Protein AF-A0A7J7PKN8-F1 (afdb_monomer_lite)

Secondary structure (DSSP, 8-state):
--GGGG--SS---PPPHHHHHTTPPPGGGTTHHHHS--SGGGS-HHHHHHTTTTSS--S-HHHHTTBPPHHHHHHHHHHHHHHS-GGGTT--HHHHHHHHTTSEEEEEESHHHHHHHHHHHHHTGGGB-S-EEES-S-HHHHHHHHTSTT----EEEEBSTT-EEEEEE--STHHHHS-EEETTEEE--HHHHHHHHT--TT-EEEEE--TT--TT----S-SS-TTS-S-EEEEP-PPP--SSSSSS--S-STT---S-----PPTTEEE-TTS-EEEPTT-HHHHHHHTTHHHHHHIIIIIITTT-PPEE--HHHHTT-GGGEEEETTEEEEEEE-BSSHHHHHHHHHHHHHHHSPPPPPS-S-TTS------TTTPPEEPPTTGGGT-PPPPHHHHHHTS-HHHHHHHHHHHHHHHHHTT--SS-SS------------PPPHHHHHHHHHHHHHHHHHHHHHHHHHHHHHHHHHHHHHHHHTTSS---

pLDDT: mean 84.02, std 14.97, range [34.78, 98.56]

Structure (mmCIF, N/CA/C/O backbone):
data_AF-A0A7J7PKN8-F1
#
_entry.id   AF-A0A7J7PKN8-F1
#
loop_
_atom_site.group_PDB
_atom_site.id
_atom_site.type_symbol
_atom_site.label_atom_id
_atom_site.label_alt_id
_atom_site.label_comp_id
_atom_site.label_asym_id
_atom_site.label_entity_id
_atom_site.label_seq_id
_atom_site.pdbx_PDB_ins_code
_atom_site.Cartn_x
_atom_site.Cartn_y
_atom_site.Cartn_z
_atom_site.occupancy
_atom_site.B_iso_or_equiv
_atom_site.auth_seq_id
_atom_site.auth_comp_id
_atom_site.auth_asym_id
_atom_site.auth_atom_id
_atom_site.pdbx_PDB_model_num
ATOM 1 N N . THR A 1 1 ? -34.625 -7.878 12.041 1.00 43.50 1 THR A N 1
ATOM 2 C CA . THR A 1 1 ? -33.956 -6.681 12.612 1.00 43.50 1 THR A CA 1
ATOM 3 C C . THR A 1 1 ? -32.451 -6.597 12.298 1.00 43.50 1 THR A C 1
ATOM 5 O O . THR A 1 1 ? -31.706 -5.995 13.055 1.00 43.50 1 THR A O 1
ATOM 8 N N . THR A 1 2 ? -31.960 -7.102 11.155 1.00 40.69 2 THR A N 1
ATOM 9 C CA . THR A 1 2 ? -30.505 -7.237 10.868 1.00 40.69 2 THR A CA 1
ATOM 10 C C . THR A 1 2 ? -29.960 -6.367 9.718 1.00 40.69 2 THR A C 1
ATOM 12 O O . THR A 1 2 ? -28.799 -6.521 9.345 1.00 40.69 2 THR A O 1
ATOM 15 N N . SER A 1 3 ? -30.737 -5.422 9.172 1.00 47.81 3 SER A N 1
ATOM 16 C CA . SER A 1 3 ? -30.340 -4.628 7.987 1.00 47.81 3 SER A CA 1
ATOM 17 C C . SER A 1 3 ? -29.384 -3.451 8.283 1.00 47.81 3 SER A C 1
ATOM 19 O O . SER A 1 3 ? -28.533 -3.108 7.465 1.00 47.81 3 SER A O 1
ATOM 21 N N . THR A 1 4 ? -29.406 -2.875 9.489 1.00 49.28 4 THR A N 1
ATOM 22 C CA . THR A 1 4 ? -28.633 -1.653 9.813 1.00 49.28 4 THR A CA 1
ATOM 23 C C . THR A 1 4 ? -27.130 -1.879 10.045 1.00 49.28 4 THR A C 1
ATOM 25 O O . THR A 1 4 ? -26.362 -0.925 10.164 1.00 49.28 4 THR A O 1
ATOM 28 N N . LEU A 1 5 ? -26.657 -3.133 10.066 1.00 51.56 5 LEU A N 1
ATOM 29 C CA . LEU A 1 5 ? -25.261 -3.488 10.368 1.00 51.56 5 LEU A CA 1
ATOM 30 C C . LEU A 1 5 ? -24.301 -3.441 9.163 1.00 51.56 5 LEU A C 1
ATOM 32 O O . LEU A 1 5 ? -23.111 -3.716 9.331 1.00 51.56 5 LEU A O 1
ATOM 36 N N . ARG A 1 6 ? -24.758 -3.059 7.964 1.00 62.72 6 ARG A N 1
ATOM 37 C CA . ARG A 1 6 ? -23.890 -2.934 6.771 1.00 62.72 6 ARG A CA 1
ATOM 38 C C . ARG A 1 6 ? -23.412 -1.511 6.475 1.00 62.72 6 ARG A C 1
ATOM 40 O O . ARG A 1 6 ? -22.606 -1.328 5.567 1.00 62.72 6 ARG A O 1
ATOM 47 N N . SER A 1 7 ? -23.862 -0.508 7.227 1.00 80.50 7 SER A N 1
ATOM 48 C CA . SER A 1 7 ? -23.522 0.881 6.922 1.00 80.50 7 SER A CA 1
ATOM 49 C C . SER A 1 7 ? -22.066 1.220 7.266 1.00 80.50 7 SER A C 1
ATOM 51 O O . SER A 1 7 ? -21.497 0.816 8.287 1.00 80.50 7 SER A O 1
ATOM 53 N N . CYS A 1 8 ? -21.442 1.971 6.364 1.00 89.69 8 CYS A N 1
ATOM 54 C CA . CYS A 1 8 ? -20.136 2.572 6.566 1.00 89.69 8 CYS A CA 1
ATOM 55 C C . CYS A 1 8 ? -20.229 3.674 7.642 1.00 89.69 8 CYS A C 1
ATOM 57 O O . CYS A 1 8 ? -21.130 4.508 7.560 1.00 89.69 8 CYS A O 1
ATOM 59 N N . PRO A 1 9 ? -19.316 3.736 8.632 1.00 88.75 9 PRO A N 1
ATOM 60 C CA . PRO A 1 9 ? -19.382 4.714 9.723 1.00 88.75 9 PRO A CA 1
ATOM 61 C C . PRO A 1 9 ? -19.068 6.151 9.291 1.00 88.75 9 PRO A C 1
ATOM 63 O O . PRO A 1 9 ? -19.195 7.081 10.083 1.00 88.75 9 PRO A O 1
ATOM 66 N N . VAL A 1 10 ? -18.612 6.338 8.054 1.00 89.06 10 VAL A N 1
ATOM 67 C CA . VAL A 1 10 ? -18.309 7.639 7.469 1.00 89.06 10 VAL A CA 1
ATOM 68 C C . VAL A 1 10 ? -19.039 7.709 6.140 1.00 89.06 10 VAL A C 1
ATOM 70 O O . VAL A 1 10 ? -18.865 6.841 5.302 1.00 89.06 10 VAL A O 1
ATOM 73 N N . TYR A 1 11 ? -19.843 8.738 5.902 1.00 87.06 11 TYR A N 1
ATOM 74 C CA . TYR A 1 11 ? -20.444 8.934 4.582 1.00 87.06 11 TYR A CA 1
ATOM 75 C C . TYR A 1 11 ? -19.401 9.416 3.579 1.00 87.06 11 TYR A C 1
ATOM 77 O O . TYR A 1 11 ? -18.703 10.384 3.865 1.00 87.06 11 TYR A O 1
ATOM 85 N N . TYR A 1 12 ? -19.362 8.827 2.387 1.00 89.75 12 TYR A N 1
ATOM 86 C CA . TYR A 1 12 ? -18.655 9.371 1.229 1.00 89.75 12 TYR A CA 1
ATOM 87 C C . TYR A 1 12 ? -19.667 9.578 0.109 1.00 89.75 12 TYR A C 1
ATOM 89 O O . TYR A 1 12 ? -20.372 8.646 -0.268 1.00 89.75 12 TYR A O 1
ATOM 97 N N . LYS A 1 13 ? -19.738 10.797 -0.440 1.00 90.31 13 LYS A N 1
ATOM 98 C CA . LYS A 1 13 ? -20.494 11.019 -1.675 1.00 90.31 13 LYS A CA 1
ATOM 99 C C . LYS A 1 13 ? -19.677 10.401 -2.803 1.00 90.31 13 LYS A C 1
ATOM 101 O O . LYS A 1 13 ? -18.585 10.895 -3.066 1.00 90.31 13 LYS A O 1
ATOM 106 N N . ARG A 1 14 ? -20.181 9.351 -3.459 1.00 92.81 14 ARG A N 1
ATOM 107 C CA . ARG A 1 14 ? -19.513 8.813 -4.650 1.00 92.81 14 ARG A CA 1
ATOM 108 C C . ARG A 1 14 ? -19.339 9.944 -5.668 1.00 92.81 14 ARG A C 1
ATOM 110 O O . ARG A 1 14 ? -20.235 10.764 -5.861 1.00 92.81 14 ARG A O 1
ATOM 117 N N . GLN A 1 15 ? -18.139 10.051 -6.221 1.00 93.31 15 GLN A N 1
ATOM 118 C CA . GLN A 1 15 ? -17.827 11.068 -7.212 1.00 93.31 15 GLN A CA 1
ATOM 119 C C . GLN A 1 15 ? -18.275 10.569 -8.583 1.00 93.31 15 GLN A C 1
ATOM 121 O O . GLN A 1 15 ? -17.912 9.464 -8.983 1.00 93.31 15 GLN A O 1
ATOM 126 N N . GLU A 1 16 ? -19.035 11.390 -9.300 1.00 93.06 16 GLU A N 1
ATOM 127 C CA . GLU A 1 16 ? -19.350 11.113 -10.703 1.00 93.06 16 GLU A CA 1
ATOM 128 C C . GLU A 1 16 ? -18.082 11.177 -11.557 1.00 93.06 16 GLU A C 1
ATOM 130 O O . GLU A 1 16 ? -17.162 11.958 -11.270 1.00 93.06 16 GLU A O 1
ATOM 135 N N . LEU A 1 17 ? -18.027 10.339 -12.592 1.00 91.31 17 LEU A N 1
ATOM 136 C CA . LEU A 1 17 ? -16.847 10.203 -13.439 1.00 91.31 17 LEU A CA 1
ATOM 137 C C . LEU A 1 17 ? -16.541 11.508 -14.183 1.00 91.31 17 LEU A C 1
ATOM 139 O O . LEU A 1 17 ? -15.374 11.869 -14.315 1.00 91.31 17 LEU A O 1
ATOM 143 N N . GLU A 1 18 ? -17.576 12.232 -14.597 1.00 92.19 18 GLU A N 1
ATOM 144 C CA . GLU A 1 18 ? -17.510 13.511 -15.303 1.00 92.19 18 GLU A CA 1
ATOM 145 C C . GLU A 1 18 ? -16.752 14.540 -14.462 1.00 92.19 18 GLU A C 1
ATOM 147 O O . GLU A 1 18 ? -15.772 15.121 -14.917 1.00 92.19 18 GLU A O 1
ATOM 152 N N . HIS A 1 19 ? -17.087 14.667 -13.173 1.00 92.75 19 HIS A N 1
ATOM 153 C CA . HIS A 1 19 ? -16.368 15.581 -12.285 1.00 92.75 19 HIS A CA 1
ATOM 154 C C . HIS A 1 19 ? -14.884 15.212 -12.163 1.00 92.75 19 HIS A C 1
ATOM 156 O O . HIS A 1 19 ? -14.024 16.091 -12.108 1.00 92.75 19 HIS A O 1
ATOM 162 N N . ILE A 1 20 ? -14.568 13.912 -12.103 1.00 91.12 20 ILE A N 1
ATOM 163 C CA . ILE A 1 20 ? -13.177 13.443 -12.070 1.00 91.12 20 ILE A CA 1
ATOM 164 C C . ILE A 1 20 ? -12.477 13.786 -13.384 1.00 91.12 20 ILE A C 1
ATOM 166 O O . ILE A 1 20 ? -11.319 14.208 -13.366 1.00 91.12 20 ILE A O 1
ATOM 170 N N . GLN A 1 21 ? -13.157 13.622 -14.521 1.00 87.75 21 GLN A N 1
ATOM 171 C CA . GLN A 1 21 ? -12.647 13.988 -15.841 1.00 87.75 21 GLN A CA 1
ATOM 172 C C . GLN A 1 21 ? -12.339 15.488 -15.927 1.00 87.75 21 GLN A C 1
ATOM 174 O O . GLN A 1 21 ? -11.244 15.822 -16.391 1.00 87.75 21 GLN A O 1
ATOM 179 N N . ASP A 1 22 ? -13.193 16.328 -15.334 1.00 91.25 22 ASP A N 1
ATOM 180 C CA . ASP A 1 22 ? -13.063 17.791 -15.216 1.00 91.25 22 ASP A CA 1
ATOM 181 C C . ASP A 1 22 ? -11.962 18.255 -14.243 1.00 91.25 22 ASP A C 1
ATOM 183 O O . ASP A 1 22 ? -11.757 19.450 -14.030 1.00 91.25 22 ASP A O 1
ATOM 187 N N . GLY A 1 23 ? -11.208 17.321 -13.657 1.00 89.56 23 GLY A N 1
ATOM 188 C CA . GLY A 1 23 ? -10.030 17.619 -12.840 1.00 89.56 23 GLY A CA 1
ATOM 189 C C . GLY A 1 23 ? -10.246 17.481 -11.337 1.00 89.56 23 GLY A C 1
ATOM 190 O O . GLY A 1 23 ? -9.338 17.795 -10.564 1.00 89.56 23 GLY A O 1
ATOM 191 N N . ARG A 1 24 ? -11.406 16.974 -10.903 1.00 91.50 24 ARG A N 1
ATOM 192 C CA . ARG A 1 24 ? -11.613 16.564 -9.513 1.00 91.50 24 ARG A CA 1
ATOM 193 C C . ARG A 1 24 ? -10.730 15.363 -9.179 1.00 91.50 24 ARG A C 1
ATOM 195 O O . ARG A 1 24 ? -10.584 14.431 -9.970 1.00 91.50 24 ARG A O 1
ATOM 202 N N . ASP A 1 25 ? -10.149 15.374 -7.986 1.00 92.50 25 ASP A N 1
ATOM 203 C CA . ASP A 1 25 ? -9.270 14.294 -7.557 1.00 92.50 25 ASP A CA 1
ATOM 204 C C . ASP A 1 25 ? -10.080 13.123 -6.991 1.00 92.50 25 ASP A C 1
ATOM 206 O O . ASP A 1 25 ? -10.884 13.331 -6.081 1.00 92.50 25 ASP A O 1
ATOM 210 N N . PRO A 1 26 ? -9.836 11.882 -7.451 1.00 94.50 26 PRO A N 1
ATOM 211 C CA . PRO A 1 26 ? -10.411 10.701 -6.822 1.00 94.50 26 PRO A CA 1
ATOM 212 C C . PRO A 1 26 ? -10.066 10.625 -5.333 1.00 94.50 26 PRO A C 1
ATOM 214 O O . PRO A 1 26 ? -8.946 10.976 -4.942 1.00 94.50 26 PRO A O 1
ATOM 217 N N . TYR A 1 27 ? -10.950 10.068 -4.500 1.00 95.56 27 TYR A N 1
ATOM 218 C CA . TYR A 1 27 ? -10.623 9.815 -3.086 1.00 95.56 27 TYR A CA 1
ATOM 219 C C . TYR A 1 27 ? -9.366 8.966 -2.920 1.00 95.56 27 TYR A C 1
ATOM 221 O O . TYR A 1 27 ? -8.528 9.263 -2.069 1.00 95.56 27 TYR A O 1
ATOM 229 N N . LEU A 1 28 ? -9.197 7.978 -3.799 1.00 95.00 28 LEU A N 1
ATOM 230 C CA . LEU A 1 28 ? -8.018 7.126 -3.854 1.00 95.00 28 LEU A CA 1
ATOM 231 C C . LEU A 1 28 ? -6.705 7.917 -4.032 1.00 95.00 28 LEU A C 1
ATOM 233 O O . LEU A 1 28 ? -5.664 7.501 -3.538 1.00 95.00 28 LEU A O 1
ATOM 237 N N . PHE A 1 29 ? -6.767 9.094 -4.661 1.00 94.31 29 PHE A N 1
ATOM 238 C CA . PHE A 1 29 ? -5.637 9.992 -4.926 1.00 94.31 29 PHE A CA 1
ATOM 239 C C . PHE A 1 29 ? -5.684 11.272 -4.075 1.00 94.31 29 PHE A C 1
ATOM 241 O O . PHE A 1 29 ? -5.118 12.294 -4.457 1.00 94.31 29 PHE A O 1
ATOM 248 N N . GLY A 1 30 ? -6.350 11.230 -2.915 1.00 92.88 30 GLY A N 1
ATOM 249 C CA . GLY A 1 30 ? -6.351 12.329 -1.945 1.00 92.88 30 GLY A CA 1
ATOM 250 C C . GLY A 1 30 ? -7.467 13.355 -2.128 1.00 92.88 30 GLY A C 1
ATOM 251 O O . GLY A 1 30 ? -7.460 14.373 -1.437 1.00 92.88 30 GLY A O 1
ATOM 252 N N . GLY A 1 31 ? -8.470 13.089 -2.974 1.00 93.19 31 GLY A N 1
ATOM 253 C CA . GLY A 1 31 ? -9.641 13.963 -3.151 1.00 93.19 31 GLY A CA 1
ATOM 254 C C . GLY A 1 31 ? -10.346 14.344 -1.845 1.00 93.19 31 GLY A C 1
ATOM 255 O O . GLY A 1 31 ? -10.924 15.425 -1.726 1.00 93.19 31 GLY A O 1
ATOM 256 N N . ILE A 1 32 ? -10.208 13.511 -0.808 1.00 91.75 32 ILE A N 1
ATOM 257 C CA . ILE A 1 32 ? -10.790 13.756 0.513 1.00 91.75 32 ILE A CA 1
ATOM 258 C C . ILE A 1 32 ? -10.264 15.033 1.183 1.00 91.75 32 ILE A C 1
ATOM 260 O O . ILE A 1 32 ? -10.997 15.684 1.925 1.00 91.75 32 ILE A O 1
ATOM 264 N N . TYR A 1 33 ? -9.023 15.423 0.877 1.00 89.19 33 TYR A N 1
ATOM 265 C CA . TYR A 1 33 ? -8.392 16.637 1.395 1.00 89.19 33 TYR A CA 1
ATOM 266 C C . TYR A 1 33 ? -8.919 17.912 0.735 1.00 89.19 33 TYR A C 1
ATOM 268 O O . TYR A 1 33 ? -8.842 18.983 1.334 1.00 89.19 33 TYR A O 1
ATOM 276 N N . LYS A 1 34 ? -9.444 17.807 -0.491 1.00 86.00 34 LYS A N 1
ATOM 277 C CA . LYS A 1 34 ? -9.856 18.960 -1.302 1.00 86.00 34 LYS A CA 1
ATOM 278 C C . LYS A 1 34 ? -11.344 19.271 -1.186 1.00 86.00 34 LYS A C 1
ATOM 280 O O . LYS A 1 34 ? -11.742 20.421 -1.306 1.00 86.00 34 LYS A O 1
ATOM 285 N N . GLU A 1 35 ? -12.173 18.258 -0.959 1.00 78.88 35 GLU A N 1
ATOM 286 C CA . GLU A 1 35 ? -13.610 18.375 -1.243 1.00 78.88 35 GLU A CA 1
ATOM 287 C C . GLU A 1 35 ? -14.504 18.541 -0.032 1.00 78.88 35 GLU A C 1
ATOM 289 O O . GLU A 1 35 ? -15.661 18.938 -0.172 1.00 78.88 35 GLU A O 1
ATOM 294 N N 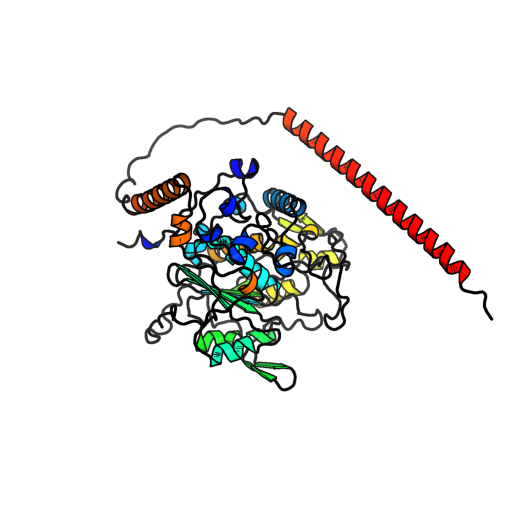. ARG A 1 36 ? -14.017 18.183 1.156 1.00 77.62 36 ARG A N 1
ATOM 295 C CA . ARG A 1 36 ? -14.842 18.233 2.357 1.00 77.62 36 ARG A CA 1
ATOM 296 C C . ARG A 1 36 ? -14.034 18.521 3.611 1.00 77.62 36 ARG A C 1
ATOM 298 O O . ARG A 1 36 ? -12.816 18.329 3.630 1.00 77.62 36 ARG A O 1
ATOM 305 N N . PRO A 1 37 ? -14.713 18.919 4.699 1.00 76.56 37 PRO A N 1
ATOM 306 C CA . PRO A 1 37 ? -14.108 18.963 6.017 1.00 76.56 37 PRO A CA 1
ATOM 307 C C . PRO A 1 37 ? -13.794 17.535 6.491 1.00 76.56 37 PRO A C 1
ATOM 309 O O . PRO A 1 37 ? -14.586 16.884 7.163 1.00 76.56 37 PRO A O 1
ATOM 312 N N . CYS A 1 38 ? -12.626 17.024 6.115 1.00 83.69 38 CYS A N 1
ATOM 313 C CA . CYS A 1 38 ? -12.089 15.794 6.673 1.00 83.69 38 CYS A CA 1
ATOM 314 C C . CYS A 1 38 ? -11.477 16.105 8.045 1.00 83.69 38 CYS A C 1
ATOM 316 O O . CYS A 1 38 ? -10.463 16.803 8.136 1.00 83.69 38 CYS A O 1
ATOM 318 N N . LEU A 1 39 ? -12.096 15.597 9.119 1.00 86.19 39 LEU A N 1
ATOM 319 C CA . LEU A 1 39 ? -11.650 15.864 10.492 1.00 86.19 39 LEU A CA 1
ATOM 320 C C . LEU A 1 39 ? -10.203 15.418 10.696 1.00 86.19 39 LEU A C 1
ATOM 322 O O . LEU A 1 39 ? -9.357 16.207 11.101 1.00 86.19 39 LEU A O 1
ATOM 326 N N . ASN A 1 40 ? -9.896 14.168 10.352 1.00 89.25 40 ASN A N 1
ATOM 327 C CA . ASN A 1 40 ? -8.555 13.625 10.539 1.00 89.25 40 ASN A CA 1
ATOM 328 C C . ASN A 1 40 ? -7.501 14.298 9.644 1.00 89.25 40 ASN A C 1
ATOM 330 O O . ASN A 1 40 ? -6.362 14.447 10.068 1.00 89.25 40 ASN A O 1
ATOM 334 N N . CYS A 1 41 ? -7.886 14.811 8.477 1.00 87.25 41 CYS A N 1
ATOM 335 C CA . CYS A 1 41 ? -7.000 15.544 7.571 1.00 87.25 41 CYS A CA 1
ATOM 336 C C . CYS A 1 41 ? -6.564 16.920 8.104 1.00 87.25 41 CYS A C 1
ATOM 338 O O . CYS A 1 41 ? -5.701 17.564 7.511 1.00 87.25 41 CYS A O 1
ATOM 340 N N . ARG A 1 42 ? -7.185 17.398 9.191 1.00 84.44 42 ARG A N 1
ATOM 341 C CA . ARG A 1 42 ? -6.892 18.691 9.832 1.00 84.44 42 ARG A CA 1
ATOM 342 C C . ARG A 1 42 ? -6.296 18.546 11.230 1.00 84.44 42 ARG A C 1
ATOM 344 O O . ARG A 1 42 ? -5.980 19.545 11.869 1.00 84.44 42 ARG A O 1
ATOM 351 N N . ARG A 1 43 ? -6.121 17.313 11.715 1.00 86.25 43 ARG A N 1
ATOM 352 C CA . ARG A 1 43 ? -5.555 17.045 13.047 1.00 86.25 43 ARG A CA 1
ATOM 353 C C . ARG A 1 43 ? -4.050 17.302 13.111 1.00 86.25 43 ARG A C 1
ATOM 355 O O . ARG A 1 43 ? -3.509 17.349 14.209 1.00 86.25 43 ARG A O 1
ATOM 362 N N . GLY A 1 44 ? -3.381 17.499 11.975 1.00 88.31 44 GLY A N 1
ATOM 363 C CA . GLY A 1 44 ? -1.927 17.624 11.933 1.00 88.31 44 GLY A CA 1
ATOM 364 C C . GLY A 1 44 ? -1.239 16.285 12.204 1.00 88.31 44 GLY A C 1
ATOM 365 O O . GLY A 1 44 ? -1.835 15.221 12.029 1.00 88.31 44 GLY A O 1
ATOM 366 N N . GLY A 1 45 ? 0.029 16.331 12.604 1.00 90.56 45 GLY A N 1
ATOM 367 C CA . GLY A 1 45 ? 0.865 15.137 12.715 1.00 90.56 45 GLY A CA 1
ATOM 368 C C . GLY A 1 45 ? 1.321 14.591 11.359 1.00 90.56 45 GLY A C 1
ATOM 369 O O . GLY A 1 45 ? 1.033 15.156 10.298 1.00 90.56 45 GLY A O 1
ATOM 370 N N . LEU A 1 46 ? 2.069 13.489 11.405 1.00 93.56 46 LEU A N 1
ATOM 371 C CA . LEU A 1 46 ? 2.734 12.910 10.238 1.00 93.56 46 LEU A CA 1
ATOM 372 C C . LEU A 1 46 ? 1.736 12.456 9.165 1.00 93.56 46 LEU A C 1
ATOM 374 O O . LEU A 1 46 ? 1.791 12.931 8.032 1.00 93.56 46 LEU A O 1
ATOM 378 N N . TRP A 1 47 ? 0.785 11.590 9.526 1.00 94.62 47 TRP A N 1
ATOM 379 C CA . TRP A 1 47 ? -0.146 10.981 8.569 1.00 94.62 47 TRP A CA 1
ATOM 380 C C . TRP A 1 47 ? -1.085 11.988 7.911 1.00 94.62 47 TRP A C 1
ATOM 382 O O . TRP A 1 47 ? -1.300 11.922 6.705 1.00 94.62 47 TRP A O 1
ATOM 392 N N . SER A 1 48 ? -1.592 12.965 8.669 1.00 93.31 48 SER A N 1
ATOM 393 C CA . SER A 1 48 ? -2.434 14.029 8.113 1.00 93.31 48 SER A CA 1
ATOM 394 C C . SER A 1 48 ? -1.705 14.797 7.009 1.00 93.31 48 SER A C 1
ATOM 396 O O . SER A 1 48 ? -2.310 15.078 5.977 1.00 93.31 48 SER A O 1
ATOM 398 N N . LYS A 1 49 ? -0.418 15.112 7.211 1.00 93.75 49 LYS A N 1
ATOM 399 C CA . LYS A 1 49 ? 0.407 15.849 6.245 1.00 93.75 49 LYS A CA 1
ATOM 400 C C . LYS A 1 49 ? 0.845 14.963 5.080 1.00 93.75 49 LYS A C 1
ATOM 402 O O . LYS A 1 49 ? 0.644 15.343 3.931 1.00 93.75 49 LYS A O 1
ATOM 407 N N . PHE A 1 50 ? 1.351 13.761 5.355 1.00 95.62 50 PHE A N 1
ATOM 408 C CA . PHE A 1 50 ? 1.810 12.824 4.325 1.00 95.62 50 PHE A CA 1
ATOM 409 C C . PHE A 1 50 ? 0.690 12.464 3.339 1.00 95.62 50 PHE A C 1
ATOM 411 O O . PHE A 1 50 ? 0.859 12.564 2.125 1.00 95.62 50 PHE A O 1
ATOM 418 N N . CYS A 1 51 ? -0.498 12.148 3.857 1.00 96.06 51 CYS A N 1
ATOM 419 C CA . CYS A 1 51 ? -1.646 11.771 3.038 1.00 96.06 51 CYS A CA 1
ATOM 420 C C . CYS A 1 51 ? -2.308 12.958 2.311 1.00 96.06 51 CYS A C 1
ATOM 422 O O . CYS A 1 51 ? -3.177 12.742 1.471 1.00 96.06 51 CYS A O 1
ATOM 424 N N . SER A 1 52 ? -1.863 14.198 2.570 1.00 94.12 52 SER A N 1
ATOM 425 C CA . SER A 1 52 ? -2.234 15.381 1.775 1.00 94.12 52 SER A CA 1
ATOM 426 C C . SER A 1 52 ? -1.485 15.472 0.437 1.00 94.12 52 SER A C 1
ATOM 428 O O . SER A 1 52 ? -1.751 16.380 -0.357 1.00 94.12 52 SER A O 1
ATOM 430 N N . PHE A 1 53 ? -0.536 14.555 0.204 1.00 93.88 53 PHE A N 1
ATOM 431 C CA . PHE A 1 53 ? 0.179 14.378 -1.058 1.00 93.88 53 PHE A CA 1
ATOM 432 C C . PHE A 1 53 ? 0.849 15.653 -1.581 1.00 93.88 53 PHE A C 1
ATOM 434 O O . PHE A 1 53 ? 0.690 16.043 -2.735 1.00 93.88 53 PHE A O 1
ATOM 441 N N . GLY A 1 54 ? 1.601 16.319 -0.703 1.00 86.88 54 GLY A N 1
ATOM 442 C CA . GLY A 1 54 ? 2.380 17.510 -1.050 1.00 86.88 54 GLY A CA 1
ATOM 443 C C . GLY A 1 54 ? 1.608 18.822 -0.945 1.00 86.88 54 GLY A C 1
ATOM 444 O O . GLY A 1 54 ? 2.208 19.881 -1.099 1.00 86.88 54 GLY A O 1
ATOM 445 N N . THR A 1 55 ? 0.314 18.783 -0.607 1.00 88.00 55 THR A N 1
ATOM 446 C CA . THR A 1 55 ? -0.426 20.004 -0.240 1.00 88.00 55 THR A CA 1
ATOM 447 C C . THR A 1 55 ? 0.162 20.634 1.026 1.00 88.00 55 THR A C 1
ATOM 449 O O . THR A 1 55 ? 0.182 21.854 1.170 1.00 88.00 55 THR A O 1
ATOM 452 N N . GLN A 1 56 ? 0.653 19.803 1.948 1.00 88.00 56 GLN A N 1
ATOM 453 C CA . GLN A 1 56 ? 1.369 20.227 3.145 1.00 88.00 56 GLN A CA 1
ATOM 454 C C . GLN A 1 56 ? 2.633 19.374 3.298 1.00 88.00 56 GLN A C 1
ATOM 456 O O . GLN A 1 56 ? 2.518 18.145 3.326 1.00 88.00 56 GLN A O 1
ATOM 461 N N . PRO A 1 57 ? 3.829 19.977 3.425 1.00 90.94 57 PRO A N 1
ATOM 462 C CA . PRO A 1 57 ? 5.030 19.210 3.716 1.00 90.94 57 PRO A CA 1
ATOM 463 C C . PRO A 1 57 ? 4.915 18.597 5.111 1.00 90.94 57 PRO A C 1
ATOM 465 O O . PRO A 1 57 ? 4.434 19.235 6.055 1.00 90.94 57 PRO A O 1
ATOM 468 N N . THR A 1 58 ? 5.391 17.365 5.264 1.00 92.50 58 THR A N 1
ATOM 469 C CA . THR A 1 58 ? 5.519 16.735 6.584 1.00 92.50 58 THR A CA 1
ATOM 470 C C . THR A 1 58 ? 6.543 17.477 7.440 1.00 92.50 58 THR A C 1
ATOM 472 O O . THR A 1 58 ? 6.392 17.520 8.661 1.00 92.50 58 THR A O 1
ATOM 475 N N . GLY A 1 59 ? 7.532 18.117 6.799 1.00 91.31 59 GLY A N 1
ATOM 476 C CA . GLY A 1 59 ? 8.702 18.696 7.459 1.00 91.31 59 GLY A CA 1
ATOM 477 C C . GLY A 1 59 ? 9.790 17.651 7.720 1.00 91.31 59 GLY A C 1
ATOM 478 O O . GLY A 1 59 ? 10.766 17.934 8.410 1.00 91.31 59 GLY A O 1
ATOM 479 N N . GLN A 1 60 ? 9.620 16.441 7.182 1.00 91.31 60 GLN A N 1
ATOM 480 C CA . GLN A 1 60 ? 10.573 15.346 7.268 1.00 91.31 60 GLN A CA 1
ATOM 481 C C . GLN A 1 60 ? 11.017 14.964 5.854 1.00 91.31 60 GLN A C 1
ATOM 483 O O . GLN A 1 60 ? 10.237 14.361 5.109 1.00 91.31 60 GLN A O 1
ATOM 488 N N . PRO A 1 61 ? 12.280 15.242 5.479 1.00 92.75 61 PRO A N 1
ATOM 489 C CA . PRO A 1 61 ? 12.770 14.989 4.127 1.00 92.75 61 PRO A CA 1
ATOM 490 C C . PRO A 1 61 ? 12.532 13.554 3.647 1.00 92.75 61 PRO A C 1
ATOM 492 O O . PRO A 1 61 ? 12.163 13.354 2.495 1.00 92.75 61 PRO A O 1
ATOM 495 N N . HIS A 1 62 ? 12.674 12.558 4.530 1.00 92.25 62 HIS A N 1
ATOM 496 C CA . HIS A 1 62 ? 12.453 11.156 4.173 1.00 92.25 62 HIS A CA 1
ATOM 497 C C . HIS A 1 62 ? 11.022 10.867 3.700 1.00 92.25 62 HIS A C 1
ATOM 499 O O . HIS A 1 62 ? 10.845 10.021 2.828 1.00 92.25 62 HIS A O 1
ATOM 505 N N . TRP A 1 63 ? 10.007 11.525 4.262 1.00 94.12 63 TRP A N 1
ATOM 506 C CA . TRP A 1 63 ? 8.609 11.338 3.860 1.00 94.12 63 TRP A CA 1
ATOM 507 C C . TRP A 1 63 ? 8.243 12.219 2.675 1.00 94.12 63 TRP A C 1
ATOM 509 O O . TRP A 1 63 ? 7.595 11.747 1.742 1.00 94.12 63 TRP A O 1
ATOM 519 N N . ASP A 1 64 ? 8.718 13.463 2.673 1.00 95.06 64 ASP A N 1
ATOM 520 C CA . ASP A 1 64 ? 8.441 14.418 1.600 1.00 95.06 64 ASP A CA 1
ATOM 521 C C . ASP A 1 64 ? 9.037 13.952 0.258 1.00 95.06 64 ASP A C 1
ATOM 523 O O . ASP A 1 64 ? 8.418 14.128 -0.789 1.00 95.06 64 ASP A O 1
ATOM 527 N N . GLN A 1 65 ? 10.182 13.256 0.273 1.00 95.12 65 GLN A N 1
ATOM 528 C CA . GLN A 1 65 ? 10.793 12.649 -0.921 1.00 95.12 65 GLN A CA 1
ATOM 529 C C . GLN A 1 65 ? 9.971 11.505 -1.538 1.00 95.12 65 GLN A C 1
ATOM 531 O O . GLN A 1 65 ? 10.163 11.170 -2.710 1.00 95.12 65 GLN A O 1
ATOM 536 N N . GLN A 1 66 ? 9.053 10.911 -0.771 1.00 96.06 66 GLN A N 1
ATOM 537 C CA . GLN A 1 66 ? 8.184 9.839 -1.256 1.00 96.06 66 GLN A CA 1
ATOM 538 C C . GLN A 1 66 ? 6.960 10.383 -1.990 1.00 96.06 66 GLN A C 1
ATOM 540 O O . GLN A 1 66 ? 6.261 9.607 -2.630 1.00 96.06 66 GLN A O 1
ATOM 545 N N . ILE A 1 67 ? 6.673 11.683 -1.910 1.00 96.81 67 ILE A N 1
ATOM 546 C CA . ILE A 1 67 ? 5.519 12.282 -2.579 1.00 96.81 67 ILE A CA 1
ATOM 547 C C . ILE A 1 67 ? 5.804 12.445 -4.074 1.00 96.81 67 ILE A C 1
ATOM 549 O O . ILE A 1 67 ? 6.891 12.855 -4.481 1.00 96.81 67 ILE A O 1
ATOM 553 N N . CYS A 1 68 ? 4.823 12.105 -4.909 1.00 96.44 68 CYS A N 1
ATOM 554 C CA . CYS A 1 68 ? 4.921 12.300 -6.349 1.00 96.44 68 CYS A CA 1
ATOM 555 C C . CYS A 1 68 ? 4.979 13.787 -6.697 1.00 96.44 68 CYS A C 1
ATOM 557 O O . CYS A 1 68 ? 4.253 14.603 -6.130 1.00 96.44 68 CYS A O 1
ATOM 559 N N . SER A 1 69 ? 5.758 14.137 -7.720 1.00 94.56 69 SER A N 1
ATOM 560 C CA . SER A 1 69 ? 5.645 15.461 -8.326 1.00 94.56 69 SER A CA 1
ATOM 561 C C . SER A 1 69 ? 4.265 15.653 -8.975 1.00 94.56 69 SER A C 1
ATOM 563 O O . SER A 1 69 ? 3.553 14.691 -9.293 1.00 94.56 69 SER A O 1
ATOM 565 N N . ALA A 1 70 ? 3.886 16.907 -9.231 1.00 90.88 70 ALA A N 1
ATOM 566 C CA . ALA A 1 70 ? 2.646 17.218 -9.944 1.00 90.88 70 ALA A CA 1
ATOM 567 C C . ALA A 1 70 ? 2.600 16.558 -11.338 1.00 90.88 70 ALA A C 1
ATOM 569 O O . ALA A 1 70 ? 1.563 16.029 -11.738 1.00 90.88 70 ALA A O 1
ATOM 570 N N . GLN A 1 71 ? 3.739 16.516 -12.041 1.00 91.06 71 GLN A N 1
ATOM 571 C CA . GLN A 1 71 ? 3.870 15.848 -13.338 1.00 91.06 71 GLN A CA 1
ATOM 572 C C . GLN A 1 71 ? 3.623 14.338 -13.225 1.00 91.06 71 GLN A C 1
ATOM 574 O O . GLN A 1 71 ? 2.838 13.789 -13.998 1.00 91.06 71 GLN A O 1
ATOM 579 N N . GLN A 1 72 ? 4.243 13.678 -12.239 1.00 92.50 72 GLN A N 1
ATOM 580 C CA . GLN A 1 72 ? 4.041 12.247 -11.995 1.00 92.50 72 GLN A CA 1
ATOM 581 C C . GLN A 1 72 ? 2.572 11.952 -11.681 1.00 92.50 72 GLN A C 1
ATOM 583 O O . GLN A 1 72 ? 1.979 11.061 -12.281 1.00 92.50 72 GLN A O 1
ATOM 588 N N . THR A 1 73 ? 1.956 12.756 -10.811 1.00 87.94 73 THR A N 1
ATOM 589 C CA . THR A 1 73 ? 0.540 12.610 -10.443 1.00 87.94 73 THR A CA 1
ATOM 590 C C . THR A 1 73 ? -0.386 12.776 -11.653 1.00 87.94 73 THR A C 1
ATOM 592 O O . THR A 1 73 ? -1.341 12.015 -11.811 1.00 87.94 73 THR A O 1
ATOM 595 N N . GLY A 1 74 ? -0.110 13.749 -12.529 1.00 85.50 74 GLY A N 1
ATOM 596 C CA . GLY A 1 74 ? -0.878 13.964 -13.757 1.00 85.50 74 GLY A CA 1
ATOM 597 C C . GLY A 1 74 ? -0.799 12.775 -14.716 1.00 85.50 74 GLY A C 1
ATOM 598 O O . GLY A 1 74 ? -1.829 12.312 -15.208 1.00 85.50 74 GLY A O 1
ATOM 599 N N . PHE A 1 75 ? 0.404 12.236 -14.926 1.00 83.81 75 PHE A N 1
ATOM 600 C CA . PHE A 1 75 ? 0.605 11.075 -15.792 1.00 83.81 75 PHE A CA 1
ATOM 601 C C . PHE A 1 75 ? -0.014 9.797 -15.210 1.00 83.81 75 PHE A C 1
ATOM 603 O O . PHE A 1 75 ? -0.603 9.004 -15.944 1.00 83.81 75 PHE A O 1
ATOM 610 N N . VA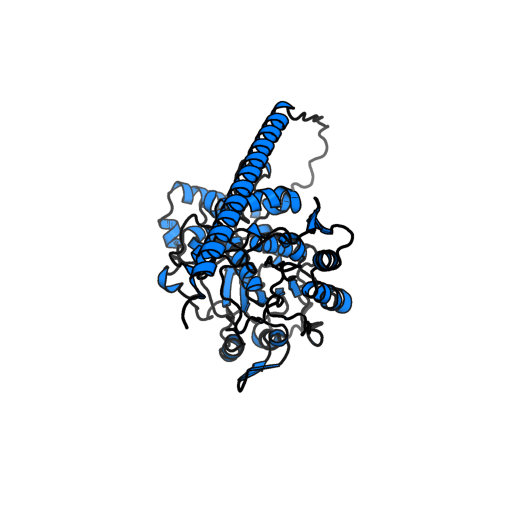L A 1 76 ? 0.080 9.594 -13.893 1.00 84.31 76 VAL A N 1
ATOM 611 C CA . VAL A 1 76 ? -0.605 8.495 -13.202 1.00 84.31 76 VAL A CA 1
ATOM 612 C C . VAL A 1 76 ? -2.104 8.585 -13.487 1.00 84.31 76 VAL A C 1
ATOM 614 O O . VAL A 1 76 ? -2.681 7.654 -14.038 1.00 84.31 76 VAL A O 1
ATOM 617 N N . LYS A 1 77 ? -2.741 9.729 -13.216 1.00 81.56 77 LYS A N 1
ATOM 618 C CA . LYS A 1 77 ? -4.189 9.896 -13.425 1.00 81.56 77 LYS A CA 1
ATOM 619 C C . LYS A 1 77 ? -4.616 9.644 -14.872 1.00 81.56 77 LYS A C 1
ATOM 621 O O . LYS A 1 77 ? -5.621 8.968 -15.087 1.00 81.56 77 LYS A O 1
ATOM 626 N N . SER A 1 78 ? -3.868 10.140 -15.860 1.00 78.44 78 SER A N 1
ATOM 627 C CA . SER A 1 78 ? -4.193 9.904 -17.274 1.00 78.44 78 SER A CA 1
ATOM 628 C C . SER A 1 78 ? -4.037 8.434 -17.663 1.00 78.44 78 SER A C 1
ATOM 630 O O . SER A 1 78 ? -4.908 7.871 -18.322 1.00 78.44 78 S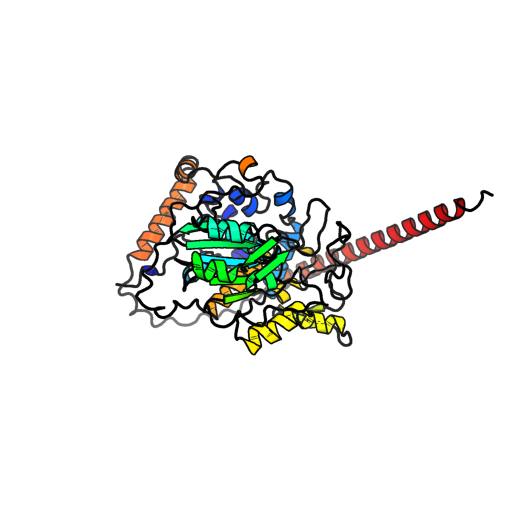ER A O 1
ATOM 632 N N . THR A 1 79 ? -2.973 7.788 -17.191 1.00 77.19 79 THR A N 1
ATOM 633 C CA . THR A 1 79 ? -2.694 6.373 -17.450 1.00 77.19 79 THR A CA 1
ATOM 634 C C . THR A 1 79 ? -3.780 5.477 -16.861 1.00 77.19 79 THR A C 1
ATOM 636 O O . THR A 1 79 ? -4.211 4.513 -17.487 1.00 77.19 79 THR A O 1
ATOM 639 N N . LEU A 1 80 ? -4.275 5.821 -15.677 1.00 73.56 80 LEU A N 1
ATOM 640 C CA . LEU A 1 80 ? -5.292 5.051 -14.973 1.00 73.56 80 LEU A CA 1
ATOM 641 C C . LEU A 1 80 ? -6.674 5.132 -15.587 1.00 73.56 80 LEU A C 1
ATOM 643 O O . LEU A 1 80 ? -7.335 4.099 -15.696 1.00 73.56 80 LEU A O 1
ATOM 647 N N . ARG A 1 81 ? -7.068 6.329 -16.038 1.00 74.19 81 ARG A N 1
ATOM 648 C CA . ARG A 1 81 ? -8.312 6.532 -16.793 1.00 74.19 81 ARG A CA 1
ATOM 649 C C . ARG A 1 81 ? -8.406 5.578 -17.983 1.00 74.19 81 ARG A C 1
ATOM 651 O O . ARG A 1 81 ? -9.488 5.099 -18.286 1.00 74.19 81 ARG A O 1
ATOM 658 N N . LEU A 1 82 ? -7.276 5.287 -18.625 1.00 70.00 82 LEU A N 1
ATOM 659 C CA . LEU A 1 82 ? -7.231 4.437 -19.810 1.00 70.00 82 LEU A CA 1
ATOM 660 C C . LEU A 1 82 ? -7.228 2.932 -19.506 1.00 70.00 82 LEU A C 1
ATOM 662 O O . LEU A 1 82 ? -7.544 2.162 -20.402 1.00 70.00 82 LEU A O 1
ATOM 666 N N . LYS A 1 83 ? -6.834 2.497 -18.299 1.00 71.88 83 LYS A N 1
ATOM 667 C CA . LYS A 1 83 ? -6.355 1.113 -18.090 1.00 71.88 83 LYS A CA 1
ATOM 668 C C . LYS A 1 83 ? -7.135 0.269 -17.087 1.00 71.88 83 LYS A C 1
ATOM 670 O O . LYS A 1 83 ? -7.181 -0.942 -17.249 1.00 71.88 83 LYS A O 1
ATOM 675 N N . GLN A 1 84 ? -7.674 0.864 -16.022 1.00 71.50 84 GLN A N 1
ATOM 676 C CA . GLN A 1 84 ? -8.255 0.111 -14.890 1.00 71.50 84 GLN A CA 1
ATOM 677 C C . GLN A 1 84 ? -9.781 0.234 -14.782 1.00 71.50 84 GLN A C 1
ATOM 679 O O . GLN A 1 84 ? -10.378 -0.289 -13.839 1.00 71.50 84 GLN A O 1
ATOM 684 N N . GLY A 1 85 ? -10.396 0.900 -15.761 1.00 81.12 85 GLY A N 1
ATOM 685 C CA . GLY A 1 85 ? -11.819 1.210 -15.778 1.00 81.12 85 GLY A CA 1
ATOM 686 C C . GLY A 1 85 ? -12.180 2.425 -14.914 1.00 81.12 85 GLY A C 1
ATOM 687 O O . GLY A 1 85 ? -11.401 2.858 -14.055 1.00 81.12 85 GLY A O 1
ATOM 688 N N . PRO A 1 86 ? -13.369 3.005 -15.139 1.00 86.94 86 PRO A N 1
ATOM 689 C CA . PRO A 1 86 ? -13.839 4.164 -14.387 1.00 86.94 86 PRO A CA 1
ATOM 690 C C . PRO A 1 86 ? -14.139 3.843 -12.916 1.00 86.94 86 PRO A C 1
ATOM 692 O O . PRO A 1 86 ? -14.002 4.729 -12.071 1.00 86.94 86 PRO A O 1
ATOM 695 N N . GLU A 1 87 ? -14.479 2.592 -12.576 1.00 91.44 87 GLU A N 1
ATOM 696 C CA . GLU A 1 87 ? -14.897 2.233 -11.211 1.00 91.44 87 GLU A CA 1
ATOM 697 C C . GLU A 1 87 ? -13.801 2.485 -10.169 1.00 91.44 87 GLU A C 1
ATOM 699 O O . GLU A 1 87 ? -14.091 2.883 -9.041 1.00 91.44 87 GLU A O 1
ATOM 704 N N . MET A 1 88 ? -12.530 2.304 -10.546 1.00 92.50 88 MET A N 1
ATOM 705 C CA . MET A 1 88 ? -11.403 2.581 -9.657 1.00 92.50 88 MET A CA 1
ATOM 706 C C . MET A 1 88 ? -11.370 4.051 -9.223 1.00 92.50 88 MET A C 1
ATOM 708 O O . MET A 1 88 ? -11.050 4.364 -8.077 1.00 92.50 88 MET A O 1
ATOM 712 N N . LEU A 1 89 ? -11.688 4.965 -10.141 1.00 92.69 89 LEU A N 1
ATOM 713 C CA . LEU A 1 89 ? -11.681 6.401 -9.867 1.00 92.69 89 LEU A CA 1
ATOM 714 C C . LEU A 1 89 ? -12.832 6.795 -8.937 1.00 92.69 89 LEU A C 1
ATOM 716 O O . LEU A 1 89 ? -12.717 7.758 -8.187 1.00 92.69 89 LEU A O 1
ATOM 720 N N . GLN A 1 90 ? -13.911 6.017 -8.940 1.00 94.12 90 GLN A N 1
ATOM 721 C CA . GLN A 1 90 ? -15.065 6.224 -8.073 1.00 94.12 90 GLN A CA 1
ATOM 722 C C . GLN A 1 90 ? -14.950 5.485 -6.735 1.00 94.12 90 GLN A C 1
ATOM 724 O O . GLN A 1 90 ? -15.884 5.557 -5.931 1.00 94.12 90 GLN A O 1
ATOM 729 N N . LEU A 1 91 ? -13.844 4.773 -6.487 1.00 95.81 91 LEU A N 1
ATOM 730 C CA . LEU A 1 91 ? -13.634 4.003 -5.268 1.00 95.81 91 LEU A CA 1
ATOM 731 C C . LEU A 1 91 ? -13.640 4.920 -4.038 1.00 95.81 91 LEU A C 1
ATOM 733 O O . LEU A 1 91 ? -12.875 5.883 -3.935 1.00 95.81 91 LEU A O 1
ATOM 737 N N . THR A 1 92 ? -14.478 4.570 -3.068 1.00 96.31 92 THR A N 1
ATOM 738 C CA . THR A 1 92 ? -14.572 5.229 -1.766 1.00 96.31 92 THR A CA 1
ATOM 739 C C . THR A 1 92 ? -14.071 4.297 -0.659 1.00 96.31 92 THR A C 1
ATOM 741 O O . THR A 1 92 ? -14.146 3.074 -0.794 1.00 96.31 92 THR A O 1
ATOM 744 N N . PRO A 1 93 ? -13.602 4.828 0.480 1.00 96.56 93 PRO A N 1
ATOM 745 C CA . PRO A 1 93 ? -13.250 4.008 1.642 1.00 96.56 93 PRO A CA 1
ATOM 746 C C . PRO A 1 93 ? -14.378 3.079 2.118 1.00 96.56 93 PRO A C 1
ATOM 748 O O . PRO A 1 93 ? -14.117 1.990 2.629 1.00 96.56 93 PRO A O 1
ATOM 751 N N . CYS A 1 94 ? -15.635 3.470 1.895 1.00 95.94 94 CYS A N 1
ATOM 752 C CA . CYS A 1 94 ? -16.801 2.651 2.212 1.00 95.94 94 CYS A CA 1
ATOM 753 C C . CYS A 1 94 ? -16.987 1.430 1.322 1.00 95.94 94 CYS A C 1
ATOM 755 O O . CYS A 1 94 ? -17.698 0.523 1.730 1.00 95.94 94 CYS A O 1
ATOM 757 N N . ASP A 1 95 ? -16.358 1.381 0.150 1.00 96.38 95 ASP A N 1
ATOM 758 C CA . ASP A 1 95 ? -16.395 0.189 -0.699 1.00 96.38 95 ASP A CA 1
ATOM 759 C C . ASP A 1 95 ? -15.499 -0.921 -0.127 1.00 96.38 95 ASP A C 1
ATOM 761 O O . ASP A 1 95 ? -15.773 -2.102 -0.303 1.00 96.38 95 ASP A O 1
ATOM 765 N N . LEU A 1 96 ? -14.443 -0.545 0.604 1.00 96.81 96 LEU A N 1
ATOM 766 C CA . LEU A 1 96 ? -13.532 -1.485 1.258 1.00 96.81 96 LEU A CA 1
ATOM 767 C C . LEU A 1 96 ? -13.997 -1.850 2.678 1.00 96.81 96 LEU A C 1
ATOM 769 O O . LEU A 1 96 ? -13.758 -2.958 3.154 1.00 96.81 96 LEU A O 1
ATOM 773 N N . TRP A 1 97 ? -14.674 -0.926 3.367 1.00 95.88 97 TRP A N 1
ATOM 774 C CA . TRP A 1 97 ? -15.046 -1.075 4.776 1.00 95.88 97 TRP A CA 1
ATOM 775 C C . TRP A 1 97 ? -15.848 -2.345 5.132 1.00 95.88 97 TRP A C 1
ATOM 777 O O . TRP A 1 97 ? -15.530 -2.941 6.164 1.00 95.88 97 TRP A O 1
ATOM 787 N N . PRO A 1 98 ? -16.838 -2.806 4.336 1.00 94.38 98 PRO A N 1
ATOM 788 C CA . PRO A 1 98 ? -17.598 -4.021 4.636 1.00 94.38 98 PRO A CA 1
ATOM 789 C C . PRO A 1 98 ? -16.721 -5.261 4.811 1.00 94.38 98 PRO A C 1
ATOM 791 O O . PRO A 1 98 ? -17.030 -6.112 5.644 1.00 94.38 98 PRO A O 1
ATOM 794 N N . HIS A 1 99 ? -15.605 -5.328 4.083 1.00 95.56 99 HIS A N 1
ATOM 795 C CA . HIS A 1 99 ? -14.640 -6.421 4.185 1.00 95.56 99 HIS A CA 1
ATOM 796 C C . HIS A 1 99 ? -13.778 -6.322 5.441 1.00 95.56 99 HIS A C 1
ATOM 798 O O . HIS A 1 99 ? -13.401 -7.341 6.008 1.00 95.56 99 HIS A O 1
ATOM 804 N N . LEU A 1 100 ? -13.462 -5.103 5.887 1.00 95.88 100 LEU A N 1
ATOM 805 C CA . LEU A 1 100 ? -12.509 -4.870 6.975 1.00 95.88 100 LEU A CA 1
ATOM 806 C C . LEU A 1 100 ? -13.162 -4.792 8.353 1.00 95.88 100 LEU A C 1
ATOM 808 O O . LEU A 1 100 ? -12.517 -5.123 9.344 1.00 95.88 100 LEU A O 1
ATOM 812 N N . ARG A 1 101 ? -14.410 -4.324 8.441 1.00 93.19 101 ARG A N 1
ATOM 813 C CA . ARG A 1 101 ? -15.073 -3.998 9.711 1.00 93.19 101 ARG A CA 1
ATOM 814 C C . ARG A 1 101 ? -14.937 -5.132 10.733 1.00 93.19 101 ARG A C 1
ATOM 816 O O . ARG A 1 101 ? -15.365 -6.258 10.497 1.00 93.19 101 ARG A O 1
ATOM 823 N N . GLY A 1 102 ? -14.401 -4.812 11.910 1.00 91.44 102 GLY A N 1
ATOM 824 C CA . GLY A 1 102 ? -14.248 -5.773 13.003 1.00 91.44 102 GLY A CA 1
ATOM 825 C C . GLY A 1 102 ? -13.128 -6.794 12.792 1.00 91.44 102 GLY A C 1
ATOM 826 O O . GLY A 1 102 ? -12.980 -7.701 13.614 1.00 91.44 102 GLY A O 1
ATOM 827 N N . ARG A 1 103 ? -12.282 -6.631 11.769 1.00 94.12 103 ARG A N 1
ATOM 828 C CA . ARG A 1 103 ? -11.123 -7.484 11.452 1.00 94.12 103 ARG A CA 1
ATOM 829 C C . ARG A 1 103 ? -9.802 -6.724 11.610 1.00 94.12 103 ARG A C 1
ATOM 831 O O . ARG A 1 103 ? -9.778 -5.495 11.705 1.00 94.12 103 ARG A O 1
ATOM 838 N N . THR A 1 104 ? -8.699 -7.458 11.672 1.00 96.31 104 THR A N 1
ATOM 839 C CA . THR A 1 104 ? -7.368 -6.901 11.414 1.00 96.31 104 THR A CA 1
ATOM 840 C C . THR A 1 104 ? -7.010 -7.183 9.964 1.00 96.31 104 THR A C 1
ATOM 842 O O . THR A 1 104 ? -7.091 -8.331 9.536 1.00 96.31 104 THR A O 1
ATOM 845 N N . LEU A 1 105 ? -6.606 -6.156 9.221 1.00 98.06 105 LEU A N 1
ATOM 846 C CA . LEU A 1 105 ? -5.907 -6.326 7.952 1.00 98.06 105 LEU A CA 1
ATOM 847 C C . LEU A 1 105 ? -4.403 -6.290 8.227 1.00 98.06 105 LEU A C 1
ATOM 849 O O . LEU A 1 105 ? -3.870 -5.237 8.577 1.00 98.06 105 LEU A O 1
ATOM 853 N N . TRP A 1 106 ? -3.743 -7.435 8.099 1.00 98.06 106 TRP A N 1
ATOM 854 C CA . TRP A 1 106 ? -2.298 -7.588 8.224 1.00 98.06 106 TRP A CA 1
ATOM 855 C C . TRP A 1 106 ? -1.636 -7.410 6.862 1.00 98.06 106 TRP A C 1
ATOM 857 O O . TRP A 1 106 ? -1.922 -8.162 5.938 1.00 98.06 106 TRP A O 1
ATOM 867 N N . VAL A 1 107 ? -0.730 -6.444 6.747 1.00 98.50 107 VAL A N 1
ATOM 868 C CA . VAL A 1 107 ? 0.132 -6.250 5.577 1.00 98.50 107 VAL A CA 1
ATOM 869 C C . VAL A 1 107 ? 1.548 -6.669 5.961 1.00 98.50 107 VAL A C 1
ATOM 871 O O . VAL A 1 107 ? 2.257 -5.943 6.657 1.00 98.50 107 VAL A O 1
ATOM 874 N N . ILE A 1 108 ? 1.944 -7.875 5.571 1.00 97.88 108 ILE A N 1
ATOM 875 C CA . ILE A 1 108 ? 3.193 -8.499 6.014 1.00 97.88 108 ILE A CA 1
ATOM 876 C C . ILE A 1 108 ? 4.148 -8.565 4.834 1.00 97.88 108 ILE A C 1
ATOM 878 O O . ILE A 1 108 ? 3.797 -9.108 3.788 1.00 97.88 108 ILE A O 1
ATOM 882 N N . GLY A 1 109 ? 5.364 -8.051 4.988 1.00 96.56 109 GLY A N 1
ATOM 883 C CA . GLY A 1 109 ? 6.318 -8.150 3.900 1.00 96.56 109 GLY A CA 1
ATOM 884 C C . GLY A 1 109 ? 7.468 -7.167 3.898 1.00 96.56 109 GLY A C 1
ATOM 885 O O . GLY A 1 109 ? 7.778 -6.514 4.892 1.00 96.56 109 GLY A O 1
ATOM 886 N N . ASP A 1 110 ? 8.110 -7.053 2.745 1.00 96.19 110 ASP A N 1
ATOM 887 C CA . ASP A 1 110 ? 9.189 -6.099 2.530 1.00 96.19 110 ASP A CA 1
ATOM 888 C C . ASP A 1 110 ? 8.688 -4.638 2.415 1.00 96.19 110 ASP A C 1
ATOM 890 O O . ASP A 1 110 ? 7.564 -4.271 2.770 1.00 96.19 110 ASP A O 1
ATOM 894 N N . SER A 1 111 ? 9.561 -3.754 1.941 1.00 96.31 111 SER A N 1
ATOM 895 C CA . SER A 1 111 ? 9.293 -2.325 1.807 1.00 96.31 111 SER A CA 1
ATOM 896 C C . SER A 1 111 ? 8.224 -1.971 0.760 1.00 96.31 111 SER A C 1
ATOM 898 O O . SER A 1 111 ? 7.656 -0.883 0.846 1.00 96.31 111 SER A O 1
ATOM 900 N N . MET A 1 112 ? 7.879 -2.872 -0.166 1.00 97.25 112 MET A N 1
ATOM 901 C CA . MET A 1 112 ? 6.754 -2.688 -1.095 1.00 97.25 112 MET A CA 1
ATOM 902 C C . MET A 1 112 ? 5.416 -3.012 -0.420 1.00 97.25 112 MET A C 1
ATOM 904 O O . MET A 1 112 ? 4.429 -2.307 -0.629 1.00 97.25 112 MET A O 1
ATOM 908 N N . ALA A 1 113 ? 5.384 -4.002 0.480 1.00 98.00 113 ALA A N 1
ATOM 909 C CA . ALA A 1 113 ? 4.223 -4.231 1.348 1.00 98.00 113 ALA A CA 1
ATOM 910 C C . ALA A 1 113 ? 3.975 -3.012 2.256 1.00 98.00 113 ALA A C 1
ATOM 912 O O . ALA A 1 113 ? 2.840 -2.561 2.422 1.00 98.00 113 ALA A O 1
ATOM 913 N N . LYS A 1 114 ? 5.049 -2.404 2.779 1.00 97.50 114 LYS A N 1
ATOM 914 C CA . LYS A 1 114 ? 4.968 -1.145 3.538 1.00 97.50 114 LYS A CA 1
ATOM 915 C C . LYS A 1 114 ? 4.364 -0.001 2.716 1.00 97.50 114 LYS A C 1
ATOM 917 O O . LYS A 1 114 ? 3.627 0.824 3.260 1.00 97.50 114 LYS A O 1
ATOM 922 N N . ASP A 1 115 ? 4.625 0.043 1.412 1.00 97.94 115 ASP A N 1
ATOM 923 C CA . ASP A 1 115 ? 4.010 1.030 0.528 1.00 97.94 115 ASP A CA 1
ATOM 924 C C . ASP A 1 115 ? 2.493 0.793 0.351 1.00 97.94 115 ASP A C 1
ATOM 926 O O . ASP A 1 115 ? 1.728 1.760 0.413 1.00 97.94 115 ASP A O 1
ATOM 930 N N . LEU A 1 116 ? 2.028 -0.465 0.262 1.00 98.44 116 LEU A N 1
ATOM 931 C CA . LEU A 1 116 ? 0.591 -0.790 0.328 1.00 98.44 116 LEU A CA 1
ATOM 932 C C . LEU A 1 116 ? -0.025 -0.349 1.666 1.00 98.44 116 LEU A C 1
ATOM 934 O O . LEU A 1 116 ? -1.072 0.300 1.681 1.00 98.44 116 LEU A O 1
ATOM 938 N N . TYR A 1 117 ? 0.627 -0.655 2.792 1.00 98.56 117 TYR A N 1
ATOM 939 C CA . TYR A 1 117 ? 0.164 -0.243 4.123 1.00 98.56 117 TYR A CA 1
ATOM 940 C C . TYR A 1 117 ? -0.003 1.281 4.225 1.00 98.56 117 TYR A C 1
ATOM 942 O O . TYR A 1 117 ? -1.035 1.768 4.692 1.00 98.56 117 TYR A O 1
ATOM 950 N N . ARG A 1 118 ? 0.972 2.052 3.727 1.00 98.06 118 ARG A N 1
ATOM 951 C CA . ARG A 1 118 ? 0.903 3.523 3.664 1.00 98.06 118 ARG A CA 1
ATOM 952 C C . ARG A 1 118 ? -0.252 4.009 2.791 1.00 98.06 118 ARG A C 1
ATOM 954 O O . ARG A 1 118 ? -0.982 4.910 3.204 1.00 98.06 118 ARG A O 1
ATOM 961 N N . ALA A 1 119 ? -0.452 3.402 1.619 1.00 98.25 119 ALA A N 1
ATOM 962 C CA . ALA A 1 119 ? -1.566 3.741 0.737 1.00 98.25 119 ALA A CA 1
ATOM 963 C C . ALA A 1 119 ? -2.924 3.471 1.403 1.00 98.25 119 ALA A C 1
ATOM 965 O O . ALA A 1 119 ? -3.799 4.338 1.372 1.00 98.25 119 ALA A O 1
ATOM 966 N N . LEU A 1 120 ? -3.072 2.326 2.078 1.00 98.56 120 LEU A N 1
ATOM 967 C CA . LEU A 1 120 ? -4.264 1.985 2.858 1.00 98.56 120 LEU A CA 1
ATOM 968 C C . LEU A 1 120 ? -4.489 2.958 4.017 1.00 98.56 120 LEU A C 1
ATOM 970 O O . LEU A 1 120 ? -5.623 3.388 4.228 1.00 98.56 120 LEU A O 1
ATOM 974 N N . ARG A 1 121 ? -3.429 3.364 4.733 1.00 97.50 121 ARG A N 1
ATOM 975 C CA . ARG A 1 121 ? -3.547 4.373 5.796 1.00 97.50 121 ARG A CA 1
ATOM 976 C C . ARG A 1 121 ? -4.051 5.706 5.261 1.00 97.50 121 ARG A C 1
ATOM 978 O O . ARG A 1 121 ? -4.930 6.301 5.878 1.00 97.50 121 ARG A O 1
ATOM 985 N N . CYS A 1 122 ? -3.547 6.155 4.117 1.00 97.69 122 CYS A N 1
ATOM 986 C CA . CYS A 1 122 ? -4.030 7.390 3.507 1.00 97.69 122 CYS A CA 1
ATOM 987 C C . CYS A 1 122 ? -5.458 7.273 2.976 1.00 97.69 122 CYS A C 1
ATOM 989 O O . CYS A 1 122 ? -6.247 8.201 3.140 1.00 97.69 122 CYS A O 1
ATOM 991 N N . PHE A 1 123 ? -5.820 6.132 2.393 1.00 97.81 123 PHE A N 1
ATOM 992 C CA . PHE A 1 123 ? -7.167 5.920 1.877 1.00 97.81 123 PHE A CA 1
ATOM 993 C C . PHE A 1 123 ? -8.214 5.833 3.000 1.00 97.81 123 PHE A C 1
ATOM 995 O O . PHE A 1 123 ? -9.281 6.429 2.908 1.00 97.81 123 PHE A O 1
ATOM 1002 N N . LEU A 1 124 ? -7.884 5.161 4.107 1.00 97.31 124 LEU A N 1
ATOM 1003 C CA . LEU A 1 124 ? -8.756 4.972 5.273 1.00 97.31 124 LEU A CA 1
ATOM 1004 C C . LEU A 1 124 ? -8.547 6.044 6.359 1.00 97.31 124 LEU A C 1
ATOM 1006 O O . LEU A 1 124 ? -8.841 5.801 7.532 1.00 97.31 124 LEU A O 1
ATOM 1010 N N . ILE A 1 125 ? -8.015 7.220 6.009 1.00 96.38 125 ILE A N 1
ATOM 1011 C CA . ILE A 1 125 ? -7.542 8.215 6.986 1.00 96.38 125 ILE A CA 1
ATOM 1012 C C . ILE A 1 125 ? -8.630 8.664 7.974 1.00 96.38 125 ILE A C 1
ATOM 1014 O O . ILE A 1 125 ? -8.343 8.885 9.148 1.00 96.38 125 ILE A O 1
ATOM 1018 N N . GLU A 1 126 ? -9.897 8.750 7.557 1.00 94.38 126 GLU A N 1
ATOM 1019 C CA . GLU A 1 126 ? -11.013 9.177 8.424 1.00 94.38 126 GLU A CA 1
ATOM 1020 C C . GLU A 1 126 ? -11.500 8.101 9.401 1.00 94.38 126 GLU A C 1
ATOM 1022 O O . GLU A 1 126 ? -12.171 8.417 10.385 1.00 94.38 126 GLU A O 1
ATOM 1027 N N . PHE A 1 127 ? -11.124 6.844 9.175 1.00 94.94 127 PHE A N 1
ATOM 1028 C CA . PHE A 1 127 ? -11.492 5.723 10.038 1.00 94.94 127 PHE A CA 1
ATOM 1029 C C . PHE A 1 127 ? -10.537 5.583 11.222 1.00 94.94 127 PHE A C 1
ATOM 1031 O O . PHE A 1 127 ? -10.877 4.915 12.196 1.00 94.94 127 PHE A O 1
ATOM 1038 N N . GLN A 1 128 ? -9.362 6.212 11.142 1.00 94.06 128 GLN A N 1
ATOM 1039 C CA . GLN A 1 128 ? -8.257 6.054 12.084 1.00 94.06 128 GLN A CA 1
ATOM 1040 C C . GLN A 1 128 ? -8.312 7.051 13.248 1.00 94.06 128 GLN A C 1
ATOM 1042 O O . GLN A 1 128 ? -8.990 8.082 13.200 1.00 94.06 128 GLN A O 1
ATOM 1047 N N . ASP A 1 129 ? -7.545 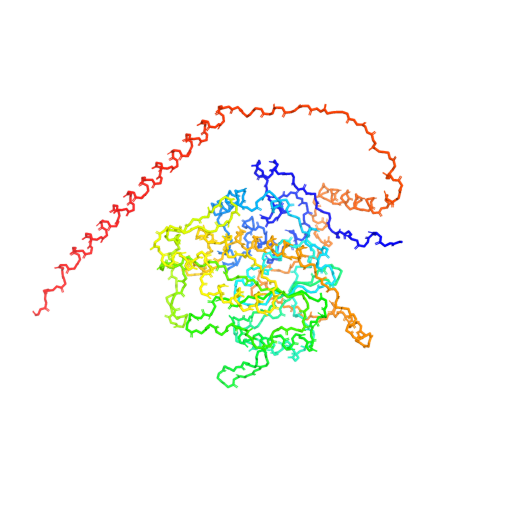6.782 14.299 1.00 90.94 129 ASP A N 1
ATOM 1048 C CA . ASP A 1 129 ? -7.230 7.767 15.341 1.00 90.94 129 ASP A CA 1
ATOM 1049 C C . ASP A 1 129 ? -5.930 8.552 15.077 1.00 90.94 129 ASP A C 1
ATOM 1051 O O . ASP A 1 129 ? -5.650 9.501 15.814 1.00 90.94 129 ASP A O 1
ATOM 1055 N N . LEU A 1 130 ? -5.230 8.227 13.981 1.00 92.25 130 LEU A N 1
ATOM 1056 C CA . LEU A 1 130 ? -3.957 8.792 13.508 1.00 92.25 130 LEU A CA 1
ATOM 1057 C C . LEU A 1 130 ? -2.732 8.470 14.363 1.00 92.25 130 LEU A C 1
ATOM 1059 O O . LEU A 1 130 ? -1.659 8.995 14.085 1.00 92.25 130 LEU A O 1
ATOM 1063 N N . HIS A 1 131 ? -2.868 7.604 15.361 1.00 92.00 131 HIS A N 1
ATOM 1064 C CA . HIS A 1 131 ? -1.731 7.105 16.118 1.00 92.00 131 HIS A CA 1
ATOM 1065 C C . HIS A 1 131 ? -1.201 5.802 15.514 1.00 92.00 131 HIS A C 1
ATOM 1067 O O . HIS A 1 131 ? -1.844 5.160 14.677 1.00 92.00 131 HIS A O 1
ATOM 1073 N N . THR A 1 132 ? -0.001 5.427 15.943 1.00 93.44 132 THR A N 1
ATOM 1074 C CA . THR A 1 132 ? 0.597 4.126 15.660 1.00 93.44 132 THR A CA 1
ATOM 1075 C C . THR A 1 132 ? 0.781 3.384 16.983 1.00 93.44 132 THR A C 1
ATOM 1077 O O . THR A 1 132 ? 1.144 3.974 18.002 1.00 93.44 132 THR A O 1
ATOM 1080 N N . TYR A 1 133 ? 0.476 2.094 16.984 1.00 94.19 133 TYR A N 1
ATOM 1081 C CA . TYR A 1 133 ? 0.483 1.229 18.163 1.00 94.19 133 TYR A CA 1
ATOM 1082 C C . TYR A 1 133 ? 1.291 -0.028 17.875 1.00 94.19 133 TYR A C 1
ATOM 1084 O O . TYR A 1 133 ? 1.341 -0.457 16.725 1.00 94.19 133 TYR A O 1
ATOM 1092 N N . TYR A 1 134 ? 1.856 -0.666 18.896 1.00 95.44 134 TYR A N 1
ATOM 1093 C CA . TYR A 1 134 ? 2.240 -2.073 18.767 1.00 95.44 134 TYR A CA 1
ATOM 1094 C C . TYR A 1 134 ? 1.011 -2.942 18.481 1.00 95.44 134 TYR A C 1
ATOM 1096 O O . TYR A 1 134 ? -0.111 -2.607 18.866 1.00 95.44 134 TYR A O 1
ATOM 1104 N N . ALA A 1 135 ? 1.212 -4.070 17.804 1.00 94.88 135 ALA A N 1
ATOM 1105 C CA . ALA A 1 135 ? 0.109 -4.927 17.389 1.00 94.88 135 ALA A CA 1
ATOM 1106 C C . ALA A 1 135 ? -0.557 -5.716 18.532 1.00 94.88 135 ALA A C 1
ATOM 1108 O O . ALA A 1 135 ? -1.684 -6.201 18.371 1.00 94.88 135 ALA A O 1
ATOM 1109 N N . SER A 1 136 ? 0.129 -5.855 19.671 1.00 93.75 136 SER A N 1
ATOM 1110 C CA . SER A 1 136 ? -0.367 -6.522 20.877 1.00 93.75 136 SER A CA 1
ATOM 1111 C C . SER A 1 136 ? 0.328 -6.005 22.141 1.00 93.75 136 SER A C 1
ATOM 1113 O O . SER A 1 136 ? 1.426 -5.459 22.072 1.00 93.75 136 SER A O 1
ATOM 1115 N N . ASN A 1 137 ? -0.285 -6.256 23.300 1.00 91.06 137 ASN A N 1
ATOM 1116 C CA . ASN A 1 137 ? 0.326 -6.098 24.629 1.00 91.06 137 ASN A CA 1
ATOM 1117 C C . ASN A 1 137 ? 1.156 -7.302 25.068 1.00 91.06 137 ASN A C 1
ATOM 1119 O O . ASN A 1 137 ? 1.777 -7.277 26.128 1.00 91.06 137 ASN A O 1
ATOM 1123 N N . ASN A 1 138 ? 1.148 -8.382 24.288 1.00 92.88 138 ASN A N 1
ATOM 1124 C CA . ASN A 1 138 ? 2.004 -9.524 24.554 1.00 92.88 138 ASN A CA 1
ATOM 1125 C C . ASN A 1 138 ? 3.463 -9.135 24.261 1.00 92.88 138 ASN A C 1
ATOM 1127 O O . ASN A 1 138 ? 3.920 -9.233 23.122 1.00 92.88 138 ASN A O 1
ATOM 1131 N N . TYR A 1 139 ? 4.175 -8.678 25.296 1.00 93.75 139 TYR A N 1
ATOM 1132 C CA . TYR A 1 139 ? 5.565 -8.226 25.206 1.00 93.75 139 TYR A CA 1
ATOM 1133 C C . TYR A 1 139 ? 6.501 -9.294 24.640 1.00 93.75 139 TYR A C 1
ATOM 1135 O O . TYR A 1 139 ? 7.406 -8.958 23.882 1.00 93.75 139 TYR A O 1
ATOM 1143 N N . THR A 1 140 ? 6.267 -10.573 24.947 1.00 95.44 140 THR A N 1
ATOM 1144 C CA . THR A 1 140 ? 7.047 -11.677 24.378 1.00 95.44 140 THR A CA 1
ATOM 1145 C C . THR A 1 140 ? 6.847 -11.748 22.869 1.00 95.44 140 THR A C 1
ATOM 1147 O O . THR A 1 140 ? 7.821 -11.736 22.124 1.00 95.44 140 THR A O 1
ATOM 1150 N N . ALA A 1 141 ? 5.598 -11.744 22.397 1.00 95.44 141 ALA A N 1
ATOM 1151 C CA . ALA A 1 141 ? 5.305 -11.792 20.967 1.00 95.44 141 ALA A CA 1
ATOM 1152 C C . ALA A 1 141 ? 5.805 -10.538 20.223 1.00 95.44 141 ALA A C 1
ATOM 1154 O O . ALA A 1 141 ? 6.358 -10.660 19.133 1.00 95.44 141 ALA A O 1
ATOM 1155 N N . MET A 1 142 ? 5.672 -9.344 20.815 1.00 96.00 142 MET A N 1
ATOM 1156 C CA . MET A 1 142 ? 6.230 -8.108 20.243 1.00 96.00 142 MET A CA 1
ATOM 1157 C C . MET A 1 142 ? 7.755 -8.156 20.188 1.00 96.00 142 MET A C 1
ATOM 1159 O O . MET A 1 142 ? 8.317 -7.869 19.139 1.00 96.00 142 MET A O 1
ATOM 1163 N N . GLY A 1 143 ? 8.417 -8.622 21.250 1.00 95.56 143 GLY A N 1
ATOM 1164 C CA . GLY A 1 143 ? 9.866 -8.812 21.264 1.00 95.56 143 GLY A CA 1
ATOM 1165 C C . GLY A 1 143 ? 10.342 -9.801 20.197 1.00 95.56 143 GLY A C 1
ATOM 1166 O O . GLY A 1 143 ? 11.353 -9.550 19.546 1.00 95.56 143 GLY A O 1
ATOM 1167 N N . LEU A 1 144 ? 9.615 -10.897 19.965 1.00 95.56 144 LEU A N 1
ATOM 1168 C CA . LEU A 1 144 ? 9.937 -11.844 18.892 1.00 95.56 144 LEU A CA 1
ATOM 1169 C C . LEU A 1 144 ? 9.790 -11.204 17.507 1.00 95.56 144 LEU A C 1
ATOM 1171 O O . LEU A 1 144 ? 10.687 -11.345 16.679 1.00 95.56 144 LEU A O 1
ATOM 1175 N N . LEU A 1 145 ? 8.694 -10.477 17.271 1.00 96.06 145 LEU A N 1
ATOM 1176 C CA . LEU A 1 145 ? 8.440 -9.819 15.989 1.00 96.06 145 LEU A CA 1
ATOM 1177 C C . LEU A 1 145 ? 9.415 -8.664 15.729 1.00 96.06 145 LEU A C 1
ATOM 1179 O O . LEU A 1 145 ? 9.973 -8.589 14.642 1.00 96.06 145 LEU A O 1
ATOM 1183 N N . ASP A 1 146 ? 9.684 -7.796 16.705 1.00 94.75 146 ASP A N 1
ATOM 1184 C CA . ASP A 1 146 ? 10.617 -6.669 16.556 1.00 94.75 146 ASP A CA 1
ATOM 1185 C C . ASP A 1 146 ? 12.041 -7.120 16.218 1.00 94.75 146 ASP A C 1
ATOM 1187 O O . ASP A 1 146 ? 12.739 -6.453 15.449 1.00 94.75 146 ASP A O 1
ATOM 1191 N N . ASN A 1 147 ? 12.457 -8.271 16.754 1.00 94.31 147 ASN A N 1
ATOM 1192 C CA . ASN A 1 147 ? 13.792 -8.826 16.549 1.00 94.31 147 ASN A CA 1
ATOM 1193 C C . ASN A 1 147 ? 13.980 -9.547 15.207 1.00 94.31 147 ASN A C 1
ATOM 1195 O O . ASN A 1 147 ? 15.089 -10.013 14.932 1.00 94.31 147 ASN A O 1
ATOM 1199 N N . ILE A 1 148 ? 12.947 -9.623 14.362 1.00 93.56 148 ILE A N 1
ATOM 1200 C CA . ILE A 1 148 ? 13.076 -10.167 13.008 1.00 93.56 148 ILE A CA 1
ATOM 1201 C C . ILE A 1 148 ? 14.100 -9.336 12.208 1.00 93.56 148 ILE A C 1
ATOM 1203 O O . ILE A 1 148 ? 14.101 -8.099 12.293 1.00 93.56 148 ILE A O 1
ATOM 1207 N N . PRO A 1 149 ? 14.977 -9.985 11.414 1.00 91.94 149 PRO A N 1
ATOM 1208 C CA . PRO A 1 149 ? 15.920 -9.305 10.534 1.00 91.94 149 PRO A CA 1
ATOM 1209 C C . PRO A 1 149 ? 15.258 -8.207 9.693 1.00 91.94 149 PRO A C 1
ATOM 1211 O O . PRO A 1 149 ? 14.311 -8.458 8.951 1.00 91.94 149 PRO A O 1
ATOM 1214 N N . GLY A 1 150 ? 15.782 -6.983 9.800 1.00 85.69 150 GLY A N 1
ATOM 1215 C CA . GLY A 1 150 ? 15.227 -5.802 9.128 1.00 85.69 150 GLY A CA 1
ATOM 1216 C C . GLY A 1 150 ? 14.347 -4.900 10.000 1.00 85.69 150 GLY A C 1
ATOM 1217 O O . GLY A 1 150 ? 13.912 -3.872 9.497 1.00 85.69 150 GLY A O 1
ATOM 1218 N N . GLN A 1 151 ? 14.176 -5.208 11.296 1.00 90.88 151 GLN A N 1
ATOM 1219 C CA . GLN A 1 151 ? 13.239 -4.558 12.232 1.00 90.88 151 GLN A CA 1
ATOM 1220 C C . GLN A 1 151 ? 11.796 -4.911 11.876 1.00 90.88 151 GLN A C 1
ATOM 1222 O O . GLN A 1 151 ? 11.229 -4.326 10.958 1.00 90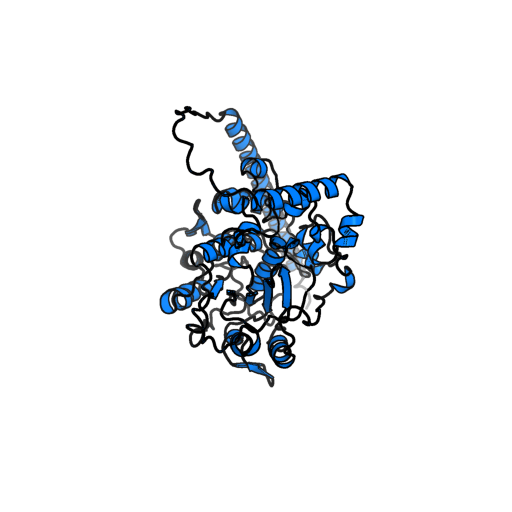.88 151 GLN A O 1
ATOM 1227 N N . GLY A 1 152 ? 11.187 -5.840 12.615 1.00 92.88 152 GLY A N 1
ATOM 1228 C CA . GLY A 1 152 ? 9.866 -6.363 12.261 1.00 92.88 152 GLY A CA 1
ATOM 1229 C C . GLY A 1 152 ? 8.730 -5.344 12.269 1.00 92.88 152 GLY A C 1
ATOM 1230 O O . GLY A 1 152 ? 7.718 -5.580 11.623 1.00 92.88 152 GLY A O 1
ATOM 1231 N N . GLN A 1 153 ? 8.872 -4.206 12.957 1.00 95.31 153 GLN A N 1
ATOM 1232 C CA . GLN A 1 153 ? 7.899 -3.102 12.955 1.00 95.31 153 GLN A CA 1
ATOM 1233 C C . GLN A 1 153 ? 6.425 -3.572 13.069 1.00 95.31 153 GLN A C 1
ATOM 1235 O O . GLN A 1 153 ? 5.625 -3.218 12.194 1.00 95.31 153 GLN A O 1
ATOM 1240 N N . PRO A 1 154 ? 6.049 -4.375 14.094 1.00 96.62 154 PRO A N 1
ATOM 1241 C CA . PRO A 1 154 ? 4.717 -4.950 14.251 1.00 96.62 154 PRO A CA 1
ATOM 1242 C C . PRO A 1 154 ? 3.726 -3.884 14.723 1.00 96.62 154 PRO A C 1
ATOM 1244 O O . PRO A 1 154 ? 3.306 -3.842 15.881 1.00 96.62 154 PRO A O 1
ATOM 1247 N N . TRP A 1 155 ? 3.396 -2.972 13.817 1.00 95.81 155 TRP A N 1
ATOM 1248 C CA . TRP A 1 155 ? 2.700 -1.728 14.108 1.00 95.81 155 TRP A CA 1
ATOM 1249 C C . TRP A 1 155 ? 1.290 -1.726 13.536 1.00 95.81 155 TRP A C 1
ATOM 1251 O O . TRP A 1 155 ? 1.049 -2.226 12.440 1.00 95.81 155 TRP A O 1
ATOM 1261 N N . CYS A 1 156 ? 0.359 -1.082 14.230 1.00 96.88 156 CYS A N 1
ATOM 1262 C CA . CYS A 1 156 ? -1.036 -0.969 13.838 1.00 96.88 156 CYS A CA 1
ATOM 1263 C C . CYS A 1 156 ? -1.539 0.472 13.895 1.00 96.88 156 CYS A C 1
ATOM 1265 O O . CYS A 1 156 ? -1.170 1.252 14.772 1.00 96.88 156 CYS A O 1
ATOM 1267 N N . ALA A 1 157 ? -2.451 0.794 12.982 1.00 95.62 157 ALA A N 1
ATOM 1268 C CA . ALA A 1 157 ? -3.381 1.905 13.108 1.00 95.62 157 ALA A CA 1
ATOM 1269 C C . ALA A 1 157 ? -4.720 1.359 13.620 1.00 95.62 157 ALA A C 1
ATOM 1271 O O . ALA A 1 157 ? -5.276 0.411 13.049 1.00 95.62 157 ALA A O 1
ATOM 1272 N N . HIS A 1 158 ? -5.239 1.945 14.698 1.00 94.56 158 HIS A N 1
ATOM 1273 C CA . HIS A 1 158 ? -6.552 1.593 15.231 1.00 94.56 158 HIS A CA 1
ATOM 1274 C C . HIS A 1 158 ? -7.646 2.358 14.487 1.00 94.56 158 HIS A C 1
ATOM 1276 O O . HIS A 1 158 ? -7.498 3.540 14.166 1.00 94.56 158 HIS A O 1
ATOM 1282 N N . MET A 1 159 ? -8.748 1.667 14.204 1.00 94.31 159 MET A N 1
ATOM 1283 C CA . MET A 1 159 ? -9.898 2.201 13.485 1.00 94.31 159 MET A CA 1
ATOM 1284 C C . MET A 1 159 ? -11.208 1.897 14.218 1.00 94.31 159 MET A C 1
ATOM 1286 O O . MET A 1 159 ? -11.251 1.170 15.211 1.00 94.31 159 MET A O 1
ATOM 1290 N N . MET A 1 160 ? -12.303 2.470 13.723 1.00 91.38 160 MET A N 1
ATOM 1291 C CA . MET A 1 160 ? -13.648 2.259 14.268 1.00 91.38 160 MET A CA 1
ATOM 1292 C C . MET A 1 160 ? -14.052 0.772 14.294 1.00 91.38 160 MET A C 1
ATOM 1294 O O . MET A 1 160 ? -13.562 -0.041 13.509 1.00 91.38 160 MET A O 1
ATOM 1298 N N . HIS A 1 161 ? -15.002 0.419 15.166 1.00 90.69 161 HIS A N 1
ATOM 1299 C CA . HIS A 1 161 ? -15.548 -0.942 15.289 1.00 90.69 161 HIS A CA 1
ATOM 1300 C C . HIS A 1 161 ? -14.486 -2.027 15.545 1.00 90.69 161 HIS A C 1
ATOM 1302 O O . HIS A 1 161 ? -14.531 -3.085 14.922 1.00 90.69 161 HIS A O 1
ATOM 1308 N N . ASP A 1 162 ? -13.513 -1.745 16.417 1.00 89.69 162 ASP A N 1
ATOM 1309 C CA . ASP A 1 162 ? -12.386 -2.636 16.739 1.00 89.69 162 ASP A CA 1
ATOM 1310 C C . ASP A 1 162 ? -11.578 -3.094 15.511 1.00 89.69 162 ASP A C 1
ATOM 1312 O O . ASP A 1 162 ? -10.915 -4.133 15.541 1.00 89.69 162 ASP A O 1
ATOM 1316 N N . THR A 1 163 ? -11.632 -2.338 14.415 1.00 94.12 163 THR A N 1
ATOM 1317 C CA . THR A 1 163 ? -10.905 -2.649 13.182 1.00 94.12 163 THR A CA 1
ATOM 1318 C C . THR A 1 163 ? -9.458 -2.189 13.314 1.00 94.12 163 THR A C 1
ATOM 1320 O O . THR A 1 163 ? -9.184 -1.139 13.899 1.00 94.12 163 THR A O 1
ATOM 1323 N N . ARG A 1 164 ? -8.513 -2.950 12.759 1.00 96.00 164 ARG A N 1
ATOM 1324 C CA . ARG A 1 164 ? -7.089 -2.590 12.768 1.00 96.00 164 ARG A CA 1
ATOM 1325 C C . ARG A 1 164 ? -6.486 -2.741 11.378 1.00 96.00 164 ARG A C 1
ATOM 1327 O O . ARG A 1 164 ? -6.830 -3.669 10.651 1.00 96.00 164 ARG A O 1
ATOM 1334 N N . LEU A 1 165 ? -5.569 -1.847 11.033 1.00 98.00 165 LEU A N 1
ATOM 1335 C CA . LEU A 1 165 ? -4.683 -1.987 9.879 1.00 98.00 165 LEU A CA 1
ATOM 1336 C C . LEU A 1 165 ? -3.268 -2.124 10.425 1.00 98.00 165 LEU A C 1
ATOM 1338 O O . LEU A 1 165 ? -2.742 -1.172 11.000 1.00 98.00 165 LEU A O 1
ATOM 1342 N N . CYS A 1 166 ? -2.682 -3.302 10.281 1.00 98.06 166 CYS A N 1
ATOM 1343 C CA . CYS A 1 166 ? -1.394 -3.644 10.860 1.00 98.06 166 CYS A CA 1
ATOM 1344 C C . CYS A 1 166 ? -0.374 -3.944 9.769 1.00 98.06 166 CYS A C 1
ATOM 1346 O O . CYS A 1 166 ? -0.733 -4.425 8.697 1.00 98.06 166 CYS A O 1
ATOM 1348 N N . GLN A 1 167 ? 0.894 -3.681 10.057 1.00 97.88 167 GLN A N 1
ATOM 1349 C CA . GLN A 1 167 ? 2.015 -4.109 9.237 1.00 97.88 167 GLN A CA 1
ATOM 1350 C C . GLN A 1 167 ? 3.010 -4.919 10.060 1.00 97.88 167 GLN A C 1
ATOM 1352 O O . GLN A 1 167 ? 3.128 -4.715 11.268 1.00 97.88 167 GLN A O 1
ATOM 1357 N N . ILE A 1 168 ? 3.735 -5.805 9.384 1.00 97.81 168 ILE A N 1
ATOM 1358 C CA . ILE A 1 168 ? 4.961 -6.422 9.894 1.00 97.81 168 ILE A CA 1
ATOM 1359 C C . ILE A 1 168 ? 5.967 -6.435 8.751 1.00 97.81 168 ILE A C 1
ATOM 1361 O O . ILE A 1 168 ? 5.688 -6.956 7.671 1.00 97.81 168 ILE A O 1
ATOM 1365 N N . HIS A 1 169 ? 7.134 -5.856 8.984 1.00 97.19 169 HIS A N 1
ATOM 1366 C CA . HIS A 1 169 ? 8.226 -5.856 8.038 1.00 97.19 169 HIS A CA 1
ATOM 1367 C C . HIS A 1 169 ? 9.003 -7.177 8.105 1.00 97.19 169 HIS A C 1
ATOM 1369 O O . HIS A 1 169 ? 9.714 -7.461 9.062 1.00 97.19 169 HIS A O 1
ATOM 1375 N N . ALA A 1 170 ? 8.866 -7.992 7.069 1.00 95.50 170 ALA A N 1
ATOM 1376 C CA . ALA A 1 170 ? 9.583 -9.246 6.909 1.00 95.50 170 ALA A CA 1
ATOM 1377 C C . ALA A 1 170 ? 10.075 -9.319 5.470 1.00 95.50 170 ALA A C 1
ATOM 1379 O O . ALA A 1 170 ? 9.297 -9.524 4.546 1.00 95.50 170 ALA A O 1
ATOM 1380 N N . VAL A 1 171 ? 11.370 -9.088 5.274 1.00 92.00 171 VAL A N 1
ATOM 1381 C CA . VAL A 1 171 ? 11.932 -8.858 3.937 1.00 92.00 171 VAL A CA 1
ATOM 1382 C C . VAL A 1 171 ? 11.983 -10.106 3.057 1.00 92.00 171 VAL A C 1
ATOM 1384 O O . VAL A 1 171 ? 12.054 -9.982 1.840 1.00 92.00 171 VAL A O 1
ATOM 1387 N N . GLN A 1 172 ? 11.961 -11.303 3.642 1.00 90.12 172 GLN A N 1
ATOM 1388 C CA . GLN A 1 172 ? 12.196 -12.564 2.936 1.00 90.12 172 GLN A CA 1
ATOM 1389 C C . GLN A 1 172 ? 11.206 -13.642 3.372 1.00 90.12 172 GLN A C 1
ATOM 1391 O O . GLN A 1 172 ? 10.779 -13.684 4.524 1.00 90.12 172 GLN A O 1
ATOM 1396 N N . GLY A 1 173 ? 10.893 -14.560 2.459 1.00 88.38 173 GLY A N 1
ATOM 1397 C CA . GLY A 1 173 ? 9.895 -15.605 2.669 1.00 88.38 173 GLY A CA 1
ATOM 1398 C C . GLY A 1 173 ? 10.188 -16.563 3.824 1.00 88.38 173 GLY A C 1
ATOM 1399 O O . GLY A 1 173 ? 9.263 -16.972 4.527 1.00 88.38 173 GLY A O 1
ATOM 1400 N N . HIS A 1 174 ? 11.461 -16.871 4.092 1.00 87.06 174 HIS A N 1
ATOM 1401 C CA . HIS A 1 174 ? 11.829 -17.736 5.219 1.00 87.06 174 HIS A CA 1
ATOM 1402 C C . HIS A 1 174 ? 11.528 -17.095 6.584 1.00 87.06 174 HIS A C 1
ATOM 1404 O O . HIS A 1 174 ? 11.254 -17.817 7.537 1.00 87.06 174 HIS A O 1
ATOM 1410 N N . LEU A 1 175 ? 11.497 -15.756 6.670 1.00 91.56 175 LEU A N 1
ATOM 1411 C CA . LEU A 1 175 ? 11.125 -15.028 7.890 1.00 91.56 175 LEU A CA 1
ATOM 1412 C C . LEU A 1 175 ? 9.629 -15.151 8.210 1.00 91.56 175 LEU A C 1
ATOM 1414 O O . LEU A 1 175 ? 9.211 -14.819 9.317 1.00 91.56 175 LEU A O 1
ATOM 1418 N N . LEU A 1 176 ? 8.805 -15.590 7.253 1.00 90.62 176 LEU A N 1
ATOM 1419 C CA . LEU A 1 176 ? 7.360 -15.663 7.433 1.00 90.62 176 LEU A CA 1
ATOM 1420 C C . LEU A 1 176 ? 6.925 -16.933 8.169 1.00 90.62 176 LEU A C 1
ATOM 1422 O O . LEU A 1 176 ? 6.216 -16.818 9.161 1.00 90.62 176 LEU A O 1
ATOM 1426 N N . ALA A 1 177 ? 7.319 -18.125 7.710 1.00 84.88 177 ALA A N 1
ATOM 1427 C CA . ALA A 1 177 ? 6.808 -19.389 8.268 1.00 84.88 177 ALA A CA 1
ATOM 1428 C C . ALA A 1 177 ? 7.832 -20.236 9.023 1.00 84.88 177 ALA A C 1
ATOM 1430 O O . ALA A 1 177 ? 7.431 -21.077 9.823 1.00 84.88 177 ALA A O 1
ATOM 1431 N N . GLY A 1 178 ? 9.126 -20.073 8.749 1.00 81.69 178 GLY A N 1
ATOM 1432 C CA . GLY A 1 178 ? 10.165 -20.917 9.331 1.00 81.69 178 GLY A CA 1
ATOM 1433 C C . GLY A 1 178 ? 10.836 -20.270 10.538 1.00 81.69 178 GLY A C 1
ATOM 1434 O O . GLY A 1 178 ? 10.745 -19.052 10.710 1.00 81.69 178 GLY A O 1
ATOM 1435 N N . PRO A 1 179 ? 11.549 -21.056 11.364 1.00 87.19 179 PRO A N 1
ATOM 1436 C CA . PRO A 1 179 ? 12.562 -20.475 12.224 1.00 87.19 179 PRO A CA 1
ATOM 1437 C C . PRO A 1 179 ? 13.596 -19.758 11.348 1.00 87.19 179 PRO A C 1
ATOM 1439 O O . PRO A 1 179 ? 14.003 -20.264 10.300 1.00 87.19 179 PRO A O 1
ATOM 1442 N N . TRP A 1 180 ? 14.018 -18.574 11.767 1.00 88.44 180 TRP A N 1
ATOM 1443 C CA . TRP A 1 180 ? 15.072 -17.826 11.097 1.00 88.44 180 TRP A CA 1
ATOM 1444 C C . TRP A 1 180 ? 16.346 -17.853 11.934 1.00 88.44 180 TRP A C 1
ATOM 1446 O O . TRP A 1 180 ? 16.295 -17.958 13.160 1.00 88.44 180 TRP A O 1
ATOM 1456 N N . GLN A 1 181 ? 17.494 -17.739 11.268 1.00 88.38 181 GLN A N 1
ATOM 1457 C CA . GLN A 1 181 ? 18.800 -17.651 11.911 1.00 88.38 181 GLN A CA 1
ATOM 1458 C C . GLN A 1 181 ? 19.648 -16.584 11.213 1.00 88.38 181 GLN A C 1
ATOM 1460 O O . GLN A 1 181 ? 19.829 -16.617 9.997 1.00 88.38 181 GLN A O 1
ATOM 1465 N N . GLN A 1 182 ? 20.186 -15.638 11.983 1.00 83.94 182 GLN A N 1
ATOM 1466 C CA . GLN A 1 182 ? 21.128 -14.629 11.501 1.00 83.94 182 GLN A CA 1
ATOM 1467 C C . GLN A 1 182 ? 22.275 -14.477 12.507 1.00 83.94 182 GLN A C 1
ATOM 1469 O O . GLN A 1 182 ? 22.138 -13.839 13.554 1.00 83.94 182 GLN A O 1
ATOM 1474 N N . GLY A 1 183 ? 23.422 -15.083 12.189 1.00 88.19 183 GLY A N 1
ATOM 1475 C CA . GLY A 1 183 ? 24.540 -15.198 13.127 1.00 88.19 183 GLY A CA 1
ATOM 1476 C C . GLY A 1 183 ? 24.130 -15.997 14.367 1.00 88.19 183 GLY A C 1
ATOM 1477 O O . GLY A 1 183 ? 23.607 -17.102 14.245 1.00 88.19 183 GLY A O 1
ATOM 1478 N N . ASN A 1 184 ? 24.319 -15.408 15.550 1.00 88.94 184 ASN A N 1
ATOM 1479 C CA . ASN A 1 184 ? 23.965 -16.021 16.839 1.00 88.94 184 ASN A CA 1
ATOM 1480 C C . ASN A 1 184 ? 22.509 -15.763 17.266 1.00 88.94 184 ASN A C 1
ATOM 1482 O O . ASN A 1 184 ? 22.125 -16.115 18.378 1.00 88.94 184 ASN A O 1
ATOM 1486 N N . ARG A 1 185 ? 21.702 -15.102 16.426 1.00 88.56 185 ARG A N 1
ATOM 1487 C CA . ARG A 1 185 ? 20.284 -14.848 16.703 1.00 88.56 185 ARG A CA 1
ATOM 1488 C C . ARG A 1 185 ? 19.434 -15.848 15.938 1.00 88.56 185 ARG A C 1
ATOM 1490 O O . ARG A 1 185 ? 19.688 -16.092 14.760 1.00 88.56 185 ARG A O 1
ATOM 1497 N N . SER A 1 186 ? 18.421 -16.385 16.600 1.00 93.25 186 SER A N 1
ATOM 1498 C CA . SER A 1 186 ? 17.372 -17.172 15.965 1.00 93.25 186 SER A CA 1
ATOM 1499 C C . SER A 1 186 ? 16.023 -16.850 16.590 1.00 93.25 186 SER A C 1
ATOM 1501 O O . SER A 1 186 ? 15.954 -16.312 17.698 1.00 93.25 186 SER A O 1
ATOM 1503 N N . GLY A 1 187 ? 14.953 -17.149 15.866 1.00 93.44 187 GLY A N 1
ATOM 1504 C CA . GLY A 1 187 ? 13.599 -16.948 16.353 1.00 93.44 187 GLY A CA 1
ATOM 1505 C C . GLY A 1 187 ? 12.562 -17.626 15.465 1.00 93.44 187 GLY A C 1
ATOM 1506 O O . GLY A 1 187 ? 12.896 -18.086 14.372 1.00 93.44 187 GLY A O 1
ATOM 1507 N N . PRO A 1 188 ? 11.305 -17.703 15.923 1.00 94.50 188 PRO A N 1
ATOM 1508 C CA . PRO A 1 188 ? 10.196 -18.154 15.095 1.00 94.50 188 PRO A CA 1
ATOM 1509 C C . PRO A 1 188 ? 9.912 -17.151 13.968 1.00 94.50 188 PRO A C 1
ATOM 1511 O O . PRO A 1 188 ? 10.232 -15.963 14.071 1.00 94.50 188 PRO A O 1
ATOM 1514 N N . GLY A 1 189 ? 9.283 -17.631 12.896 1.00 92.62 189 GLY A N 1
ATOM 1515 C CA . GLY A 1 189 ? 8.784 -16.779 11.818 1.00 92.62 189 GLY A CA 1
ATOM 1516 C C . GLY A 1 189 ? 7.597 -15.915 12.254 1.00 92.62 189 GLY A C 1
ATOM 1517 O O . GLY A 1 189 ? 6.956 -16.178 13.275 1.00 92.62 189 GLY A O 1
ATOM 1518 N N . VAL A 1 190 ? 7.273 -14.897 11.451 1.00 94.50 190 VAL A N 1
ATOM 1519 C CA . VAL A 1 190 ? 6.157 -13.965 11.704 1.00 94.50 190 VAL A CA 1
ATOM 1520 C C . VAL A 1 190 ? 4.842 -14.696 11.948 1.00 94.50 190 VAL A C 1
ATOM 1522 O O . VAL A 1 190 ? 4.112 -14.377 12.886 1.00 94.50 190 VAL A O 1
ATOM 1525 N N . LEU A 1 191 ? 4.514 -15.639 11.066 1.00 91.88 191 LEU A N 1
ATOM 1526 C CA . LEU A 1 191 ? 3.207 -16.269 11.030 1.00 91.88 191 LEU A CA 1
ATOM 1527 C C . LEU A 1 191 ? 2.982 -17.100 12.287 1.00 91.88 191 LEU A C 1
ATOM 1529 O O . LEU A 1 191 ? 2.036 -16.745 12.980 1.00 91.88 191 LEU A O 1
ATOM 1533 N N . PRO A 1 192 ? 3.834 -18.077 12.671 1.00 91.88 192 PRO A N 1
ATOM 1534 C CA . PRO A 1 192 ? 3.676 -18.798 13.937 1.00 91.88 192 PRO A CA 1
ATOM 1535 C C . PRO A 1 192 ? 3.382 -17.884 15.135 1.00 91.88 192 PRO A C 1
ATOM 1537 O O . PRO A 1 192 ? 2.393 -18.087 15.836 1.00 91.88 192 PRO A O 1
ATOM 1540 N N . VAL A 1 193 ? 4.149 -16.797 15.298 1.00 94.19 193 VAL A N 1
ATOM 1541 C CA . VAL A 1 193 ? 3.933 -15.832 16.391 1.00 94.19 193 VAL A CA 1
ATOM 1542 C C . VAL A 1 193 ? 2.556 -15.168 16.302 1.00 94.19 193 VAL A C 1
ATOM 1544 O O . VAL A 1 193 ? 1.859 -15.037 17.313 1.00 94.19 193 VAL A O 1
ATOM 1547 N N . LEU A 1 194 ? 2.135 -14.756 15.103 1.00 93.75 194 LEU A N 1
ATOM 1548 C CA . LEU A 1 194 ? 0.801 -14.204 14.893 1.00 93.75 194 LEU A CA 1
ATOM 1549 C C . LEU A 1 194 ? -0.296 -15.225 15.201 1.00 93.75 194 LEU A C 1
ATOM 1551 O O . LEU A 1 194 ? -1.220 -14.879 15.936 1.00 93.75 194 LEU A O 1
ATOM 1555 N N . LEU A 1 195 ? -0.201 -16.446 14.670 1.00 88.75 195 LEU A N 1
ATOM 1556 C CA . LEU A 1 195 ? -1.254 -17.460 14.783 1.00 88.75 195 LEU A CA 1
ATOM 1557 C C . LEU A 1 195 ? -1.463 -17.895 16.234 1.00 88.75 195 LEU A C 1
ATOM 1559 O O . LEU A 1 195 ? -2.597 -18.086 16.667 1.00 88.75 195 LEU A O 1
ATOM 1563 N N . GLU A 1 196 ? -0.374 -18.025 16.988 1.00 90.12 196 GLU A N 1
ATOM 1564 C CA . GLU A 1 196 ? -0.416 -18.514 18.364 1.00 90.12 196 GLU A CA 1
ATOM 1565 C C . GLU A 1 196 ? -0.845 -17.430 19.358 1.00 90.12 196 GLU A C 1
ATOM 1567 O O . GLU A 1 196 ? -1.500 -17.727 20.360 1.00 90.12 196 GLU A O 1
ATOM 1572 N N . SER A 1 197 ? -0.480 -16.166 19.105 1.00 91.19 197 SER A N 1
ATOM 1573 C CA . SER A 1 197 ? -0.515 -15.138 20.154 1.00 91.19 197 SER A CA 1
ATOM 1574 C C . SER A 1 197 ? -1.347 -13.891 19.855 1.00 91.19 197 SER A C 1
ATOM 1576 O O . SER A 1 197 ? -1.712 -13.196 20.807 1.00 91.19 197 SER A O 1
ATOM 1578 N N . ILE A 1 198 ? -1.609 -13.541 18.589 1.00 92.88 198 ILE A N 1
ATOM 1579 C CA . ILE A 1 198 ? -2.081 -12.182 18.248 1.00 92.88 198 ILE A CA 1
ATOM 15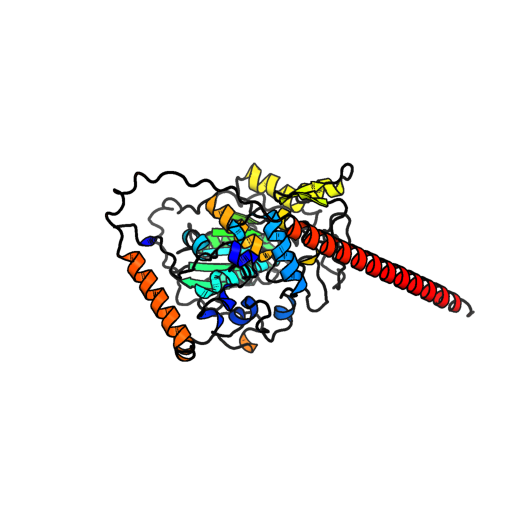80 C C . ILE A 1 198 ? -3.254 -12.164 17.266 1.00 92.88 198 ILE A C 1
ATOM 1582 O O . ILE A 1 198 ? -4.233 -11.445 17.489 1.00 92.88 198 ILE A O 1
ATOM 1586 N N . ALA A 1 199 ? -3.134 -12.873 16.148 1.00 92.25 199 ALA A N 1
ATOM 1587 C CA . ALA A 1 199 ? -4.096 -12.814 15.064 1.00 92.25 199 ALA A CA 1
ATOM 1588 C C . ALA A 1 199 ? -5.376 -13.573 15.409 1.00 92.25 199 ALA A C 1
ATOM 1590 O O . ALA A 1 199 ? -5.381 -14.543 16.168 1.00 92.25 199 ALA A O 1
ATOM 1591 N N . ARG A 1 200 ? -6.488 -13.114 14.836 1.00 89.94 200 ARG A N 1
ATOM 1592 C CA . ARG A 1 200 ? -7.775 -13.794 14.952 1.00 89.94 200 ARG A CA 1
ATOM 1593 C C . ARG A 1 200 ? -8.081 -14.653 13.728 1.00 89.94 200 ARG A C 1
ATOM 1595 O O . ARG A 1 200 ? -7.686 -14.286 12.625 1.00 89.94 200 ARG A O 1
ATOM 1602 N N . PRO A 1 201 ? -8.890 -15.712 13.906 1.00 88.31 201 PRO A N 1
ATOM 1603 C CA . PRO A 1 201 ? -9.405 -16.553 12.828 1.00 88.31 201 PRO A CA 1
ATOM 1604 C C . PRO A 1 201 ? -9.999 -15.795 11.624 1.00 88.31 201 PRO A C 1
ATOM 1606 O O . PRO A 1 201 ? -9.907 -16.233 10.482 1.00 88.31 201 PRO A O 1
ATOM 1609 N N . ASP A 1 202 ? -10.630 -14.650 11.876 1.00 91.12 202 ASP A N 1
ATOM 1610 C CA . ASP A 1 202 ? -11.297 -13.829 10.868 1.00 91.12 202 ASP A CA 1
ATOM 1611 C C . ASP A 1 202 ? -10.451 -12.649 10.367 1.00 91.12 202 ASP A C 1
ATOM 1613 O O . ASP A 1 202 ? -10.947 -11.845 9.579 1.00 91.12 202 ASP A O 1
ATOM 1617 N N . ASP A 1 203 ? -9.199 -12.513 10.804 1.00 94.31 203 ASP A N 1
ATOM 1618 C CA . ASP A 1 203 ? -8.296 -11.496 10.265 1.00 94.31 203 ASP A CA 1
ATOM 1619 C C . ASP A 1 203 ? -7.948 -11.792 8.792 1.00 94.31 203 ASP A C 1
ATOM 1621 O O . ASP A 1 203 ? -8.067 -12.925 8.324 1.00 94.31 203 ASP A O 1
ATOM 1625 N N . ILE A 1 204 ? -7.551 -10.752 8.058 1.00 96.50 204 ILE A N 1
ATOM 1626 C CA . ILE A 1 204 ? -7.177 -10.796 6.639 1.00 96.50 204 ILE A CA 1
ATOM 1627 C C . ILE A 1 204 ? -5.670 -10.584 6.543 1.00 96.50 204 ILE A C 1
ATOM 1629 O O . ILE A 1 204 ? -5.141 -9.681 7.192 1.00 96.50 204 ILE A O 1
ATOM 1633 N N . PHE A 1 205 ? -4.989 -11.371 5.717 1.00 96.81 205 PHE A N 1
ATOM 1634 C CA . PHE A 1 205 ? -3.540 -11.317 5.557 1.00 96.81 205 PHE A CA 1
ATOM 1635 C C . PHE A 1 205 ? -3.188 -11.033 4.102 1.00 96.81 205 PHE A C 1
ATOM 1637 O O . PHE A 1 205 ? -3.577 -11.778 3.210 1.00 96.81 205 PHE A O 1
ATOM 1644 N N . VAL A 1 206 ? -2.436 -9.961 3.874 1.00 97.75 206 VAL A N 1
ATOM 1645 C CA . VAL A 1 206 ? -1.836 -9.612 2.587 1.00 97.75 206 VAL A CA 1
ATOM 1646 C C . VAL A 1 206 ? -0.326 -9.724 2.742 1.00 97.75 206 VAL A C 1
ATOM 1648 O O . VAL A 1 206 ? 0.280 -8.960 3.496 1.00 97.75 206 VAL A O 1
ATOM 1651 N N . VAL A 1 207 ? 0.273 -10.696 2.061 1.00 96.00 207 VAL A N 1
ATOM 1652 C CA . VAL A 1 207 ? 1.684 -11.069 2.215 1.00 96.00 207 VAL A CA 1
ATOM 1653 C C . VAL A 1 207 ? 2.478 -10.698 0.962 1.00 96.00 207 VAL A C 1
ATOM 1655 O O . VAL A 1 207 ? 2.006 -10.926 -0.148 1.00 96.00 207 VAL A O 1
ATOM 1658 N N . HIS A 1 208 ? 3.684 -10.146 1.123 1.00 95.81 208 HIS A N 1
ATOM 1659 C CA . HIS A 1 208 ? 4.580 -9.801 0.013 1.00 95.81 208 HIS A CA 1
ATOM 1660 C C . HIS A 1 208 ? 6.064 -9.901 0.386 1.00 95.81 208 HIS A C 1
ATOM 1662 O O . HIS A 1 208 ? 6.543 -9.172 1.249 1.00 95.81 208 HIS A O 1
ATOM 1668 N N . VAL A 1 209 ? 6.841 -10.720 -0.320 1.00 92.38 209 VAL A N 1
ATOM 1669 C CA . VAL A 1 209 ? 8.286 -10.894 -0.053 1.00 92.38 209 VAL A CA 1
ATOM 1670 C C . VAL A 1 209 ? 9.108 -10.972 -1.338 1.00 92.38 209 VAL A C 1
ATOM 1672 O O . VAL A 1 209 ? 10.005 -11.790 -1.467 1.00 92.38 209 VAL A O 1
ATOM 1675 N N . GLY A 1 210 ? 8.797 -10.154 -2.338 1.00 90.69 210 GLY A N 1
ATOM 1676 C CA . GLY A 1 210 ? 9.438 -10.254 -3.651 1.00 90.69 210 GLY A CA 1
ATOM 1677 C C . GLY A 1 210 ? 10.813 -9.597 -3.766 1.00 90.69 210 GLY A C 1
ATOM 1678 O O . GLY A 1 210 ? 11.733 -10.143 -4.384 1.00 90.69 210 GLY A O 1
ATOM 1679 N N . LEU A 1 211 ? 10.965 -8.403 -3.190 1.00 92.00 211 LEU A N 1
ATOM 1680 C CA . LEU A 1 211 ? 12.027 -7.464 -3.560 1.00 92.00 211 LEU A CA 1
ATOM 1681 C C . LEU A 1 211 ? 13.425 -7.953 -3.158 1.00 92.00 211 LEU A C 1
ATOM 1683 O O . LEU A 1 211 ? 14.403 -7.709 -3.865 1.00 92.00 211 LEU A O 1
ATOM 1687 N N . TRP A 1 212 ? 13.520 -8.658 -2.029 1.00 89.25 212 TRP A N 1
ATOM 1688 C CA . TRP A 1 212 ? 14.789 -9.110 -1.445 1.00 89.25 212 TRP A CA 1
ATOM 1689 C C . TRP A 1 212 ? 15.189 -10.531 -1.846 1.00 89.25 212 TRP A C 1
ATOM 1691 O O . TRP A 1 212 ? 16.236 -11.024 -1.409 1.00 89.25 212 TRP A O 1
ATOM 1701 N N . HIS A 1 213 ? 14.384 -11.203 -2.670 1.00 86.38 213 HIS A N 1
ATOM 1702 C CA . HIS A 1 213 ? 14.761 -12.495 -3.222 1.00 86.38 213 HIS A CA 1
ATOM 1703 C C . HIS A 1 213 ? 15.663 -12.318 -4.446 1.00 86.38 213 HIS A C 1
ATOM 1705 O O . HIS A 1 213 ? 15.465 -11.433 -5.286 1.00 86.38 213 HIS A O 1
ATOM 1711 N N . ARG A 1 214 ? 16.656 -13.206 -4.543 1.00 81.44 214 ARG A N 1
ATOM 1712 C CA . ARG A 1 214 ? 17.550 -13.327 -5.699 1.00 81.44 214 ARG A CA 1
ATOM 1713 C C . ARG A 1 214 ? 17.062 -14.446 -6.604 1.00 81.44 214 ARG A C 1
ATOM 1715 O O . ARG A 1 214 ? 16.563 -15.455 -6.110 1.00 81.44 214 ARG A O 1
ATOM 1722 N N . ARG A 1 215 ? 17.337 -14.322 -7.902 1.00 74.56 215 ARG A N 1
ATOM 1723 C CA . ARG A 1 215 ? 17.013 -15.348 -8.905 1.00 74.56 215 ARG A CA 1
ATOM 1724 C C . ARG A 1 215 ? 17.579 -16.730 -8.555 1.00 74.56 215 ARG A C 1
ATOM 1726 O O . ARG A 1 215 ? 16.952 -17.738 -8.843 1.00 74.56 215 ARG A O 1
ATOM 1733 N N . SER A 1 216 ? 18.736 -16.776 -7.892 1.00 61.69 216 SER A N 1
ATOM 1734 C CA . SER A 1 216 ? 19.394 -18.017 -7.460 1.00 61.69 216 SER A CA 1
ATOM 1735 C C . SER A 1 216 ? 18.784 -18.677 -6.219 1.00 61.69 216 SER A C 1
ATOM 1737 O O . SER A 1 216 ? 19.224 -19.759 -5.842 1.00 61.69 216 SER A O 1
ATOM 1739 N N . ARG A 1 217 ? 17.804 -18.046 -5.560 1.00 64.31 217 ARG A N 1
ATOM 1740 C CA . ARG A 1 217 ? 17.115 -18.594 -4.382 1.00 64.31 217 ARG A CA 1
ATOM 1741 C C . ARG A 1 217 ? 15.602 -18.429 -4.530 1.00 64.31 217 ARG A C 1
ATOM 1743 O O . ARG A 1 217 ? 15.002 -17.610 -3.824 1.00 64.31 217 ARG A O 1
ATOM 1750 N N . PRO A 1 218 ? 14.971 -19.204 -5.428 1.00 60.41 218 PRO A N 1
ATOM 1751 C CA . PRO A 1 218 ? 13.531 -19.183 -5.638 1.00 60.41 218 PRO A CA 1
ATOM 1752 C C . PRO A 1 218 ? 12.797 -19.962 -4.541 1.00 60.41 218 PRO A C 1
ATOM 1754 O O . PRO A 1 218 ? 11.750 -20.531 -4.820 1.00 60.41 218 PRO A O 1
ATOM 1757 N N . GLU A 1 219 ? 13.334 -20.022 -3.315 1.00 63.50 219 GLU A N 1
ATOM 1758 C CA . GLU A 1 219 ? 12.653 -20.572 -2.140 1.00 63.50 219 GLU A CA 1
ATOM 1759 C C . GLU A 1 219 ? 11.460 -19.666 -1.804 1.00 63.50 219 GLU A C 1
ATOM 1761 O O . GLU A 1 219 ? 11.450 -18.887 -0.850 1.00 63.50 219 GLU A O 1
ATOM 1766 N N . VAL A 1 220 ? 10.456 -19.720 -2.671 1.00 59.66 220 VAL A N 1
ATOM 1767 C CA . VAL A 1 220 ? 9.105 -19.299 -2.390 1.00 59.66 220 VAL A CA 1
ATOM 1768 C C . VAL A 1 220 ? 8.646 -20.250 -1.305 1.00 59.66 220 VAL A C 1
ATOM 1770 O O . VAL A 1 220 ? 8.752 -21.461 -1.463 1.00 59.66 220 VAL A O 1
ATOM 1773 N N . CYS A 1 221 ? 8.247 -19.660 -0.187 1.00 59.53 221 CYS A N 1
ATOM 1774 C CA . CYS A 1 221 ? 7.373 -20.132 0.880 1.00 59.53 221 CYS A CA 1
ATOM 1775 C C . CYS A 1 221 ? 6.555 -21.416 0.596 1.00 59.53 221 CYS A C 1
ATOM 1777 O O . CYS A 1 221 ? 5.331 -21.371 0.587 1.00 59.53 221 CYS A O 1
ATOM 1779 N N . THR A 1 222 ? 7.196 -22.559 0.353 1.00 56.06 222 THR A N 1
ATOM 1780 C CA . THR A 1 222 ? 6.537 -23.721 -0.269 1.00 56.06 222 THR A CA 1
ATOM 1781 C C . THR A 1 222 ? 5.919 -24.643 0.768 1.00 56.06 222 THR A C 1
ATOM 1783 O O . THR A 1 222 ? 4.818 -25.115 0.554 1.00 56.06 222 THR A O 1
ATOM 1786 N N . ASN A 1 223 ? 6.531 -24.862 1.934 1.00 55.56 223 ASN A N 1
ATOM 1787 C CA . ASN A 1 223 ? 6.182 -26.092 2.656 1.00 55.56 223 ASN A CA 1
ATOM 1788 C C . ASN A 1 223 ? 5.150 -25.980 3.796 1.00 55.56 223 ASN A C 1
ATOM 1790 O O . ASN A 1 223 ? 4.587 -27.009 4.137 1.00 55.56 223 ASN A O 1
ATOM 1794 N N . ASN A 1 224 ? 4.825 -24.798 4.348 1.00 61.19 224 ASN A N 1
ATOM 1795 C CA . ASN A 1 224 ? 4.015 -24.714 5.590 1.00 61.19 224 ASN A CA 1
ATOM 1796 C C . ASN A 1 224 ? 2.904 -23.638 5.622 1.00 61.19 224 ASN A C 1
ATOM 1798 O O . ASN A 1 224 ? 2.391 -23.323 6.692 1.00 61.19 224 ASN A O 1
ATOM 1802 N N . PHE A 1 225 ? 2.536 -23.029 4.491 1.00 63.81 225 PHE A N 1
ATOM 1803 C CA . PHE A 1 225 ? 1.606 -21.883 4.490 1.00 63.81 225 PHE A CA 1
ATOM 1804 C C . PHE A 1 225 ? 0.141 -22.267 4.246 1.00 63.81 225 PHE A C 1
ATOM 1806 O O . PHE A 1 225 ? -0.769 -21.550 4.662 1.00 63.81 225 PHE A O 1
ATOM 1813 N N . ALA A 1 226 ? -0.101 -23.382 3.561 1.00 58.34 226 ALA A N 1
ATOM 1814 C CA . ALA A 1 226 ? -1.433 -23.757 3.119 1.00 58.34 226 ALA A CA 1
ATOM 1815 C C . ALA A 1 226 ? -2.173 -24.544 4.203 1.00 58.34 226 ALA A C 1
ATOM 1817 O O . ALA A 1 226 ? -1.825 -25.681 4.507 1.00 58.34 226 ALA A O 1
ATOM 1818 N N . GLY A 1 227 ? -3.203 -23.928 4.784 1.00 62.81 227 GLY A N 1
ATOM 1819 C CA . GLY A 1 227 ? -4.179 -24.621 5.630 1.00 62.81 227 GLY A CA 1
ATOM 1820 C C . GLY A 1 227 ? -4.570 -23.898 6.915 1.00 62.81 227 GLY A C 1
ATOM 1821 O O . GLY A 1 227 ? -5.602 -24.226 7.490 1.00 62.81 227 GLY A O 1
ATOM 1822 N N . SER A 1 228 ? -3.805 -22.903 7.375 1.00 67.81 228 SER A N 1
ATOM 1823 C CA . SER A 1 228 ? -4.058 -22.327 8.706 1.00 67.81 228 SER A CA 1
ATOM 1824 C C . SER A 1 228 ? -5.094 -21.198 8.731 1.00 67.81 228 SER A C 1
ATOM 1826 O O . SER A 1 228 ? -5.668 -20.946 9.787 1.00 67.81 228 SER A O 1
ATOM 1828 N N . PHE A 1 229 ? -5.367 -20.516 7.612 1.00 69.94 229 PHE A N 1
ATOM 1829 C CA . PHE A 1 229 ? -6.297 -19.380 7.575 1.00 69.94 229 PHE A CA 1
ATOM 1830 C C . PHE A 1 229 ? -6.930 -19.187 6.187 1.00 69.94 229 PHE A C 1
ATOM 1832 O O . PHE A 1 229 ? -6.216 -19.207 5.186 1.00 69.94 229 PHE A O 1
ATOM 1839 N N . PRO A 1 230 ? -8.242 -18.904 6.113 1.00 82.00 230 PRO A N 1
ATOM 1840 C CA . PRO A 1 230 ? -8.961 -18.801 4.842 1.00 82.00 230 PRO A CA 1
ATOM 1841 C C . PRO A 1 230 ? -8.816 -17.440 4.141 1.00 82.00 230 PRO A C 1
ATOM 1843 O O . PRO A 1 230 ? -9.162 -17.315 2.974 1.00 82.00 230 PRO A O 1
ATOM 1846 N N . ASN A 1 231 ? -8.329 -16.403 4.833 1.00 93.19 231 ASN A N 1
ATOM 1847 C CA . ASN A 1 231 ? -8.369 -15.011 4.352 1.00 93.19 231 ASN A CA 1
ATOM 1848 C C . ASN A 1 231 ? -6.983 -14.498 3.941 1.00 93.19 231 ASN A C 1
ATOM 1850 O O . ASN A 1 231 ? -6.536 -13.448 4.416 1.00 93.19 231 ASN A O 1
ATOM 1854 N N . TRP A 1 232 ? -6.267 -15.294 3.152 1.00 92.62 232 TRP A N 1
ATOM 1855 C CA . TRP A 1 232 ? -4.878 -15.034 2.784 1.00 92.62 232 TRP A CA 1
ATOM 1856 C C . TRP A 1 232 ? -4.775 -14.624 1.337 1.00 92.62 232 TRP A C 1
ATOM 1858 O O . TRP A 1 232 ? -5.371 -15.241 0.463 1.00 92.62 232 TRP A O 1
ATOM 1868 N N . PHE A 1 233 ? -3.985 -13.590 1.104 1.00 95.94 233 PHE A N 1
ATOM 1869 C CA . PHE A 1 233 ? -3.729 -13.072 -0.215 1.00 95.94 233 PHE A CA 1
ATOM 1870 C C . PHE A 1 233 ? -2.232 -12.830 -0.374 1.00 95.94 233 PHE A C 1
ATOM 1872 O O . PHE A 1 233 ? -1.601 -12.210 0.488 1.00 95.94 233 PHE A O 1
ATOM 1879 N N . PHE A 1 234 ? -1.656 -13.288 -1.481 1.00 96.12 234 PHE A N 1
ATOM 1880 C CA . PHE A 1 234 ? -0.272 -12.981 -1.819 1.00 96.12 234 PHE A CA 1
ATOM 1881 C C . PHE A 1 234 ? -0.229 -11.830 -2.819 1.00 96.12 234 PHE A C 1
ATOM 1883 O O . PHE A 1 234 ? -0.765 -11.936 -3.918 1.00 96.12 234 PHE A O 1
ATOM 1890 N N . MET A 1 235 ? 0.390 -10.711 -2.457 1.00 97.69 235 MET A N 1
ATOM 1891 C CA . MET A 1 235 ? 0.572 -9.605 -3.391 1.00 97.69 235 MET A CA 1
ATOM 1892 C C . MET A 1 235 ? 1.708 -9.950 -4.342 1.00 97.69 235 MET A C 1
ATOM 1894 O O . MET A 1 235 ? 2.806 -10.274 -3.892 1.00 97.69 235 MET A O 1
ATOM 1898 N N . GLU A 1 236 ? 1.465 -9.866 -5.649 1.00 97.25 236 GLU A N 1
ATOM 1899 C CA . GLU A 1 236 ? 2.548 -9.970 -6.627 1.00 97.25 236 GLU A CA 1
ATOM 1900 C C . GLU A 1 236 ? 3.641 -8.941 -6.339 1.00 97.25 236 GLU A C 1
ATOM 1902 O O . GLU A 1 236 ? 3.384 -7.851 -5.827 1.00 97.25 236 GLU A O 1
ATOM 1907 N N . THR A 1 237 ? 4.864 -9.269 -6.735 1.00 96.94 237 THR A N 1
ATOM 1908 C CA . THR A 1 237 ? 5.976 -8.325 -6.722 1.00 96.94 237 THR A CA 1
ATOM 1909 C C . THR A 1 237 ? 5.742 -7.269 -7.783 1.00 96.94 237 THR A C 1
ATOM 1911 O O . THR A 1 237 ? 5.739 -7.638 -8.956 1.00 96.94 237 THR A O 1
ATOM 1914 N N . PRO A 1 238 ? 5.566 -5.981 -7.446 1.00 97.19 238 PRO A N 1
ATOM 1915 C CA . PRO A 1 238 ? 5.428 -4.944 -8.458 1.00 97.19 238 PRO A CA 1
ATOM 1916 C C . PRO A 1 238 ? 6.720 -4.794 -9.264 1.00 97.19 238 PRO A C 1
ATOM 1918 O O . PRO A 1 238 ? 7.817 -5.057 -8.766 1.00 97.19 238 PRO A O 1
ATOM 1921 N N . LYS A 1 239 ? 6.598 -4.361 -10.519 1.00 96.56 239 LYS A N 1
ATOM 1922 C CA . LYS A 1 239 ? 7.727 -4.294 -11.444 1.00 96.56 239 LYS A CA 1
ATOM 1923 C C . LYS A 1 239 ? 8.764 -3.258 -10.990 1.00 96.56 239 LYS A C 1
ATOM 1925 O O . LYS A 1 239 ? 8.401 -2.164 -10.564 1.00 96.56 239 LYS A O 1
ATOM 1930 N N . GLN A 1 240 ? 10.046 -3.591 -11.087 1.00 96.38 240 GLN A N 1
ATOM 1931 C CA . GLN A 1 240 ? 11.148 -2.632 -10.976 1.00 96.38 240 GLN A CA 1
ATOM 1932 C C . GLN A 1 240 ? 11.532 -2.118 -12.374 1.00 96.38 240 GLN A C 1
ATOM 1934 O O . GLN A 1 240 ? 11.208 -2.757 -13.375 1.00 96.38 240 GLN A O 1
ATOM 1939 N N . HIS A 1 241 ? 12.226 -0.981 -12.454 1.00 96.69 241 HIS A N 1
ATOM 1940 C CA . HIS A 1 241 ? 12.577 -0.370 -13.746 1.00 96.69 241 HIS A CA 1
ATOM 1941 C C . HIS A 1 241 ? 14.031 0.093 -13.821 1.00 96.69 241 HIS A C 1
ATOM 1943 O O . HIS A 1 241 ? 14.299 1.219 -14.233 1.00 96.69 241 HIS A O 1
ATOM 1949 N N . PHE A 1 242 ? 14.970 -0.739 -13.381 1.00 95.44 242 PHE A N 1
ATOM 1950 C CA . PHE A 1 242 ? 16.400 -0.459 -13.492 1.00 95.44 242 PHE A CA 1
ATOM 1951 C C . PHE A 1 242 ? 16.879 -0.476 -14.948 1.00 95.44 242 PHE A C 1
ATOM 1953 O O . PHE A 1 242 ? 16.194 -0.951 -15.854 1.00 95.44 242 PHE A O 1
ATOM 1960 N N . ASP A 1 243 ? 18.088 0.041 -15.170 1.00 93.00 243 ASP A N 1
ATOM 1961 C CA . ASP A 1 243 ? 18.800 -0.083 -16.443 1.00 93.00 243 ASP A CA 1
ATOM 1962 C C . ASP A 1 243 ? 19.358 -1.508 -16.620 1.00 93.00 243 ASP A C 1
ATOM 1964 O O . ASP A 1 243 ? 20.564 -1.738 -16.586 1.00 93.00 243 ASP A O 1
ATOM 1968 N N . SER A 1 244 ? 18.450 -2.479 -16.722 1.00 91.06 244 SER A N 1
ATOM 1969 C CA . SER A 1 244 ? 18.719 -3.901 -16.942 1.00 91.06 244 SER A CA 1
ATOM 1970 C C . SER A 1 244 ? 17.776 -4.458 -18.023 1.00 91.06 244 SER A C 1
ATOM 1972 O O . SER A 1 244 ? 16.759 -3.827 -18.333 1.00 91.06 244 SER A O 1
ATOM 1974 N N . PRO A 1 245 ? 18.094 -5.613 -18.642 1.00 90.56 245 PRO A N 1
ATOM 1975 C CA . PRO A 1 245 ? 17.314 -6.146 -19.762 1.00 90.56 245 PRO A CA 1
ATOM 1976 C C . PRO A 1 245 ? 15.838 -6.397 -19.448 1.00 90.56 245 PRO A C 1
ATOM 1978 O O . PRO A 1 245 ? 14.986 -6.153 -20.300 1.00 90.56 245 PRO A O 1
ATOM 1981 N N . ASP A 1 246 ? 15.532 -6.877 -18.243 1.00 91.88 246 ASP A N 1
ATOM 1982 C CA . ASP A 1 246 ? 14.158 -7.084 -17.800 1.00 91.88 246 ASP A CA 1
ATOM 1983 C C . ASP A 1 246 ? 13.654 -5.952 -16.897 1.00 91.88 246 ASP A C 1
ATOM 1985 O O . ASP A 1 246 ? 12.454 -5.895 -16.667 1.00 91.88 246 ASP A O 1
ATOM 1989 N N . GLY A 1 247 ? 14.505 -5.036 -16.425 1.00 93.81 247 GLY A N 1
ATOM 1990 C CA . GLY A 1 247 ? 14.168 -3.951 -15.497 1.00 93.81 247 GLY A CA 1
ATOM 1991 C C . GLY A 1 247 ? 14.317 -4.309 -14.012 1.00 93.81 247 GLY A C 1
ATOM 1992 O O . GLY A 1 247 ? 14.128 -3.437 -13.161 1.00 93.81 247 GLY A O 1
ATOM 1993 N N . ASP A 1 248 ? 14.662 -5.553 -13.669 1.00 92.56 248 ASP A N 1
ATOM 1994 C CA . ASP A 1 248 ? 14.882 -5.960 -12.280 1.00 92.56 248 ASP A CA 1
ATOM 1995 C C . ASP A 1 248 ? 16.270 -5.545 -11.770 1.00 92.56 248 ASP A C 1
ATOM 1997 O O . ASP A 1 248 ? 17.211 -5.295 -12.528 1.00 92.56 248 ASP A O 1
ATOM 2001 N N . PHE A 1 249 ? 16.391 -5.434 -10.446 1.00 89.81 249 PHE A N 1
ATOM 2002 C CA . PHE A 1 249 ? 17.680 -5.181 -9.808 1.00 89.81 249 PHE A CA 1
ATOM 2003 C C . PHE A 1 249 ? 18.494 -6.478 -9.710 1.00 89.81 249 PHE A C 1
ATOM 2005 O O . PHE A 1 249 ? 18.180 -7.339 -8.885 1.00 89.81 249 PHE A O 1
ATOM 2012 N N . ASP A 1 250 ? 19.541 -6.599 -10.526 1.00 77.56 250 ASP A N 1
ATOM 2013 C CA . ASP A 1 250 ? 20.354 -7.821 -10.635 1.00 77.56 250 ASP A CA 1
ATOM 2014 C C . ASP A 1 250 ? 21.581 -7.857 -9.704 1.00 77.56 250 ASP A C 1
ATOM 2016 O O . ASP A 1 250 ? 22.241 -8.892 -9.573 1.00 77.56 250 ASP A O 1
ATOM 2020 N N . GLU A 1 251 ? 21.899 -6.757 -9.015 1.00 75.31 251 GLU A N 1
ATOM 2021 C CA . GLU A 1 251 ? 23.050 -6.702 -8.110 1.00 75.31 251 GLU A CA 1
ATOM 2022 C C . GLU A 1 251 ? 22.726 -7.241 -6.707 1.00 75.31 251 GLU A C 1
ATOM 2024 O O . GLU A 1 251 ? 21.619 -7.129 -6.171 1.00 75.31 251 GLU A O 1
ATOM 2029 N N . ALA A 1 252 ? 23.741 -7.808 -6.052 1.00 68.88 252 ALA A N 1
ATOM 2030 C CA . ALA A 1 252 ? 23.659 -8.125 -4.637 1.00 68.88 252 ALA A CA 1
ATOM 2031 C C . ALA A 1 252 ? 23.504 -6.826 -3.827 1.00 68.88 252 ALA A C 1
ATOM 2033 O O . ALA A 1 252 ? 24.427 -6.026 -3.768 1.00 68.88 252 ALA A O 1
ATOM 2034 N N . TRP A 1 253 ? 22.372 -6.655 -3.134 1.00 63.84 253 TRP A N 1
ATOM 2035 C CA . TRP A 1 253 ? 22.109 -5.492 -2.268 1.00 63.84 253 TRP A CA 1
ATOM 2036 C C . TRP A 1 253 ? 23.239 -5.163 -1.273 1.00 63.84 253 TRP A C 1
ATOM 2038 O O . TRP A 1 253 ? 23.430 -4.005 -0.912 1.00 63.84 253 TRP A O 1
ATOM 2048 N N . VAL A 1 254 ? 24.003 -6.165 -0.827 1.00 59.47 254 VAL A N 1
ATOM 2049 C CA . VAL A 1 254 ? 25.176 -5.962 0.033 1.00 59.47 254 VAL A CA 1
ATOM 2050 C C . VAL A 1 254 ? 26.350 -5.498 -0.829 1.00 59.47 254 VAL A C 1
ATOM 2052 O O . VAL A 1 254 ? 26.899 -6.288 -1.591 1.00 59.47 254 VAL A O 1
ATOM 2055 N N . GLY A 1 255 ? 26.726 -4.224 -0.693 1.00 62.84 255 GLY A N 1
ATOM 2056 C CA . GLY A 1 255 ? 27.791 -3.592 -1.484 1.00 62.84 255 GLY A CA 1
ATOM 2057 C C . GLY A 1 255 ? 27.322 -2.976 -2.807 1.00 62.84 255 GLY A C 1
ATOM 2058 O O . GLY A 1 255 ? 28.140 -2.407 -3.526 1.00 62.84 255 GLY A O 1
ATOM 2059 N N . ALA A 1 256 ? 26.023 -3.055 -3.113 1.00 68.19 256 ALA A N 1
ATOM 2060 C CA . ALA A 1 256 ? 25.428 -2.430 -4.287 1.00 68.19 256 ALA A CA 1
ATOM 2061 C C . ALA A 1 256 ? 25.596 -0.905 -4.292 1.00 68.19 256 ALA A C 1
ATOM 2063 O O . ALA A 1 256 ? 25.609 -0.240 -3.248 1.00 68.19 256 ALA A O 1
ATOM 2064 N N . ARG A 1 257 ? 25.651 -0.339 -5.502 1.00 70.56 257 ARG A N 1
ATOM 2065 C CA . ARG A 1 257 ? 25.684 1.109 -5.706 1.00 70.56 257 ARG A CA 1
ATOM 2066 C C . ARG A 1 257 ? 24.456 1.768 -5.081 1.00 70.56 257 ARG A C 1
ATOM 2068 O O . ARG A 1 257 ? 23.318 1.411 -5.364 1.00 70.56 257 ARG A O 1
ATOM 2075 N N . SER A 1 258 ? 24.693 2.795 -4.279 1.00 70.19 258 SER A N 1
ATOM 2076 C CA . SER A 1 258 ? 23.648 3.521 -3.570 1.00 70.19 258 SER A CA 1
ATOM 2077 C C . SER A 1 258 ? 23.189 4.754 -4.364 1.00 70.19 258 SER A C 1
ATOM 2079 O O . SER A 1 258 ? 23.615 5.866 -4.068 1.00 70.19 258 SER A O 1
ATOM 2081 N N . GLY A 1 259 ? 22.377 4.557 -5.410 1.00 73.50 259 GLY A N 1
ATOM 2082 C CA . GLY A 1 259 ? 21.769 5.638 -6.204 1.00 73.50 259 GLY A CA 1
ATOM 2083 C C . GLY A 1 259 ? 22.737 6.700 -6.787 1.00 73.50 259 GLY A C 1
ATOM 2084 O O . GLY A 1 259 ? 23.962 6.561 -6.726 1.00 73.50 259 GLY A O 1
ATOM 2085 N N . PRO A 1 260 ? 22.205 7.757 -7.429 1.00 78.69 260 PRO A N 1
ATOM 2086 C CA . PRO A 1 260 ? 20.897 7.758 -8.078 1.00 78.69 260 PRO A CA 1
ATOM 2087 C C . PRO A 1 260 ? 20.871 6.718 -9.208 1.00 78.69 260 PRO A C 1
ATOM 2089 O O . PRO A 1 260 ? 21.864 6.525 -9.917 1.00 78.69 260 PRO A O 1
ATOM 2092 N N . PHE A 1 261 ? 19.732 6.054 -9.375 1.00 91.44 261 PHE A N 1
ATOM 2093 C CA . PHE A 1 261 ? 19.516 5.092 -10.452 1.00 91.44 261 PHE A CA 1
ATOM 2094 C C . PHE A 1 261 ? 18.876 5.763 -11.672 1.00 91.44 261 PHE A C 1
ATOM 2096 O O . PHE A 1 261 ? 18.241 6.816 -11.568 1.00 91.44 261 PHE A O 1
ATOM 2103 N N . ILE A 1 262 ? 19.045 5.146 -12.841 1.00 93.00 262 ILE A N 1
ATOM 2104 C CA . ILE A 1 262 ? 18.330 5.521 -14.062 1.00 93.00 262 ILE A CA 1
ATOM 2105 C C . ILE A 1 262 ? 17.141 4.579 -14.177 1.00 93.00 262 ILE A C 1
ATOM 2107 O O . ILE A 1 262 ? 17.338 3.382 -14.369 1.00 93.00 262 ILE A O 1
ATOM 2111 N N . CYS A 1 263 ? 15.930 5.121 -14.044 1.00 95.56 263 CYS A N 1
ATOM 2112 C CA . CYS A 1 263 ? 14.724 4.339 -14.272 1.00 95.56 263 CYS A CA 1
ATOM 2113 C C . CYS A 1 263 ? 14.280 4.480 -15.720 1.00 95.56 263 CYS A C 1
ATOM 2115 O O . CYS A 1 263 ? 14.192 5.607 -16.214 1.00 95.56 263 CYS A O 1
ATOM 2117 N N . GLN A 1 264 ? 13.987 3.369 -16.389 1.00 95.81 264 GLN A N 1
ATOM 2118 C CA . GLN A 1 264 ? 13.627 3.373 -17.805 1.00 95.81 264 GLN A CA 1
ATOM 2119 C C . GLN A 1 264 ? 12.553 2.326 -18.124 1.00 95.81 264 GLN A C 1
ATOM 2121 O O . GLN A 1 264 ? 12.410 1.351 -17.385 1.00 95.81 264 GLN A O 1
ATOM 2126 N N . PRO A 1 265 ? 11.767 2.509 -19.200 1.00 95.50 265 PRO A N 1
ATOM 2127 C CA . PRO A 1 265 ? 10.822 1.484 -19.623 1.00 95.50 265 PRO A CA 1
ATOM 2128 C C . PRO A 1 265 ? 11.560 0.196 -19.993 1.00 95.50 265 PRO A C 1
ATOM 2130 O O . PRO A 1 265 ? 12.649 0.251 -20.566 1.00 95.50 265 PRO A O 1
ATOM 2133 N N . VAL A 1 266 ? 10.932 -0.951 -19.737 1.00 94.44 266 VAL A N 1
ATOM 2134 C CA . VAL A 1 266 ? 11.439 -2.241 -20.213 1.00 94.44 266 VAL A CA 1
ATOM 2135 C C . VAL A 1 266 ? 11.282 -2.298 -21.741 1.00 94.44 266 VAL A C 1
ATOM 2137 O O . VAL A 1 266 ? 10.149 -2.211 -22.232 1.00 94.44 266 VAL A O 1
ATOM 2140 N N . PRO A 1 267 ? 12.373 -2.403 -22.522 1.00 92.69 267 PRO A N 1
ATOM 2141 C CA . PRO A 1 267 ? 12.290 -2.379 -23.980 1.00 92.69 267 PRO A CA 1
ATOM 2142 C C . PRO A 1 267 ? 11.411 -3.508 -24.527 1.00 92.69 267 PRO A C 1
ATOM 2144 O O . PRO A 1 267 ? 11.501 -4.643 -24.076 1.00 92.69 267 PRO A O 1
ATOM 2147 N N . GLY A 1 268 ? 10.567 -3.206 -25.517 1.00 92.81 268 GLY A N 1
ATOM 2148 C CA . GLY A 1 268 ? 9.706 -4.205 -26.162 1.00 92.81 268 GLY A CA 1
ATOM 2149 C C . GLY A 1 268 ? 8.480 -4.627 -25.346 1.00 92.81 268 GLY A C 1
ATOM 2150 O O . GLY A 1 268 ? 7.738 -5.494 -25.797 1.00 92.81 268 GLY A O 1
ATOM 2151 N N . VAL A 1 269 ? 8.237 -4.016 -24.183 1.00 92.94 269 VAL A N 1
ATOM 2152 C CA . VAL A 1 269 ? 7.045 -4.267 -23.368 1.00 92.94 269 VAL A CA 1
ATOM 2153 C C . VAL A 1 269 ? 6.055 -3.118 -23.519 1.00 92.94 269 VAL A C 1
ATOM 2155 O O . VAL A 1 269 ? 6.405 -1.946 -23.370 1.00 92.94 269 VAL A O 1
ATOM 2158 N N . ALA A 1 270 ? 4.797 -3.451 -23.786 1.00 90.12 270 ALA A N 1
ATOM 2159 C CA . ALA A 1 270 ? 3.703 -2.492 -23.856 1.00 90.12 270 ALA A CA 1
ATOM 2160 C C . ALA A 1 270 ? 2.521 -2.962 -23.006 1.00 90.12 270 ALA A C 1
ATOM 2162 O O . ALA A 1 270 ? 2.338 -4.156 -22.781 1.00 90.12 270 ALA A O 1
ATOM 2163 N N . LEU A 1 271 ? 1.696 -2.019 -22.552 1.00 86.38 271 LEU A N 1
ATOM 2164 C CA . LEU A 1 271 ? 0.423 -2.350 -21.919 1.00 86.38 271 LEU A CA 1
ATOM 2165 C C . LEU A 1 271 ? -0.713 -2.189 -22.928 1.00 86.38 271 LEU A C 1
ATOM 2167 O O . LEU A 1 271 ? -0.839 -1.137 -23.555 1.00 86.38 271 LEU A O 1
ATOM 2171 N N . GLY A 1 272 ? -1.536 -3.222 -23.052 1.00 85.94 272 GLY A N 1
ATOM 2172 C CA . GLY A 1 272 ? -2.763 -3.219 -23.830 1.00 85.94 272 GLY A CA 1
ATOM 2173 C C . GLY A 1 272 ? -3.876 -2.382 -23.183 1.00 85.94 272 GLY A C 1
ATOM 2174 O O . GLY A 1 272 ? -3.781 -1.994 -22.013 1.00 85.94 272 GLY A O 1
ATOM 2175 N N . PRO A 1 273 ? -4.959 -2.110 -23.933 1.00 82.12 273 PRO A N 1
ATOM 2176 C CA . PRO A 1 273 ? -6.080 -1.282 -23.474 1.00 82.12 273 PRO A CA 1
ATOM 2177 C C . PRO A 1 273 ? -6.857 -1.896 -22.299 1.00 82.12 273 PRO A C 1
ATOM 2179 O O . PRO A 1 273 ? -7.421 -1.174 -21.489 1.00 82.12 273 PRO A O 1
ATOM 2182 N N . ASN A 1 274 ? -6.852 -3.222 -22.167 1.00 82.00 274 ASN A N 1
ATOM 2183 C CA . ASN A 1 274 ? -7.461 -3.962 -21.057 1.00 82.00 274 ASN A CA 1
ATOM 2184 C C . ASN A 1 274 ? -6.507 -4.154 -19.858 1.00 82.00 274 ASN A C 1
ATOM 2186 O O . ASN A 1 274 ? -6.799 -4.940 -18.960 1.00 82.00 274 ASN A O 1
ATOM 2190 N N . GLY A 1 275 ? -5.336 -3.510 -19.869 1.00 83.38 275 GLY A N 1
ATOM 2191 C CA . GLY A 1 275 ? -4.317 -3.684 -18.837 1.00 83.38 275 GLY A CA 1
ATOM 2192 C C . GLY A 1 275 ? -3.469 -4.955 -18.966 1.00 83.38 275 GLY A C 1
ATOM 2193 O O . GLY A 1 275 ? -2.662 -5.211 -18.074 1.00 83.38 275 GLY A O 1
ATOM 2194 N N . SER A 1 276 ? -3.598 -5.743 -20.044 1.00 88.69 276 SER A N 1
ATOM 2195 C CA . SER A 1 276 ? -2.702 -6.880 -20.299 1.00 88.69 276 SER A CA 1
ATOM 2196 C C . SER A 1 276 ? -1.309 -6.408 -20.711 1.00 88.69 276 SER A C 1
ATOM 2198 O O . SER A 1 276 ? -1.175 -5.419 -21.429 1.00 88.69 276 SER A O 1
ATOM 2200 N N . VAL A 1 277 ? -0.265 -7.140 -20.335 1.00 89.38 277 VAL A N 1
ATOM 2201 C CA . VAL A 1 277 ? 1.106 -6.860 -20.784 1.00 89.38 277 VAL A CA 1
ATOM 2202 C C . VAL A 1 277 ? 1.365 -7.612 -22.088 1.00 89.38 277 VAL A C 1
ATOM 2204 O O . VAL A 1 277 ? 1.111 -8.809 -22.173 1.00 89.38 277 VAL A O 1
ATOM 2207 N N . ALA A 1 278 ? 1.857 -6.911 -23.107 1.00 90.25 278 ALA A N 1
ATOM 2208 C CA . ALA A 1 278 ? 2.213 -7.476 -24.401 1.00 90.25 278 ALA A CA 1
ATOM 2209 C C . ALA A 1 278 ? 3.724 -7.375 -24.640 1.00 90.25 278 ALA A C 1
ATOM 2211 O O . ALA A 1 278 ? 4.353 -6.362 -24.318 1.00 90.25 278 ALA A O 1
ATOM 2212 N N . ALA A 1 279 ? 4.275 -8.429 -25.238 1.00 87.44 279 ALA A N 1
ATOM 2213 C CA . ALA A 1 279 ? 5.658 -8.505 -25.677 1.00 87.44 279 ALA A CA 1
ATOM 2214 C C . ALA A 1 279 ? 5.780 -8.199 -27.171 1.00 87.44 279 ALA A C 1
ATOM 2216 O O . ALA A 1 279 ? 4.979 -8.671 -27.979 1.00 87.44 279 ALA A O 1
ATOM 2217 N N . GLN A 1 280 ? 6.841 -7.496 -27.556 1.00 87.88 280 GLN A N 1
ATOM 2218 C CA . GLN A 1 280 ? 7.347 -7.549 -28.920 1.00 87.88 280 GLN A CA 1
ATOM 2219 C C . GLN A 1 280 ? 7.818 -8.979 -29.233 1.00 87.88 280 GLN A C 1
ATOM 2221 O O . GLN A 1 280 ? 8.535 -9.596 -28.443 1.00 87.88 280 GLN A O 1
ATOM 2226 N N . ALA A 1 281 ? 7.414 -9.507 -30.391 1.00 85.62 281 ALA A N 1
ATOM 2227 C CA . ALA A 1 281 ? 7.755 -10.864 -30.808 1.00 85.62 281 ALA A CA 1
ATOM 2228 C C . ALA A 1 281 ? 9.280 -11.084 -30.892 1.00 85.62 281 ALA A C 1
ATOM 2230 O O . ALA A 1 281 ? 10.015 -10.207 -31.345 1.00 85.62 281 ALA A O 1
ATOM 2231 N N . GLY A 1 282 ? 9.736 -12.276 -30.488 1.00 85.50 282 GLY A N 1
ATOM 2232 C CA . GLY A 1 282 ? 11.124 -12.729 -30.648 1.00 85.50 282 GLY A CA 1
ATOM 2233 C C . GLY A 1 282 ? 12.090 -12.410 -29.499 1.00 85.50 282 GLY A C 1
ATOM 2234 O O . GLY A 1 282 ? 13.269 -12.722 -29.625 1.00 85.50 282 GLY A O 1
ATOM 2235 N N . SER A 1 283 ? 11.630 -11.823 -28.386 1.00 86.44 283 SER A N 1
ATOM 2236 C CA . SER A 1 283 ? 12.475 -11.557 -27.211 1.00 86.44 283 SER A CA 1
ATOM 2237 C C . SER A 1 283 ? 12.083 -12.418 -26.006 1.00 86.44 283 SER A C 1
ATOM 2239 O O . SER A 1 283 ? 11.010 -12.245 -25.426 1.00 86.44 283 SER A O 1
ATOM 2241 N N . GLU A 1 284 ? 12.972 -13.332 -25.606 1.00 87.25 284 GLU A N 1
ATOM 2242 C CA . GLU A 1 284 ? 12.787 -14.212 -24.442 1.00 87.25 284 GLU A CA 1
ATOM 2243 C C . GLU A 1 284 ? 12.691 -13.413 -23.132 1.00 87.25 284 GLU A C 1
ATOM 2245 O O . GLU A 1 284 ? 11.864 -13.705 -22.268 1.00 87.25 284 GLU A O 1
ATOM 2250 N N . GLN A 1 285 ? 13.486 -12.348 -23.002 1.00 84.75 285 GLN A N 1
ATOM 2251 C CA . GLN A 1 285 ? 13.478 -11.477 -21.825 1.00 84.75 285 GLN A CA 1
ATOM 2252 C C . GLN A 1 285 ? 12.130 -10.763 -21.681 1.00 84.75 285 GLN A C 1
ATOM 2254 O O . GLN A 1 285 ? 11.566 -10.686 -20.591 1.00 84.75 285 GLN A O 1
ATOM 2259 N N . VAL A 1 286 ? 11.578 -10.285 -22.796 1.00 87.56 286 VAL A N 1
ATOM 2260 C CA . VAL A 1 286 ? 10.272 -9.618 -22.817 1.00 87.56 286 VAL A CA 1
ATOM 2261 C C . VAL A 1 286 ? 9.155 -10.626 -22.529 1.00 87.56 286 VAL A C 1
ATOM 2263 O O . VAL A 1 286 ? 8.224 -10.301 -21.791 1.00 87.56 286 VAL A O 1
ATOM 2266 N N . ALA A 1 287 ? 9.272 -11.865 -23.018 1.00 89.81 287 ALA A N 1
ATOM 2267 C CA . ALA A 1 287 ? 8.352 -12.942 -22.657 1.00 89.81 287 ALA A CA 1
ATOM 2268 C C . ALA A 1 287 ? 8.369 -13.218 -21.142 1.00 89.81 287 ALA A C 1
ATOM 2270 O O . ALA A 1 287 ? 7.309 -13.302 -20.521 1.00 89.81 287 ALA A O 1
ATOM 2271 N N . ALA A 1 288 ? 9.549 -13.258 -20.511 1.00 91.62 288 ALA A N 1
ATOM 2272 C CA . ALA A 1 288 ? 9.653 -13.402 -19.058 1.00 91.62 288 ALA A CA 1
ATOM 2273 C C . ALA A 1 288 ? 8.961 -12.248 -18.311 1.00 91.62 288 ALA A C 1
ATOM 2275 O O . ALA A 1 288 ? 8.279 -12.480 -17.314 1.00 91.62 288 ALA A O 1
ATOM 2276 N N . VAL A 1 289 ? 9.078 -11.012 -18.805 1.00 94.31 289 VAL A N 1
ATOM 2277 C CA . VAL A 1 289 ? 8.403 -9.844 -18.217 1.00 94.31 289 VAL A CA 1
ATOM 2278 C C . VAL A 1 289 ? 6.886 -9.938 -18.359 1.00 94.31 289 VAL A C 1
ATOM 2280 O O . VAL A 1 289 ? 6.194 -9.638 -17.390 1.00 94.31 289 VAL A O 1
ATOM 2283 N N . VAL A 1 290 ? 6.357 -10.404 -19.495 1.00 93.81 290 VAL A N 1
ATOM 2284 C CA . VAL A 1 290 ? 4.911 -10.666 -19.660 1.00 93.81 290 VAL A CA 1
ATOM 2285 C C . VAL A 1 290 ? 4.401 -11.686 -18.638 1.00 93.81 290 VAL A C 1
ATOM 2287 O O . VAL A 1 290 ? 3.298 -11.536 -18.123 1.00 93.81 290 VAL A O 1
ATOM 2290 N N . HIS A 1 291 ? 5.218 -12.680 -18.289 1.00 92.62 291 HIS A N 1
ATOM 2291 C CA . HIS A 1 291 ? 4.881 -13.715 -17.307 1.00 92.62 291 HIS A CA 1
ATOM 2292 C C . HIS A 1 291 ? 5.185 -13.340 -15.845 1.00 92.62 291 HIS A C 1
ATOM 2294 O O . HIS A 1 291 ? 5.188 -14.215 -14.980 1.00 92.62 291 HIS A O 1
ATOM 2300 N N . GLY A 1 292 ? 5.431 -12.060 -15.540 1.00 92.75 292 GLY A N 1
ATOM 2301 C CA . GLY A 1 292 ? 5.632 -11.627 -14.154 1.00 92.75 292 GLY A CA 1
ATOM 2302 C C . GLY A 1 292 ? 7.065 -11.763 -13.627 1.00 92.75 292 GLY A C 1
ATOM 2303 O O . GLY A 1 292 ? 7.276 -11.739 -12.414 1.00 92.75 292 GLY A O 1
ATOM 2304 N N . THR A 1 293 ? 8.033 -11.932 -14.533 1.00 92.31 293 THR A N 1
ATOM 2305 C CA . THR A 1 293 ? 9.408 -12.376 -14.257 1.00 92.31 293 THR A CA 1
ATOM 2306 C C . THR A 1 293 ? 9.457 -13.656 -13.418 1.00 92.31 293 THR A C 1
ATOM 2308 O O . THR A 1 293 ? 8.452 -14.323 -13.177 1.00 92.31 293 THR A O 1
ATOM 2311 N N . TRP A 1 294 ? 10.650 -14.059 -12.988 1.00 90.12 294 TRP A N 1
ATOM 2312 C CA . TRP A 1 294 ? 10.824 -15.285 -12.212 1.00 90.12 294 TRP A CA 1
ATOM 2313 C C . TRP A 1 294 ? 10.110 -15.236 -10.849 1.00 90.12 294 TRP A C 1
ATOM 2315 O O . TRP A 1 294 ? 9.726 -16.285 -10.335 1.00 90.12 294 TRP A O 1
ATOM 2325 N N . ARG A 1 295 ? 9.900 -14.038 -10.273 1.00 90.50 295 ARG A N 1
ATOM 2326 C CA . ARG A 1 295 ? 9.256 -13.873 -8.959 1.00 90.50 295 ARG A CA 1
ATOM 2327 C C . ARG A 1 295 ? 7.778 -14.231 -9.018 1.00 90.50 295 ARG A C 1
ATOM 2329 O O . ARG A 1 295 ? 7.342 -15.129 -8.301 1.00 90.50 295 ARG A O 1
ATOM 2336 N N . ASN A 1 296 ? 7.012 -13.566 -9.883 1.00 94.19 296 ASN A N 1
ATOM 2337 C CA . ASN A 1 296 ? 5.571 -13.800 -9.927 1.00 94.19 296 ASN A CA 1
ATOM 2338 C C . ASN A 1 296 ? 5.239 -15.097 -10.665 1.00 94.19 296 ASN A C 1
ATOM 2340 O O . ASN A 1 296 ? 4.294 -15.772 -10.272 1.00 94.19 296 ASN A O 1
ATOM 2344 N N . ALA A 1 297 ? 6.061 -15.537 -11.628 1.00 92.69 297 ALA A N 1
ATOM 2345 C CA . ALA A 1 297 ? 5.908 -16.870 -12.212 1.00 92.69 297 ALA A CA 1
ATOM 2346 C C . ALA A 1 297 ? 5.940 -17.977 -11.140 1.00 92.69 297 ALA A C 1
ATOM 2348 O O . ALA A 1 297 ? 5.130 -18.903 -11.197 1.00 92.69 297 ALA A O 1
ATOM 2349 N N . ALA A 1 298 ? 6.826 -17.857 -10.141 1.00 89.38 298 ALA A N 1
ATOM 2350 C CA . ALA A 1 298 ? 6.894 -18.788 -9.017 1.00 89.38 298 ALA A CA 1
ATOM 2351 C C . ALA A 1 298 ? 5.699 -18.650 -8.053 1.00 89.38 298 ALA A C 1
ATOM 2353 O O . ALA A 1 298 ? 5.192 -19.649 -7.548 1.00 89.38 298 ALA A O 1
ATOM 2354 N N . VAL A 1 299 ? 5.201 -17.430 -7.828 1.00 91.44 299 VAL A N 1
ATOM 2355 C CA . VAL A 1 299 ? 3.976 -17.185 -7.042 1.00 91.44 299 VAL A CA 1
ATOM 2356 C C . VAL A 1 299 ? 2.765 -17.859 -7.686 1.00 91.44 299 VAL A C 1
ATOM 2358 O O . VAL A 1 299 ? 2.062 -18.606 -7.012 1.00 91.44 299 VAL A O 1
ATOM 2361 N N . HIS A 1 300 ? 2.544 -17.663 -8.987 1.00 93.31 300 HIS A N 1
ATOM 2362 C CA . HIS A 1 300 ? 1.427 -18.293 -9.694 1.00 93.31 300 HIS A CA 1
ATOM 2363 C C . HIS A 1 300 ? 1.577 -19.815 -9.771 1.00 93.31 300 HIS A C 1
ATOM 2365 O O . HIS A 1 300 ? 0.600 -20.549 -9.635 1.00 93.31 300 HIS A O 1
ATOM 2371 N N . SER A 1 301 ? 2.793 -20.330 -10.001 1.00 91.12 301 SER A N 1
ATOM 2372 C CA . SER A 1 301 ? 3.003 -21.779 -10.078 1.00 91.12 301 SER A CA 1
ATOM 2373 C C . SER A 1 301 ? 2.771 -22.484 -8.751 1.00 91.12 301 SER A C 1
ATOM 2375 O O . SER A 1 301 ? 2.140 -23.538 -8.747 1.00 91.12 301 SER A O 1
ATOM 2377 N N . VAL A 1 302 ? 3.243 -21.896 -7.655 1.00 88.06 302 VAL A N 1
ATOM 2378 C CA . VAL A 1 302 ? 3.189 -22.506 -6.330 1.00 88.06 302 VAL A CA 1
ATOM 2379 C C . VAL A 1 302 ? 1.952 -22.033 -5.572 1.00 88.06 302 VAL A C 1
ATOM 2381 O O . VAL A 1 302 ? 1.039 -22.808 -5.313 1.00 88.06 302 VAL A O 1
ATOM 2384 N N . LEU A 1 303 ? 1.889 -20.758 -5.197 1.00 88.44 303 LEU A N 1
ATOM 2385 C CA . LEU A 1 303 ? 0.879 -20.281 -4.251 1.00 88.44 303 LEU A CA 1
ATOM 2386 C C . LEU A 1 303 ? -0.528 -20.345 -4.847 1.00 88.44 303 LEU A C 1
ATOM 2388 O O . LEU A 1 303 ? -1.431 -20.881 -4.211 1.00 88.44 303 LEU A O 1
ATOM 2392 N N . GLU A 1 304 ? -0.704 -19.868 -6.076 1.00 91.69 304 GLU A N 1
ATOM 2393 C CA . GLU A 1 304 ? -2.018 -19.875 -6.721 1.00 91.69 304 GLU A CA 1
ATOM 2394 C C . GLU A 1 304 ? -2.412 -21.275 -7.203 1.00 91.69 304 GLU A C 1
ATOM 2396 O O . GLU A 1 304 ? -3.427 -21.814 -6.770 1.00 91.69 304 GLU A O 1
ATOM 2401 N N . ARG A 1 305 ? -1.612 -21.899 -8.079 1.00 92.19 305 ARG A N 1
ATOM 2402 C CA . ARG A 1 305 ? -2.006 -23.163 -8.724 1.00 92.19 305 ARG A CA 1
ATOM 2403 C C . ARG A 1 305 ? -1.905 -24.387 -7.820 1.00 92.19 305 ARG A C 1
ATOM 2405 O O . ARG A 1 305 ? -2.760 -25.260 -7.922 1.00 92.19 305 ARG A O 1
ATOM 2412 N N . GLN A 1 306 ? -0.881 -24.482 -6.969 1.00 89.44 306 GLN A N 1
ATOM 2413 C CA . GLN A 1 306 ? -0.699 -25.651 -6.101 1.00 89.44 306 GLN A CA 1
ATOM 2414 C C . GLN A 1 306 ? -1.478 -25.516 -4.788 1.00 89.44 306 GLN A C 1
ATOM 2416 O O . GLN A 1 306 ? -2.026 -26.506 -4.310 1.00 89.44 306 GLN A O 1
ATOM 2421 N N . TYR A 1 307 ? -1.544 -24.311 -4.213 1.00 88.44 307 TYR A N 1
ATOM 2422 C CA . TYR A 1 307 ? -2.160 -24.090 -2.898 1.00 88.44 307 TYR A CA 1
ATOM 2423 C C . TYR A 1 307 ? -3.499 -23.350 -2.927 1.00 88.44 307 TYR A C 1
ATOM 2425 O O . TYR A 1 307 ? -4.117 -23.195 -1.874 1.00 88.44 307 TYR A O 1
ATOM 2433 N N . GLY A 1 308 ? -3.968 -22.899 -4.095 1.00 90.88 308 GLY A N 1
ATOM 2434 C CA . GLY A 1 308 ? -5.234 -22.175 -4.216 1.00 90.88 308 GLY A CA 1
ATOM 2435 C C . GLY A 1 308 ? -5.237 -20.825 -3.499 1.00 90.88 308 GLY A C 1
ATOM 2436 O O . GLY A 1 308 ? -6.306 -20.318 -3.171 1.00 90.88 308 GLY A O 1
ATOM 2437 N N . MET A 1 309 ? -4.064 -20.256 -3.201 1.00 91.06 309 MET A N 1
ATOM 2438 C CA . MET A 1 309 ? -3.954 -18.973 -2.515 1.00 91.06 309 MET A CA 1
ATOM 2439 C C . MET A 1 309 ? -4.305 -17.840 -3.486 1.00 91.06 309 MET A C 1
ATOM 2441 O O . MET A 1 309 ? -3.634 -17.702 -4.512 1.00 91.06 309 MET A O 1
ATOM 2445 N N . PRO A 1 310 ? -5.295 -16.988 -3.164 1.00 95.06 310 PRO A N 1
ATOM 2446 C CA . PRO A 1 310 ? -5.584 -15.801 -3.953 1.00 95.06 310 PRO A CA 1
ATOM 2447 C C . PRO A 1 310 ? -4.353 -14.904 -4.112 1.00 95.06 310 PRO A C 1
ATOM 2449 O O . PRO A 1 310 ? -3.683 -14.549 -3.138 1.00 95.06 310 PRO A O 1
ATOM 2452 N N . VAL A 1 311 ? -4.077 -14.492 -5.344 1.00 95.75 311 VAL A N 1
ATOM 2453 C CA . VAL A 1 311 ? -3.006 -13.545 -5.668 1.00 95.75 311 VAL A CA 1
ATOM 2454 C C . VAL A 1 311 ? -3.615 -12.163 -5.908 1.00 95.75 311 VAL A C 1
ATOM 2456 O O . VAL A 1 311 ? -4.651 -12.057 -6.558 1.00 95.75 311 VAL A O 1
ATOM 2459 N N . LEU A 1 312 ? -2.999 -11.092 -5.388 1.00 97.06 312 LEU A N 1
ATOM 2460 C CA . LEU A 1 312 ? -3.361 -9.722 -5.767 1.00 97.06 312 LEU A CA 1
ATOM 2461 C C . LEU A 1 312 ? -2.582 -9.342 -7.036 1.00 97.06 312 LEU A C 1
ATOM 2463 O O . LEU A 1 312 ? -1.367 -9.124 -6.933 1.00 97.06 312 LEU A O 1
ATOM 2467 N N . PRO A 1 313 ? -3.251 -9.194 -8.197 1.00 96.00 313 PRO A N 1
ATOM 2468 C CA . PRO A 1 313 ? -2.589 -8.960 -9.475 1.00 96.00 313 PRO A CA 1
ATOM 2469 C C . PRO A 1 313 ? -2.125 -7.504 -9.634 1.00 96.00 313 PRO A C 1
ATOM 2471 O O . PRO A 1 313 ? -2.742 -6.695 -10.336 1.00 96.00 313 PRO A O 1
ATOM 2474 N N . VAL A 1 314 ? -1.072 -7.116 -8.915 1.00 95.81 314 VAL A N 1
ATOM 2475 C CA . VAL A 1 314 ? -0.541 -5.744 -8.930 1.00 95.81 314 VAL A CA 1
ATOM 2476 C C . VAL A 1 314 ? 0.552 -5.533 -9.978 1.00 95.81 314 VAL A C 1
ATOM 2478 O O . VAL A 1 314 ? 0.776 -4.389 -10.385 1.00 95.81 314 VAL A O 1
ATOM 2481 N N . TYR A 1 315 ? 1.199 -6.597 -10.460 1.00 96.31 315 TYR A N 1
ATOM 2482 C CA . TYR A 1 315 ? 2.360 -6.522 -11.343 1.00 96.31 315 TYR A CA 1
ATOM 2483 C C . TYR A 1 315 ? 2.044 -5.791 -12.645 1.00 96.31 315 TYR A C 1
ATOM 2485 O O . TYR A 1 315 ? 2.680 -4.780 -12.950 1.00 96.31 315 TYR A O 1
ATOM 2493 N N . ASN A 1 316 ? 1.004 -6.221 -13.365 1.00 93.19 316 ASN A N 1
ATOM 2494 C CA . ASN A 1 316 ? 0.646 -5.654 -14.672 1.00 93.19 316 ASN A CA 1
ATOM 2495 C C . ASN A 1 316 ? 0.409 -4.138 -14.611 1.00 93.19 316 ASN A C 1
ATOM 2497 O O . ASN A 1 316 ? 0.815 -3.403 -15.512 1.00 93.19 316 ASN A O 1
ATOM 2501 N N . SER A 1 317 ? -0.177 -3.648 -13.511 1.00 89.38 317 SER A N 1
ATOM 2502 C CA . SER A 1 317 ? -0.423 -2.212 -13.297 1.00 89.38 317 SER A CA 1
ATOM 2503 C C . SER A 1 317 ? 0.862 -1.382 -13.191 1.00 89.38 317 SER A C 1
ATOM 2505 O O . SER A 1 317 ? 0.842 -0.166 -13.384 1.00 89.38 317 SER A O 1
ATOM 2507 N N . THR A 1 318 ? 1.984 -2.046 -12.922 1.00 94.50 318 THR A N 1
ATOM 2508 C CA . THR A 1 318 ? 3.281 -1.422 -12.691 1.00 94.50 318 THR A CA 1
ATOM 2509 C C . THR A 1 318 ? 4.285 -1.623 -13.817 1.00 94.50 318 THR A C 1
ATOM 2511 O O . THR A 1 318 ? 5.262 -0.897 -13.859 1.00 94.50 318 THR A O 1
ATOM 2514 N N . VAL A 1 319 ? 4.042 -2.502 -14.791 1.00 94.81 319 VAL A N 1
ATOM 2515 C CA . VAL A 1 319 ? 5.026 -2.808 -15.852 1.00 94.81 319 VAL A CA 1
ATOM 2516 C C . VAL A 1 319 ? 5.430 -1.603 -16.713 1.00 94.81 319 VAL A C 1
ATOM 2518 O O . VAL A 1 319 ? 6.546 -1.535 -17.217 1.00 94.81 319 VAL A O 1
ATOM 2521 N N . THR A 1 320 ? 4.532 -0.634 -16.892 1.00 92.06 320 THR A N 1
ATOM 2522 C CA . THR A 1 320 ? 4.829 0.604 -17.635 1.00 92.06 320 THR A CA 1
ATOM 2523 C C . THR A 1 320 ? 5.012 1.812 -16.714 1.00 92.06 320 THR A C 1
ATOM 2525 O O . THR A 1 320 ? 4.914 2.947 -17.175 1.00 92.06 320 THR A O 1
ATOM 2528 N N . ALA A 1 321 ? 5.198 1.594 -15.410 1.00 93.50 321 ALA A N 1
ATOM 2529 C CA . ALA A 1 321 ? 5.163 2.628 -14.375 1.00 93.50 321 ALA A CA 1
ATOM 2530 C C . ALA A 1 321 ? 6.557 3.162 -13.990 1.00 93.50 321 ALA A C 1
ATOM 2532 O O . ALA A 1 321 ? 6.741 3.688 -12.894 1.00 93.50 321 ALA A O 1
ATOM 2533 N N . TRP A 1 322 ? 7.539 3.072 -14.889 1.00 95.38 322 TRP A N 1
ATOM 2534 C CA . TRP A 1 322 ? 8.923 3.512 -14.655 1.00 95.38 322 TRP A CA 1
ATOM 2535 C C . TRP A 1 322 ? 9.046 4.994 -14.238 1.00 95.38 322 TRP A C 1
ATOM 2537 O O . TRP A 1 322 ? 9.940 5.376 -13.475 1.00 95.38 322 TRP A O 1
ATOM 2547 N N . GLU A 1 323 ? 8.114 5.850 -14.666 1.00 94.25 323 GLU A N 1
ATOM 2548 C CA . GLU A 1 323 ? 8.082 7.267 -14.275 1.00 94.25 323 GLU A CA 1
ATOM 2549 C C . GLU A 1 323 ? 7.552 7.495 -12.852 1.00 94.25 323 GLU A C 1
ATOM 2551 O O . GLU A 1 323 ? 7.668 8.606 -12.325 1.00 94.25 323 GLU A O 1
ATOM 2556 N N . TYR A 1 324 ? 6.997 6.476 -12.189 1.00 94.94 324 TYR A N 1
ATOM 2557 C CA . TYR A 1 324 ? 6.260 6.637 -10.922 1.00 94.94 324 TYR A CA 1
ATOM 2558 C C . TYR A 1 324 ? 7.132 6.379 -9.707 1.00 94.94 324 TYR A C 1
ATOM 2560 O O . TYR A 1 324 ? 6.663 6.474 -8.575 1.00 94.94 324 TYR A O 1
ATOM 2568 N N . HIS A 1 325 ? 8.400 6.050 -9.920 1.00 96.56 325 HIS A N 1
ATOM 2569 C CA . HIS A 1 325 ? 9.290 5.835 -8.804 1.00 96.56 325 HIS A CA 1
ATOM 2570 C C . HIS A 1 325 ? 9.525 7.111 -7.999 1.00 96.56 325 HIS A C 1
ATOM 2572 O O . HIS A 1 325 ? 9.452 8.235 -8.512 1.00 96.56 325 HIS A O 1
ATOM 2578 N N . ARG A 1 326 ? 9.772 6.930 -6.705 1.00 95.38 326 ARG A N 1
ATOM 2579 C CA . ARG A 1 326 ? 10.061 8.034 -5.792 1.00 95.38 326 ARG A CA 1
ATOM 2580 C C . ARG A 1 326 ? 11.531 8.427 -5.812 1.00 95.38 326 ARG A C 1
ATOM 2582 O O . ARG A 1 326 ? 12.381 7.756 -6.397 1.00 95.38 326 ARG A O 1
ATOM 2589 N N . ASN A 1 327 ? 11.811 9.537 -5.146 1.00 94.38 327 ASN A N 1
ATOM 2590 C CA . ASN A 1 327 ? 13.164 9.864 -4.742 1.00 94.38 327 ASN A CA 1
ATOM 2591 C C . ASN A 1 327 ? 13.388 9.379 -3.303 1.00 94.38 327 ASN A C 1
ATOM 2593 O O . ASN A 1 327 ? 12.449 9.174 -2.533 1.00 94.38 327 ASN A O 1
ATOM 2597 N N . ASN A 1 328 ? 14.649 9.212 -2.939 1.00 92.25 328 ASN A N 1
ATOM 2598 C CA . ASN A 1 328 ? 15.102 9.030 -1.570 1.00 92.25 328 ASN A CA 1
ATOM 2599 C C . ASN A 1 328 ? 16.280 9.986 -1.298 1.00 92.25 328 ASN A C 1
ATOM 2601 O O . ASN A 1 328 ? 16.586 10.867 -2.109 1.00 92.25 328 ASN A O 1
ATOM 2605 N N . SER A 1 329 ? 16.965 9.815 -0.167 1.00 90.50 329 SER A N 1
ATOM 2606 C CA . SER A 1 329 ? 18.104 10.661 0.215 1.00 90.50 329 SER A CA 1
ATOM 2607 C C . SER A 1 329 ? 19.301 10.570 -0.741 1.00 90.50 329 SER A C 1
ATOM 2609 O O . SER A 1 329 ? 20.181 11.423 -0.685 1.00 90.50 329 SER A O 1
ATOM 2611 N N . GLN A 1 330 ? 19.329 9.570 -1.624 1.00 91.50 330 GLN A N 1
ATOM 2612 C CA . GLN A 1 330 ? 20.371 9.317 -2.623 1.00 91.50 330 GLN A CA 1
ATOM 2613 C C . GLN A 1 330 ? 19.906 9.649 -4.054 1.00 91.50 330 GLN A C 1
ATOM 2615 O O . GLN A 1 330 ? 20.600 9.351 -5.026 1.00 91.50 330 GLN A O 1
ATOM 2620 N N . GLY A 1 331 ? 18.740 10.285 -4.202 1.00 92.50 331 GLY A N 1
ATOM 2621 C CA . GLY A 1 331 ? 18.163 10.667 -5.488 1.00 92.50 331 GLY A CA 1
ATOM 2622 C C . GLY A 1 331 ? 17.102 9.685 -5.975 1.00 92.50 331 GLY A C 1
ATOM 2623 O O . GLY A 1 331 ? 16.332 9.145 -5.186 1.00 92.50 331 GLY A O 1
ATOM 2624 N N . ARG A 1 332 ? 17.004 9.504 -7.294 1.00 93.06 332 ARG A N 1
ATOM 2625 C CA . ARG A 1 332 ? 15.983 8.650 -7.909 1.00 93.06 332 ARG A CA 1
ATOM 2626 C C . ARG A 1 332 ? 16.252 7.179 -7.588 1.00 93.06 332 ARG A C 1
ATOM 2628 O O . ARG A 1 332 ? 17.366 6.697 -7.799 1.00 93.06 332 ARG A O 1
ATOM 2635 N N . GLU A 1 333 ? 15.228 6.469 -7.131 1.00 92.94 333 GLU A N 1
ATOM 2636 C CA . GLU A 1 333 ? 15.250 5.012 -6.991 1.00 92.94 333 GLU A CA 1
ATOM 2637 C C . GLU A 1 333 ? 14.321 4.344 -8.012 1.00 92.94 333 GLU A C 1
ATOM 2639 O O . GLU A 1 333 ? 13.465 5.029 -8.558 1.00 92.94 333 GLU A O 1
ATOM 2644 N N . CYS A 1 334 ? 14.491 3.046 -8.295 1.00 96.69 334 CYS A N 1
ATOM 2645 C CA . CYS A 1 334 ? 13.710 2.329 -9.322 1.00 96.69 334 CYS A CA 1
ATOM 2646 C C . CYS A 1 334 ? 12.996 1.071 -8.800 1.00 96.69 334 CYS A C 1
ATOM 2648 O O . CYS A 1 334 ? 12.580 0.223 -9.591 1.00 96.69 334 CYS A O 1
ATOM 2650 N N . SER A 1 335 ? 12.862 0.939 -7.476 1.00 95.62 335 SER A N 1
ATOM 2651 C CA . SER A 1 335 ? 12.140 -0.172 -6.843 1.00 95.62 335 SER A CA 1
ATOM 2652 C C . SER A 1 335 ? 10.784 0.276 -6.320 1.00 95.62 335 SER A C 1
ATOM 2654 O O . SER A 1 335 ? 9.767 -0.326 -6.650 1.00 95.62 335 SER A O 1
ATOM 2656 N N . HIS A 1 336 ? 10.753 1.355 -5.540 1.00 97.25 336 HIS A N 1
ATOM 2657 C CA . HIS A 1 336 ? 9.535 1.822 -4.895 1.00 97.25 336 HIS A CA 1
ATOM 2658 C C . HIS A 1 336 ? 8.907 3.004 -5.607 1.00 97.25 336 HIS A C 1
ATOM 2660 O O . HIS A 1 336 ? 9.539 3.726 -6.383 1.00 97.25 336 HIS A O 1
ATOM 2666 N N . TYR A 1 337 ? 7.647 3.226 -5.279 1.00 97.31 337 TYR A N 1
ATOM 2667 C CA . TYR A 1 337 ? 6.776 4.161 -5.958 1.00 97.31 337 TYR A CA 1
ATOM 2668 C C . TYR A 1 337 ? 6.498 5.390 -5.099 1.00 97.31 337 TYR A C 1
ATOM 2670 O O . TYR A 1 337 ? 6.535 5.336 -3.868 1.00 97.31 337 TYR A O 1
ATOM 2678 N N . CYS A 1 338 ? 6.242 6.520 -5.752 1.00 97.62 338 CYS A N 1
ATOM 2679 C CA . CYS A 1 338 ? 5.855 7.745 -5.069 1.00 97.62 338 CYS A CA 1
ATOM 2680 C C . CYS A 1 338 ? 4.375 7.727 -4.659 1.00 97.62 338 CYS A C 1
ATOM 2682 O O . CYS A 1 338 ? 3.601 6.875 -5.096 1.00 97.62 338 CYS A O 1
ATOM 2684 N N . PHE A 1 339 ? 3.959 8.675 -3.822 1.00 97.25 339 PHE A N 1
ATOM 2685 C CA . PHE A 1 339 ? 2.593 8.786 -3.323 1.00 97.25 339 PHE A CA 1
ATOM 2686 C C . PHE A 1 339 ? 1.955 10.109 -3.775 1.00 97.25 339 PHE A C 1
ATOM 2688 O O . PHE A 1 339 ? 2.524 11.165 -3.501 1.00 97.25 339 PHE A O 1
ATOM 2695 N N . PRO A 1 340 ? 0.784 10.093 -4.433 1.00 96.31 340 PRO A N 1
ATOM 2696 C CA . PRO A 1 340 ? -0.001 8.931 -4.817 1.00 96.31 340 PRO A CA 1
ATOM 2697 C C . PRO A 1 340 ? 0.406 8.407 -6.211 1.00 96.31 340 PRO A C 1
ATOM 2699 O O . PRO A 1 340 ? 0.492 9.178 -7.165 1.00 96.31 340 PRO A O 1
ATOM 2702 N N . SER A 1 341 ? 0.625 7.096 -6.357 1.00 95.56 341 SER A N 1
ATOM 2703 C CA . SER A 1 341 ? 0.861 6.433 -7.652 1.00 95.56 341 SER A CA 1
ATOM 2704 C C . SER A 1 341 ? 0.446 4.951 -7.653 1.00 95.56 341 SER A C 1
ATOM 2706 O O . SER A 1 341 ? -0.698 4.643 -7.330 1.00 95.56 341 SER A O 1
ATOM 2708 N N . ALA A 1 342 ? 1.341 4.025 -8.014 1.00 95.12 342 ALA A N 1
ATOM 2709 C CA . ALA A 1 342 ? 1.094 2.586 -8.016 1.00 95.12 342 ALA A CA 1
ATOM 2710 C C . ALA A 1 342 ? 0.552 2.039 -6.679 1.00 95.12 342 ALA A C 1
ATOM 2712 O O . ALA A 1 342 ? -0.378 1.238 -6.735 1.00 95.12 342 ALA A O 1
ATOM 2713 N N . PRO A 1 343 ? 1.004 2.494 -5.488 1.00 97.38 343 PRO A N 1
ATOM 2714 C CA . PRO A 1 343 ? 0.485 1.984 -4.220 1.00 97.38 343 PRO A CA 1
ATOM 2715 C C . PRO A 1 343 ? -1.028 2.157 -4.054 1.00 97.38 343 PRO A C 1
ATOM 2717 O O . PRO A 1 343 ? -1.701 1.316 -3.464 1.00 97.38 343 PRO A O 1
ATOM 2720 N N . GLN A 1 344 ? -1.596 3.217 -4.628 1.00 95.81 344 GLN A N 1
ATOM 2721 C CA . GLN A 1 344 ? -3.037 3.452 -4.650 1.00 95.81 344 GLN A CA 1
ATOM 2722 C C . GLN A 1 344 ? -3.766 2.432 -5.535 1.00 95.81 344 GLN A C 1
ATOM 2724 O O . GLN A 1 344 ? -4.870 2.008 -5.210 1.00 95.81 344 GLN A O 1
ATOM 2729 N N . LEU A 1 345 ? -3.140 1.968 -6.614 1.00 93.69 345 LEU A N 1
ATOM 2730 C CA . LEU A 1 345 ? -3.703 0.917 -7.470 1.00 93.69 345 LEU A CA 1
ATOM 2731 C C . LEU A 1 345 ? -3.802 -0.400 -6.730 1.00 93.69 345 LEU A C 1
ATOM 2733 O O . LEU A 1 345 ? -4.775 -1.126 -6.890 1.00 93.69 345 LEU A O 1
ATOM 2737 N N . TRP A 1 346 ? -2.833 -0.678 -5.867 1.00 97.00 346 TRP A N 1
ATOM 2738 C CA . TRP A 1 346 ? -2.830 -1.896 -5.072 1.00 97.00 346 TRP A CA 1
ATOM 2739 C C . TRP A 1 346 ? -3.992 -1.920 -4.072 1.00 97.00 346 TRP A C 1
ATOM 2741 O O . TRP A 1 346 ? -4.546 -2.985 -3.818 1.00 97.00 346 TRP A O 1
ATOM 2751 N N . VAL A 1 347 ? -4.438 -0.758 -3.575 1.00 98.00 347 VAL A N 1
ATOM 2752 C CA . VAL A 1 347 ? -5.664 -0.650 -2.759 1.00 98.00 347 VAL A CA 1
ATOM 2753 C C . VAL A 1 347 ? -6.903 -1.049 -3.566 1.00 98.00 347 VAL A C 1
ATOM 2755 O O . VAL A 1 347 ? -7.760 -1.779 -3.067 1.00 98.00 347 VAL A O 1
ATOM 2758 N N . TRP A 1 348 ? -6.995 -0.612 -4.824 1.00 95.94 348 TRP A N 1
ATOM 2759 C CA . TRP A 1 348 ? -8.073 -1.029 -5.723 1.00 95.94 348 TRP A CA 1
ATOM 2760 C C . TRP A 1 348 ? -8.019 -2.523 -6.044 1.00 95.94 348 TRP A C 1
ATOM 2762 O O . TRP A 1 348 ? -9.040 -3.207 -5.953 1.00 95.94 348 TRP A O 1
ATOM 2772 N N . THR A 1 349 ? -6.833 -3.045 -6.360 1.00 96.00 349 THR A N 1
ATOM 2773 C CA . THR A 1 349 ? -6.625 -4.475 -6.605 1.00 96.00 349 THR A CA 1
ATOM 2774 C C . THR A 1 349 ? -6.995 -5.305 -5.378 1.00 96.00 349 THR A C 1
ATOM 2776 O O . THR A 1 349 ? -7.655 -6.334 -5.522 1.00 96.00 349 THR A O 1
ATOM 2779 N N . LEU A 1 350 ? -6.660 -4.842 -4.168 1.00 97.88 350 LEU A N 1
ATOM 2780 C CA . LEU A 1 350 ? -7.091 -5.474 -2.921 1.00 97.88 350 LEU A CA 1
ATOM 2781 C C . LEU A 1 350 ? -8.617 -5.502 -2.812 1.00 97.88 350 LEU A C 1
ATOM 2783 O O . LEU A 1 350 ? -9.173 -6.560 -2.541 1.00 97.88 350 LEU A O 1
ATOM 2787 N N . LYS A 1 351 ? -9.306 -4.381 -3.070 1.00 97.44 351 LYS A N 1
ATOM 2788 C CA . LYS A 1 351 ? -10.778 -4.347 -3.072 1.00 97.44 351 LYS A CA 1
ATOM 2789 C C . LYS A 1 351 ? -11.355 -5.375 -4.046 1.00 97.44 351 LYS A C 1
ATOM 2791 O O . LYS A 1 351 ? -12.207 -6.160 -3.649 1.00 97.44 351 LYS A O 1
ATOM 2796 N N . LYS A 1 352 ? -10.878 -5.407 -5.297 1.00 96.50 352 LYS A N 1
ATOM 2797 C CA . LYS A 1 352 ? -11.329 -6.394 -6.296 1.00 96.50 352 LYS A CA 1
ATOM 2798 C C . LYS A 1 352 ? -11.075 -7.833 -5.840 1.00 96.50 352 LYS A C 1
ATOM 2800 O O . LYS A 1 352 ? -11.930 -8.691 -6.027 1.00 96.50 352 LYS A O 1
ATOM 2805 N N . SER A 1 353 ? -9.928 -8.080 -5.211 1.00 96.75 353 SER A N 1
ATOM 2806 C CA . SER A 1 353 ? -9.563 -9.405 -4.701 1.00 96.75 353 SER A CA 1
ATOM 2807 C C . SER A 1 353 ? -10.469 -9.839 -3.548 1.00 96.75 353 SER A C 1
ATOM 2809 O O . SER A 1 353 ? -10.877 -10.994 -3.515 1.00 96.75 353 SER A O 1
ATOM 2811 N N . LEU A 1 354 ? -10.824 -8.916 -2.648 1.00 96.88 354 LEU A N 1
ATOM 2812 C CA . LEU A 1 354 ? -11.758 -9.157 -1.543 1.00 96.88 354 LEU A CA 1
ATOM 2813 C C . LEU A 1 354 ? -13.200 -9.346 -2.024 1.00 96.88 354 LEU A C 1
ATOM 2815 O O . LEU A 1 354 ? -13.925 -10.142 -1.446 1.00 96.88 354 LEU A O 1
ATOM 2819 N N . ASP A 1 355 ? -13.624 -8.657 -3.084 1.00 96.06 355 ASP A N 1
ATOM 2820 C CA . ASP A 1 355 ? -14.935 -8.909 -3.692 1.00 96.06 355 ASP A CA 1
ATOM 2821 C C . ASP A 1 355 ? -15.002 -10.310 -4.316 1.00 96.06 355 ASP A C 1
ATOM 2823 O O . ASP A 1 355 ? -16.006 -11.004 -4.166 1.00 96.06 355 ASP A O 1
ATOM 2827 N N . ALA A 1 356 ? -13.932 -10.729 -5.002 1.00 96.38 356 ALA A N 1
ATOM 2828 C CA . ALA A 1 356 ? -13.835 -12.048 -5.628 1.00 96.38 356 ALA A CA 1
ATOM 2829 C C . ALA A 1 356 ? -13.657 -13.181 -4.603 1.00 96.38 356 ALA A C 1
ATOM 2831 O O . ALA A 1 356 ? -14.156 -14.285 -4.809 1.00 96.38 356 ALA A O 1
ATOM 2832 N N . HIS A 1 357 ? -12.986 -12.896 -3.485 1.00 95.69 357 HIS A N 1
ATOM 2833 C CA . HIS A 1 357 ? -12.736 -13.837 -2.396 1.00 95.69 357 HIS A CA 1
ATOM 2834 C C . HIS A 1 357 ? -13.156 -13.210 -1.058 1.00 95.69 357 HIS A C 1
ATOM 2836 O O . HIS A 1 357 ? -12.298 -12.799 -0.267 1.00 95.69 357 HIS A O 1
ATOM 2842 N N . PRO A 1 358 ? -14.472 -13.098 -0.790 1.00 94.81 358 PRO A N 1
ATOM 2843 C CA . PRO A 1 358 ? -14.968 -12.470 0.426 1.00 94.81 358 PRO A CA 1
ATOM 2844 C C . PRO A 1 358 ? -14.373 -13.122 1.677 1.00 94.81 358 PRO A C 1
ATOM 2846 O O . PRO A 1 358 ? -14.416 -14.351 1.793 1.00 94.81 358 PRO A O 1
ATOM 2849 N N . PRO A 1 359 ? -13.859 -12.332 2.640 1.00 92.44 359 PRO A N 1
ATOM 2850 C CA . PRO A 1 359 ? -13.289 -12.877 3.859 1.00 92.44 359 PRO A CA 1
ATOM 2851 C C . PRO A 1 359 ? -14.283 -13.768 4.603 1.00 92.44 359 PRO A C 1
ATOM 2853 O O . PRO A 1 359 ? -15.319 -13.314 5.105 1.00 92.44 359 PRO A O 1
ATOM 2856 N N . GLN A 1 360 ? -13.942 -15.038 4.753 1.00 88.25 360 GLN A N 1
ATOM 2857 C CA . GLN A 1 360 ? -14.748 -15.995 5.483 1.00 88.25 360 GLN A CA 1
ATOM 2858 C C . GLN A 1 360 ? -14.610 -15.723 6.983 1.00 88.25 360 GLN A C 1
ATOM 2860 O O . GLN A 1 360 ? -13.527 -15.429 7.507 1.00 88.25 360 GLN A O 1
ATOM 2865 N N . ALA A 1 361 ? -15.734 -15.763 7.696 1.00 70.69 361 ALA A N 1
ATOM 2866 C CA . ALA A 1 361 ? -15.675 -16.011 9.127 1.00 70.69 361 ALA A CA 1
ATOM 2867 C C . ALA A 1 361 ? -15.301 -17.486 9.267 1.00 70.69 361 ALA A C 1
ATOM 2869 O O . ALA A 1 361 ? -16.007 -18.329 8.713 1.00 70.69 361 ALA A O 1
ATOM 2870 N N . LEU A 1 362 ? -14.198 -17.802 9.952 1.00 59.50 362 LEU A N 1
ATOM 2871 C CA . LEU A 1 362 ? -13.872 -19.199 10.221 1.00 59.50 362 LEU A CA 1
ATOM 2872 C C . LEU A 1 362 ? -15.094 -19.845 10.888 1.00 59.50 362 LEU A C 1
ATOM 2874 O O . LEU A 1 362 ? -15.570 -19.341 11.910 1.00 59.50 362 LEU A O 1
ATOM 2878 N N . GLN A 1 363 ? -15.646 -20.887 10.251 1.00 54.25 363 GLN A N 1
ATOM 2879 C CA . GLN A 1 363 ? -16.783 -21.649 10.760 1.00 54.25 363 GLN A CA 1
ATOM 2880 C C . GLN A 1 363 ? -16.367 -22.221 12.109 1.00 54.25 363 GLN A C 1
ATOM 2882 O O . GLN A 1 363 ? -15.645 -23.205 12.154 1.00 54.25 363 GLN A O 1
ATOM 2887 N N . GLN A 1 364 ? -16.729 -21.507 13.179 1.00 47.91 364 GLN A N 1
ATOM 2888 C CA . GLN A 1 364 ? -16.521 -21.848 14.583 1.00 47.91 364 GLN A CA 1
ATOM 2889 C C . GLN A 1 364 ? -15.319 -22.775 14.803 1.00 47.91 364 GLN A C 1
ATOM 2891 O O . GLN A 1 364 ? -15.497 -23.946 15.129 1.00 47.91 364 GLN A O 1
ATOM 2896 N N . ALA A 1 365 ? -14.092 -22.254 14.653 1.00 50.50 365 ALA A N 1
ATOM 2897 C CA . ALA A 1 365 ? -12.956 -22.855 15.347 1.00 50.50 365 ALA A CA 1
ATOM 2898 C C . ALA A 1 365 ? -13.415 -23.013 16.799 1.00 50.50 365 ALA A C 1
ATOM 2900 O O . ALA A 1 365 ? -13.718 -21.996 17.421 1.00 50.50 365 ALA A O 1
ATOM 2901 N N . ASN A 1 366 ? -13.643 -24.269 17.205 1.00 50.78 366 ASN A N 1
ATOM 2902 C CA . ASN A 1 366 ? -14.420 -24.733 18.355 1.00 50.78 366 ASN A CA 1
ATOM 2903 C C . ASN A 1 366 ? -14.902 -23.616 19.288 1.00 50.78 366 ASN A C 1
ATOM 2905 O O . ASN A 1 366 ? -14.080 -22.920 19.877 1.00 50.78 366 ASN A O 1
ATOM 2909 N N . ALA A 1 367 ? -16.219 -23.487 19.486 1.00 50.16 367 ALA A N 1
ATOM 2910 C CA . ALA A 1 367 ? -16.879 -22.484 20.339 1.00 50.16 367 ALA A CA 1
ATOM 2911 C C . ALA A 1 367 ? -16.275 -22.281 21.760 1.00 50.16 367 ALA A C 1
ATOM 2913 O O . ALA A 1 367 ? -16.630 -21.333 22.460 1.00 50.16 367 ALA A O 1
ATOM 2914 N N . THR A 1 368 ? -15.336 -23.131 22.183 1.00 54.62 368 THR A N 1
ATOM 2915 C CA . THR A 1 368 ? -14.451 -22.993 23.345 1.00 54.62 368 THR A CA 1
ATOM 2916 C C . THR A 1 368 ? -13.330 -21.953 23.217 1.00 54.62 368 THR A C 1
ATOM 2918 O O . THR A 1 368 ? -12.875 -21.466 24.254 1.00 54.62 368 THR A O 1
ATOM 2921 N N . GLN A 1 369 ? -12.913 -21.517 22.020 1.00 57.59 369 GLN A N 1
ATOM 2922 C CA . GLN A 1 369 ? -12.123 -20.287 21.874 1.00 57.59 369 GLN A CA 1
ATOM 2923 C C . GLN A 1 369 ? -13.056 -19.092 22.119 1.00 57.59 369 GLN A C 1
ATOM 2925 O O . GLN A 1 369 ? -13.512 -18.419 21.193 1.00 57.59 369 GLN A O 1
ATOM 2930 N N . LYS A 1 370 ? -13.368 -18.842 23.404 1.00 57.03 370 LYS A N 1
ATOM 2931 C CA . LYS A 1 370 ? -14.026 -17.619 23.881 1.00 57.03 370 LYS A CA 1
ATOM 2932 C C . LYS A 1 370 ? -13.422 -16.465 23.102 1.00 57.03 370 LYS A C 1
ATOM 2934 O O . LYS A 1 370 ? -12.219 -16.239 23.208 1.00 57.03 370 LYS A O 1
ATOM 2939 N N . LYS A 1 371 ? -14.257 -15.792 22.308 1.00 59.31 371 LYS A N 1
ATOM 2940 C CA . LYS A 1 371 ? -13.916 -14.649 21.461 1.00 59.31 371 LYS A CA 1
ATOM 2941 C C . LYS A 1 371 ? -13.078 -13.682 22.297 1.00 59.31 371 LYS A C 1
ATOM 2943 O O . LYS A 1 371 ? -13.635 -12.897 23.063 1.00 59.31 371 LYS A O 1
ATOM 2948 N N . ARG A 1 372 ? -11.745 -13.804 22.234 1.00 66.00 372 ARG A N 1
ATOM 2949 C CA . ARG A 1 372 ? -10.844 -12.954 23.012 1.00 66.00 372 ARG A CA 1
ATOM 2950 C C . ARG A 1 372 ? -11.159 -11.544 22.549 1.00 66.00 372 ARG A C 1
ATOM 2952 O O . ARG A 1 372 ? -11.057 -11.243 21.355 1.00 66.00 372 ARG A O 1
ATOM 2959 N N . LYS A 1 373 ? -11.670 -10.718 23.465 1.00 66.69 373 LYS A N 1
ATOM 2960 C CA . LYS A 1 373 ? -11.906 -9.308 23.171 1.00 66.69 373 LYS A CA 1
ATOM 2961 C C . LYS A 1 373 ? -10.555 -8.770 22.710 1.00 66.69 373 LYS A C 1
ATOM 2963 O O . LYS A 1 373 ? -9.549 -9.051 23.353 1.00 66.69 373 LYS A O 1
ATOM 2968 N N . ARG A 1 374 ? -10.504 -8.105 21.551 1.00 71.50 374 ARG A N 1
ATOM 2969 C CA . ARG A 1 374 ? -9.259 -7.438 21.162 1.00 71.50 374 ARG A CA 1
ATOM 2970 C C . ARG A 1 374 ? -8.967 -6.432 22.263 1.00 71.50 374 ARG A C 1
ATOM 2972 O O . ARG A 1 374 ? -9.856 -5.649 22.601 1.00 71.50 374 ARG A O 1
ATOM 2979 N N . ASP A 1 375 ? -7.751 -6.452 22.788 1.00 64.56 375 ASP A N 1
ATOM 2980 C CA . ASP A 1 375 ? -7.275 -5.412 23.690 1.00 64.56 375 ASP A CA 1
ATOM 2981 C C . ASP A 1 375 ? -7.101 -4.126 22.871 1.00 64.56 375 ASP A C 1
ATOM 2983 O O . ASP A 1 375 ? -6.001 -3.746 22.475 1.00 64.56 375 ASP A O 1
ATOM 2987 N N . SER A 1 376 ? -8.214 -3.465 22.538 1.00 53.22 376 SER A N 1
ATOM 2988 C CA . SER A 1 376 ? -8.204 -2.164 21.866 1.00 53.22 376 SER A CA 1
ATOM 2989 C C . SER A 1 376 ? -7.658 -1.066 22.783 1.00 53.22 376 SER A C 1
ATOM 2991 O O . SER A 1 376 ? -7.220 -0.022 22.304 1.00 53.22 376 SER A O 1
ATOM 2993 N N . TRP A 1 377 ? -7.609 -1.340 24.088 1.00 51.19 377 TRP A N 1
ATOM 2994 C CA . TRP A 1 377 ? -7.143 -0.452 25.141 1.00 51.19 377 TRP A CA 1
ATOM 2995 C C . TRP A 1 377 ? -5.945 -1.102 25.826 1.00 51.19 377 TRP A C 1
ATOM 2997 O O . TRP A 1 377 ? -6.100 -2.035 26.605 1.00 51.19 377 TRP A O 1
ATOM 3007 N N . GLY A 1 378 ? -4.741 -0.645 25.491 1.00 58.06 378 GLY A N 1
ATOM 3008 C CA . GLY A 1 378 ? -3.523 -1.044 26.198 1.00 58.06 378 GLY A CA 1
ATOM 3009 C C . GLY A 1 378 ? -2.281 -1.132 25.323 1.00 58.06 378 GLY A C 1
ATOM 3010 O O . GLY A 1 378 ? -1.193 -0.986 25.863 1.00 58.06 378 GLY A O 1
ATOM 3011 N N . CYS A 1 379 ? -2.433 -1.301 23.999 1.00 80.00 379 CYS A N 1
ATOM 3012 C CA . CYS A 1 379 ? -1.286 -1.355 23.087 1.00 80.00 379 CYS A CA 1
ATOM 3013 C C . CYS A 1 379 ? -0.427 -0.101 23.257 1.00 80.00 379 CYS A C 1
ATOM 3015 O O . CYS A 1 379 ? -0.924 1.024 23.148 1.00 80.00 379 CYS A O 1
ATOM 3017 N N . ALA A 1 380 ? 0.860 -0.293 23.547 1.00 85.94 380 ALA A N 1
ATOM 3018 C CA . ALA A 1 380 ? 1.777 0.820 23.721 1.00 85.94 380 ALA A CA 1
ATOM 3019 C C . ALA A 1 380 ? 1.865 1.620 22.412 1.00 85.94 380 ALA A C 1
ATOM 3021 O O . ALA A 1 380 ? 2.036 1.058 21.324 1.00 85.94 380 ALA A O 1
ATOM 3022 N N . LYS A 1 381 ? 1.705 2.944 22.524 1.00 88.50 381 LYS A N 1
ATOM 3023 C CA . LYS A 1 381 ? 1.866 3.857 21.392 1.00 88.50 381 LYS A CA 1
ATOM 3024 C C . LYS A 1 381 ? 3.315 3.813 20.935 1.00 88.50 381 LYS A C 1
ATOM 3026 O O . LYS A 1 381 ? 4.229 3.947 21.747 1.00 88.50 381 LYS A O 1
ATOM 3031 N N . VAL A 1 382 ? 3.499 3.674 19.633 1.00 87.62 382 VAL A N 1
ATOM 3032 C CA . VAL A 1 382 ? 4.800 3.770 18.983 1.00 87.62 382 VAL A CA 1
ATOM 3033 C C . VAL A 1 382 ? 4.781 5.039 18.162 1.00 87.62 382 VAL A C 1
ATOM 3035 O O . VAL A 1 382 ? 3.810 5.319 17.464 1.00 87.62 382 VAL A O 1
ATOM 3038 N N . LEU A 1 383 ? 5.842 5.823 18.266 1.00 82.19 383 LEU A N 1
ATOM 3039 C CA . LEU A 1 383 ? 6.065 6.905 17.326 1.00 82.19 383 LEU A CA 1
ATOM 3040 C C . LEU A 1 383 ? 6.800 6.297 16.143 1.00 82.19 383 LEU A C 1
ATOM 3042 O O . LEU A 1 383 ? 7.866 5.703 16.334 1.00 82.19 383 LEU A O 1
ATOM 3046 N N . ASP A 1 384 ? 6.237 6.431 14.940 1.00 77.25 384 ASP A N 1
ATOM 3047 C CA . ASP A 1 384 ? 7.027 6.133 13.745 1.00 77.25 384 ASP A CA 1
ATOM 3048 C C . ASP A 1 384 ? 8.280 7.021 13.783 1.00 77.25 384 ASP A C 1
ATOM 3050 O O . ASP A 1 384 ? 8.306 8.080 14.430 1.00 77.25 384 ASP A O 1
ATOM 3054 N N . ARG A 1 385 ? 9.350 6.575 13.128 1.00 68.50 385 ARG A N 1
ATOM 3055 C CA . ARG A 1 385 ? 10.610 7.307 13.088 1.00 68.50 385 ARG A CA 1
ATOM 3056 C C . ARG A 1 385 ? 10.312 8.759 12.716 1.00 68.50 385 ARG A C 1
ATOM 3058 O O . ARG A 1 385 ? 9.706 9.033 11.687 1.00 68.50 385 ARG A O 1
ATOM 3065 N N . GLU A 1 386 ? 10.741 9.663 13.594 1.00 70.94 386 GLU A N 1
ATOM 3066 C CA . GLU A 1 386 ? 10.586 11.117 13.479 1.00 70.94 386 GLU A CA 1
ATOM 3067 C C . GLU A 1 386 ? 9.173 11.679 13.726 1.00 70.94 386 GLU A C 1
ATOM 3069 O O . GLU A 1 386 ? 9.051 12.899 13.798 1.00 70.94 386 GLU A O 1
ATOM 3074 N N . GLU A 1 387 ? 8.121 10.877 13.947 1.00 78.62 387 GLU A N 1
ATOM 3075 C CA . GLU A 1 387 ? 6.753 11.369 14.234 1.00 78.62 387 GLU A CA 1
ATOM 3076 C C . GLU A 1 387 ? 6.722 12.359 15.418 1.00 78.62 387 GLU A C 1
ATOM 3078 O O . GLU A 1 387 ? 5.980 13.343 15.390 1.00 78.62 387 GLU A O 1
ATOM 3083 N N . SER A 1 388 ? 7.631 12.192 16.388 1.00 76.31 388 SER A N 1
ATOM 3084 C CA . SER A 1 388 ? 7.864 13.144 17.486 1.00 76.31 388 SER A CA 1
ATOM 3085 C C . SER A 1 388 ? 8.165 14.578 17.029 1.00 76.31 388 SER A C 1
ATOM 3087 O O . SER A 1 388 ? 7.837 15.523 17.740 1.00 76.31 388 SER A O 1
ATOM 3089 N N . ARG A 1 389 ? 8.752 14.768 15.840 1.00 83.31 389 ARG A N 1
ATOM 3090 C CA . ARG A 1 389 ? 9.124 16.082 15.285 1.00 83.31 389 ARG A CA 1
ATOM 3091 C C . ARG A 1 389 ? 7.955 16.835 14.656 1.00 83.31 389 ARG A C 1
ATOM 3093 O O . ARG A 1 389 ? 8.040 18.045 14.486 1.00 83.31 389 ARG A O 1
ATOM 3100 N N . VAL A 1 390 ? 6.883 16.138 14.277 1.00 81.62 390 VAL A N 1
ATOM 3101 C CA . VAL A 1 390 ? 5.734 16.733 13.561 1.00 81.62 390 VAL A CA 1
ATOM 3102 C C . VAL A 1 390 ? 4.584 17.057 14.520 1.00 81.62 390 VAL A C 1
ATOM 3104 O O . VAL A 1 390 ? 3.624 17.729 14.138 1.00 81.62 390 VAL A O 1
ATOM 3107 N N . GLY A 1 391 ? 4.718 16.633 15.779 1.00 83.50 391 GLY A N 1
ATOM 3108 C CA . GLY A 1 391 ? 3.700 16.757 16.809 1.00 83.50 391 GLY A CA 1
ATOM 3109 C C . GLY A 1 391 ? 2.656 15.645 16.723 1.00 83.50 391 GLY A C 1
ATOM 3110 O O . GLY A 1 391 ? 2.434 15.035 15.675 1.00 83.50 391 GLY A O 1
ATOM 3111 N N . LEU A 1 392 ? 2.002 15.382 17.853 1.00 86.69 392 LEU A N 1
ATOM 3112 C CA . LEU A 1 392 ? 0.885 14.446 17.909 1.00 86.69 392 LEU A CA 1
ATOM 3113 C C . LEU A 1 392 ? -0.337 15.025 17.178 1.00 86.69 392 LEU A C 1
ATOM 3115 O O . LEU A 1 392 ? -0.533 16.244 17.177 1.00 86.69 392 LEU A O 1
ATOM 3119 N N . PRO A 1 393 ? -1.195 14.175 16.587 1.00 85.50 393 PRO A N 1
ATOM 3120 C CA . PRO A 1 393 ? -2.451 14.639 16.017 1.00 85.50 393 PRO A CA 1
ATOM 3121 C C . PRO A 1 393 ? -3.316 15.280 17.111 1.00 85.50 393 PRO A C 1
ATOM 3123 O O . PRO A 1 393 ? -3.552 14.670 18.158 1.00 85.50 393 PRO A O 1
ATOM 3126 N N . LYS A 1 394 ? -3.843 16.484 16.851 1.00 84.19 394 LYS A N 1
ATOM 3127 C CA . LYS A 1 394 ? -4.818 17.169 17.717 1.00 84.19 394 LYS A CA 1
ATOM 3128 C C . LYS A 1 394 ? -5.966 16.219 18.074 1.00 84.19 394 LYS A C 1
ATOM 3130 O O . LYS A 1 394 ? -6.341 15.398 17.235 1.00 84.19 394 LYS A O 1
ATOM 3135 N N . PRO A 1 395 ? -6.575 16.287 19.264 1.00 82.81 395 PRO A N 1
ATOM 3136 C CA . PRO A 1 395 ? -7.768 15.494 19.545 1.00 82.81 395 PRO A CA 1
ATOM 3137 C C . PRO A 1 395 ? -8.939 15.930 18.644 1.00 82.81 395 PRO A C 1
ATOM 3139 O O . PRO A 1 395 ? -8.982 17.062 18.165 1.00 82.81 395 PRO A O 1
ATOM 3142 N N . LYS A 1 396 ? -9.897 15.027 18.383 1.00 81.31 396 LYS A N 1
ATOM 3143 C CA . LYS A 1 396 ? -11.007 15.302 17.446 1.00 81.31 396 LYS A CA 1
ATOM 3144 C C . LYS A 1 396 ? -11.838 16.529 17.851 1.00 81.31 396 LYS A C 1
ATOM 3146 O O . LYS A 1 396 ? -12.203 17.291 16.968 1.00 81.31 396 LYS A O 1
ATOM 3151 N N . HIS A 1 397 ? -12.102 16.732 19.146 1.00 78.19 397 HIS A N 1
ATOM 3152 C CA . HIS A 1 397 ? -12.888 17.874 19.635 1.00 78.19 397 HIS A CA 1
ATOM 3153 C C . HIS A 1 397 ? -12.213 19.220 19.329 1.00 78.19 397 HIS A C 1
ATOM 3155 O O . HIS A 1 397 ? -12.870 20.101 18.793 1.00 78.19 397 HIS A O 1
ATOM 3161 N N . ALA A 1 398 ? -10.895 19.331 19.518 1.00 77.81 398 ALA A N 1
ATOM 3162 C CA . ALA A 1 398 ? -10.158 20.559 19.212 1.00 77.81 398 ALA A CA 1
ATOM 3163 C C . ALA A 1 398 ? -10.227 20.925 17.718 1.00 77.81 398 ALA A C 1
ATOM 3165 O O . ALA A 1 398 ? -10.357 22.085 17.356 1.00 77.81 398 ALA A O 1
ATOM 3166 N N . VAL A 1 399 ? -10.205 19.935 16.816 1.00 79.31 399 VAL A N 1
ATOM 3167 C CA . VAL A 1 399 ? -10.362 20.205 15.372 1.00 79.31 399 VAL A CA 1
ATOM 3168 C C . VAL A 1 399 ? -11.776 20.651 15.014 1.00 79.31 399 VAL A C 1
ATOM 3170 O O . VAL A 1 399 ? -11.955 21.404 14.060 1.00 79.31 399 VAL A O 1
ATOM 3173 N N . VAL A 1 400 ? -12.781 20.162 15.741 1.00 76.69 400 VAL A N 1
ATOM 3174 C CA . VAL A 1 400 ? -14.177 20.578 15.566 1.00 76.69 400 VAL A CA 1
ATOM 3175 C C . VAL A 1 400 ? -14.357 22.031 16.015 1.00 76.69 400 VAL A C 1
ATOM 3177 O O . VAL A 1 400 ? -15.032 22.780 15.316 1.00 76.69 400 VAL A O 1
ATOM 3180 N N . GLU A 1 401 ? -13.722 22.432 17.118 1.00 76.75 401 GLU A N 1
ATOM 3181 C CA . GLU A 1 401 ? -13.704 23.818 17.617 1.00 76.75 401 GLU A CA 1
ATOM 3182 C C . GLU A 1 401 ? -12.979 24.774 16.655 1.00 76.75 401 GLU A C 1
ATOM 3184 O O . GLU A 1 401 ? -13.480 25.860 16.377 1.00 76.75 401 GLU A O 1
ATOM 3189 N N . ASP A 1 402 ? -11.862 24.335 16.065 1.00 76.12 402 ASP A N 1
ATOM 3190 C CA . ASP A 1 402 ? -11.088 25.108 15.080 1.00 76.12 402 ASP A CA 1
ATOM 3191 C C . ASP A 1 402 ? -11.772 25.201 13.694 1.00 76.12 402 ASP A C 1
ATOM 3193 O O . ASP A 1 402 ? -11.291 25.893 12.788 1.00 76.12 402 ASP A O 1
ATOM 3197 N N . MET A 1 403 ? -12.854 24.450 13.453 1.00 77.94 403 MET A N 1
ATOM 3198 C CA . MET A 1 403 ? -13.472 24.373 12.131 1.00 77.94 403 MET A CA 1
ATOM 3199 C C . MET A 1 403 ? -14.364 25.597 11.868 1.00 77.94 403 MET A C 1
ATOM 3201 O O . MET A 1 403 ? -15.239 25.895 12.678 1.00 77.94 403 MET A O 1
ATOM 3205 N N . PRO A 1 404 ? -14.251 26.263 10.697 1.00 77.44 404 PRO A N 1
ATOM 3206 C CA . PRO A 1 404 ? -15.168 27.341 10.336 1.00 77.44 404 PRO A CA 1
ATOM 3207 C C . PRO A 1 404 ? -16.627 26.881 10.435 1.00 77.44 404 PRO A C 1
ATOM 3209 O O . PRO A 1 404 ? -16.941 25.761 10.020 1.00 77.44 404 PRO A O 1
ATOM 3212 N N . ASN A 1 405 ? -17.526 27.756 10.902 1.00 74.56 405 ASN A N 1
ATOM 3213 C CA . ASN A 1 405 ? -18.951 27.446 11.105 1.00 74.56 405 ASN A CA 1
ATOM 3214 C C . ASN A 1 405 ? -19.597 26.744 9.897 1.00 74.56 405 ASN A C 1
ATOM 3216 O O . ASN A 1 405 ? -20.344 25.783 10.069 1.00 74.56 405 ASN A O 1
ATOM 3220 N N . ASN A 1 406 ? -19.253 27.153 8.672 1.00 66.69 406 ASN A N 1
ATOM 3221 C CA . ASN A 1 406 ? -19.757 26.531 7.443 1.00 66.69 406 ASN A CA 1
ATOM 3222 C C . ASN A 1 406 ? -19.316 25.061 7.302 1.00 66.69 406 ASN A C 1
ATOM 3224 O O . ASN A 1 406 ? -20.112 24.209 6.913 1.00 66.69 406 ASN A O 1
ATOM 3228 N N . GLY A 1 407 ? -18.070 24.738 7.664 1.00 74.31 407 GLY A N 1
ATOM 3229 C CA . GLY A 1 407 ? -17.564 23.362 7.668 1.00 74.31 407 GLY A CA 1
ATOM 3230 C C . GLY A 1 407 ? -18.251 22.500 8.729 1.00 74.31 407 GLY A C 1
ATOM 3231 O O . GLY A 1 407 ? -18.643 21.366 8.450 1.00 74.31 407 GLY A O 1
ATOM 3232 N N . LEU A 1 408 ? -18.486 23.067 9.915 1.00 73.75 408 LEU A N 1
ATOM 3233 C CA . LEU A 1 408 ? -19.215 22.404 10.996 1.00 73.75 408 LEU A CA 1
ATOM 3234 C C . LEU A 1 408 ? -20.675 22.118 10.605 1.00 73.75 408 LEU A C 1
ATOM 3236 O O . LEU A 1 408 ? -21.187 21.022 10.838 1.00 73.75 408 LEU A O 1
ATOM 3240 N N . GLN A 1 409 ? -21.348 23.091 9.983 1.00 76.19 409 GLN A N 1
ATOM 3241 C CA . GLN A 1 409 ? -22.717 22.937 9.493 1.00 76.19 409 GLN A CA 1
ATOM 3242 C C . GLN A 1 409 ? -22.814 21.855 8.414 1.00 76.19 409 GLN A C 1
ATOM 3244 O O . GLN A 1 409 ? -23.708 21.012 8.495 1.00 76.19 409 GLN A O 1
ATOM 3249 N N . GLN A 1 410 ? -21.880 21.823 7.455 1.00 77.56 410 GLN A N 1
ATOM 3250 C CA . GLN A 1 410 ? -21.811 20.767 6.439 1.00 77.56 410 GLN A CA 1
ATOM 3251 C C . GLN A 1 410 ? -21.624 19.384 7.073 1.00 77.56 410 GLN A C 1
ATOM 3253 O O . GLN A 1 410 ? -22.336 18.445 6.717 1.00 77.56 410 GLN A O 1
ATOM 3258 N N . LEU A 1 411 ? -20.724 19.261 8.053 1.00 75.12 411 LEU A N 1
ATOM 3259 C CA . LEU A 1 411 ? -20.495 18.003 8.764 1.00 75.12 411 LEU A CA 1
ATOM 3260 C C . LEU A 1 411 ? -21.752 17.549 9.527 1.00 75.12 411 LEU A C 1
ATOM 3262 O O . LEU A 1 411 ? -22.163 16.395 9.409 1.00 75.12 411 LEU A O 1
ATOM 3266 N N . ARG A 1 412 ? -22.418 18.464 10.245 1.00 81.06 412 ARG A N 1
ATOM 3267 C CA . ARG A 1 412 ? -23.681 18.188 10.958 1.00 81.06 412 ARG A CA 1
ATOM 3268 C C . ARG A 1 412 ? -24.812 17.802 10.004 1.00 81.06 412 ARG A C 1
ATOM 3270 O O . ARG A 1 412 ? -25.592 16.903 10.302 1.00 81.06 412 ARG A O 1
ATOM 3277 N N . GLN A 1 413 ? -24.933 18.466 8.853 1.00 81.31 413 GLN A N 1
ATOM 3278 C CA . GLN A 1 413 ? -25.906 18.090 7.821 1.00 81.31 413 GLN A CA 1
ATOM 3279 C C . GLN A 1 413 ? -25.631 16.683 7.276 1.00 81.31 413 GLN A C 1
ATOM 3281 O O . GLN A 1 413 ? -26.567 15.905 7.115 1.00 81.31 413 GLN A O 1
ATOM 3286 N N . GLN A 1 414 ? -24.366 16.326 7.048 1.00 75.81 414 GLN A N 1
ATOM 3287 C CA . GLN A 1 414 ? -23.992 14.981 6.602 1.00 75.81 414 GLN A CA 1
ATOM 3288 C C . GLN A 1 414 ? -24.296 13.912 7.655 1.00 75.81 414 GLN A C 1
ATOM 3290 O O . GLN A 1 414 ? -24.846 12.870 7.309 1.00 75.81 414 GLN A O 1
ATOM 3295 N N . GLN A 1 415 ? -23.994 14.171 8.930 1.00 79.12 415 GLN A N 1
ATOM 3296 C CA . GLN A 1 415 ? -24.334 13.259 10.028 1.00 79.12 415 GLN A CA 1
ATOM 3297 C C . GLN A 1 415 ? -25.848 13.048 10.140 1.00 79.12 415 GLN A C 1
ATOM 3299 O O . GLN A 1 415 ? -26.296 11.914 10.276 1.00 79.12 415 GLN A O 1
ATOM 3304 N N . ARG A 1 416 ? -26.648 14.113 9.991 1.00 81.94 416 ARG A N 1
ATOM 3305 C CA . ARG A 1 416 ? -28.115 14.000 9.960 1.00 81.94 416 ARG A CA 1
ATOM 3306 C C . ARG A 1 416 ? -28.615 13.170 8.783 1.00 81.94 416 ARG A C 1
ATOM 3308 O O . ARG A 1 416 ? -29.492 12.342 8.973 1.00 81.94 416 ARG A O 1
ATOM 3315 N N . ARG A 1 417 ? -28.033 13.335 7.589 1.00 77.81 417 ARG A N 1
ATOM 3316 C CA . ARG A 1 417 ? -28.372 12.494 6.426 1.00 77.81 417 ARG A CA 1
ATOM 3317 C C . ARG A 1 417 ? -28.044 11.020 6.665 1.00 77.81 417 ARG A C 1
ATOM 3319 O O . ARG A 1 417 ? -28.851 10.180 6.300 1.00 77.81 417 ARG A O 1
ATOM 3326 N N . GLN A 1 418 ? -26.912 10.713 7.306 1.00 71.62 418 GLN A N 1
ATOM 3327 C CA . GLN A 1 418 ? -26.561 9.334 7.681 1.00 71.62 418 GLN A CA 1
ATOM 3328 C C . GLN A 1 418 ? -27.585 8.737 8.650 1.00 71.62 418 GLN A C 1
ATOM 3330 O O . GLN A 1 418 ? -28.029 7.609 8.453 1.00 71.62 418 GLN A O 1
ATOM 3335 N N . GLN A 1 419 ? -27.975 9.505 9.670 1.00 77.38 419 GLN A N 1
ATOM 3336 C CA . GLN A 1 419 ? -28.970 9.075 10.651 1.00 77.38 419 GLN A CA 1
ATOM 3337 C C . GLN A 1 419 ? -30.343 8.864 9.996 1.00 77.38 419 GLN A C 1
ATOM 3339 O O . GLN A 1 419 ? -30.921 7.798 10.175 1.00 77.38 419 GLN A O 1
ATOM 3344 N N . ALA A 1 420 ? -30.807 9.801 9.163 1.00 77.06 420 ALA A N 1
ATOM 3345 C CA . ALA A 1 420 ? -32.079 9.681 8.442 1.00 77.06 420 ALA A CA 1
ATOM 3346 C C . ALA A 1 420 ? -32.094 8.490 7.465 1.00 77.06 420 ALA A C 1
ATOM 3348 O O . ALA A 1 420 ? -33.037 7.710 7.447 1.00 77.06 420 ALA A O 1
ATOM 3349 N N . SER A 1 421 ? -31.003 8.258 6.723 1.00 68.81 421 SER A N 1
ATOM 3350 C CA . SER A 1 421 ? -30.900 7.088 5.832 1.00 68.81 421 SER A CA 1
ATOM 3351 C C . SER A 1 421 ? -30.893 5.742 6.566 1.00 68.81 421 SER A C 1
ATOM 3353 O O . SER A 1 421 ? -31.029 4.703 5.934 1.00 68.81 421 SER A O 1
ATOM 3355 N N . SER A 1 422 ? -30.698 5.742 7.889 1.00 63.88 422 SER A N 1
ATOM 3356 C CA . SER A 1 422 ? -30.703 4.521 8.699 1.00 63.88 422 SER A CA 1
ATOM 3357 C C . SER A 1 422 ? -32.059 4.203 9.336 1.00 63.88 422 SER A C 1
ATOM 3359 O O . SER A 1 422 ? -32.208 3.108 9.878 1.00 63.88 422 SER A O 1
ATOM 3361 N N . THR A 1 423 ? -33.027 5.128 9.278 1.00 64.00 423 THR A N 1
ATOM 3362 C CA . THR A 1 423 ? -34.349 4.984 9.912 1.00 64.00 423 THR A CA 1
ATOM 3363 C C . THR A 1 423 ? -35.493 4.690 8.936 1.00 64.00 423 THR A C 1
ATOM 3365 O O . THR A 1 423 ? -36.506 4.165 9.385 1.00 64.00 423 THR A O 1
ATOM 3368 N N . ASP A 1 424 ? -35.324 4.931 7.629 1.00 50.97 424 ASP A N 1
ATOM 3369 C CA . ASP A 1 424 ? -36.443 4.986 6.666 1.00 50.97 424 ASP A CA 1
ATOM 3370 C C . ASP A 1 424 ? -36.477 3.841 5.620 1.00 50.97 424 ASP A C 1
ATOM 3372 O O . ASP A 1 424 ? -36.748 4.078 4.447 1.00 50.97 424 ASP A O 1
ATOM 3376 N N . GLU A 1 425 ? -36.250 2.581 6.011 1.00 52.06 425 GLU A N 1
ATOM 3377 C CA . GLU A 1 425 ? -36.670 1.427 5.181 1.00 52.06 425 GLU A CA 1
ATOM 3378 C C . GLU A 1 425 ? -37.421 0.389 6.029 1.00 52.06 425 GLU A C 1
ATOM 3380 O O . GLU A 1 425 ? -36.815 -0.448 6.709 1.00 52.06 425 GLU A O 1
ATOM 3385 N N . PRO A 1 426 ? -38.761 0.467 6.011 1.00 48.34 426 PRO A N 1
ATOM 3386 C CA . PRO A 1 426 ? -39.531 -0.559 5.307 1.00 48.34 426 PRO A CA 1
ATOM 3387 C C . PRO A 1 426 ? -40.631 0.046 4.400 1.00 48.34 426 PRO A C 1
ATOM 3389 O O . PRO A 1 426 ? -41.138 1.126 4.671 1.00 48.34 426 PRO A O 1
ATOM 3392 N N . ASP A 1 427 ? -41.004 -0.676 3.337 1.00 52.72 427 ASP A N 1
ATOM 3393 C CA . ASP A 1 427 ? -42.253 -0.543 2.543 1.00 52.72 427 ASP A CA 1
ATOM 3394 C C . ASP A 1 427 ? -42.284 0.180 1.176 1.00 52.72 427 ASP A C 1
ATOM 3396 O O . ASP A 1 427 ? -43.345 0.219 0.557 1.00 52.72 427 ASP A O 1
ATOM 3400 N N . GLN A 1 428 ? -41.173 0.620 0.571 1.00 46.78 428 GLN A N 1
ATOM 3401 C CA . GLN A 1 428 ? -41.213 1.184 -0.805 1.00 46.78 428 GLN A CA 1
ATOM 3402 C C . GLN A 1 428 ? -40.803 0.231 -1.948 1.00 46.78 428 GLN A C 1
ATOM 3404 O O . GLN A 1 428 ? -40.313 0.674 -2.982 1.00 46.78 428 GLN A O 1
ATOM 3409 N N . GLN A 1 429 ? -41.052 -1.080 -1.829 1.00 45.84 429 GLN A N 1
ATOM 3410 C CA . GLN A 1 429 ? -40.790 -2.040 -2.923 1.00 45.84 429 GLN A CA 1
ATOM 3411 C C . GLN A 1 429 ? -41.991 -2.381 -3.832 1.00 45.84 429 GLN A C 1
ATOM 3413 O O . GLN A 1 429 ? -41.879 -3.299 -4.639 1.00 45.84 429 GLN A O 1
ATOM 3418 N N . GLN A 1 430 ? -43.117 -1.654 -3.786 1.00 48.16 430 GLN A N 1
ATOM 3419 C CA . GLN A 1 430 ? -44.299 -2.011 -4.602 1.00 48.16 430 GLN A CA 1
ATOM 3420 C C . GLN A 1 430 ? -44.766 -1.027 -5.682 1.00 48.16 430 GLN A C 1
ATOM 3422 O O . GLN A 1 430 ? -45.746 -1.324 -6.360 1.00 48.16 430 GLN A O 1
ATOM 3427 N N . GLN A 1 431 ? -44.082 0.087 -5.951 1.00 47.97 431 GLN A N 1
ATOM 3428 C CA . GLN A 1 431 ? -44.505 0.977 -7.043 1.00 47.97 431 GLN A CA 1
ATOM 3429 C C . GLN A 1 431 ? -43.326 1.508 -7.851 1.00 47.97 431 GLN A C 1
ATOM 3431 O O . GLN A 1 431 ? -42.811 2.580 -7.563 1.00 47.97 431 GLN A O 1
ATOM 3436 N N . GLN A 1 432 ? -42.938 0.780 -8.901 1.00 41.09 432 GLN A N 1
ATOM 3437 C CA . GLN A 1 432 ? -42.433 1.395 -10.134 1.00 41.09 432 GLN A CA 1
ATOM 3438 C C . GLN A 1 432 ? -42.449 0.379 -11.284 1.00 41.09 432 GLN A C 1
ATOM 3440 O O . GLN A 1 432 ? -41.465 -0.283 -11.602 1.00 41.09 432 GLN A O 1
ATOM 3445 N N . GLN A 1 433 ? -43.616 0.268 -11.916 1.00 44.81 433 GLN A N 1
ATOM 3446 C CA . GLN A 1 433 ? -43.745 -0.146 -13.307 1.00 44.81 433 GLN A CA 1
ATOM 3447 C C . GLN A 1 433 ? -44.147 1.085 -14.129 1.00 44.81 433 GLN A C 1
ATOM 3449 O O . GLN A 1 433 ? -45.008 1.850 -13.707 1.00 44.81 433 GLN A O 1
ATOM 3454 N N . GLN A 1 434 ? -43.548 1.181 -15.320 1.00 44.88 434 GLN A N 1
ATOM 3455 C CA . GLN A 1 434 ? -43.882 2.042 -16.464 1.00 44.88 434 GLN A CA 1
ATOM 3456 C C . GLN A 1 434 ? -43.366 3.491 -16.448 1.00 44.88 434 GLN A C 1
ATOM 3458 O O . GLN A 1 434 ? -44.025 4.396 -15.951 1.00 44.88 434 GLN A O 1
ATOM 3463 N N . GLN A 1 435 ? -42.262 3.720 -17.172 1.00 34.78 435 GLN A N 1
ATOM 3464 C CA . GLN A 1 435 ? -42.138 4.865 -18.086 1.00 34.78 435 GLN A CA 1
ATOM 3465 C C . GLN A 1 435 ? -41.415 4.449 -19.387 1.00 34.78 435 GLN A C 1
ATOM 3467 O O . GLN A 1 435 ? -40.533 3.588 -19.333 1.00 34.78 435 GLN A O 1
ATOM 3472 N N . PRO A 1 436 ? -41.803 5.012 -20.552 1.00 45.44 436 PRO A N 1
ATOM 3473 C CA . PRO A 1 436 ? -41.270 4.650 -21.862 1.00 45.44 436 PRO A CA 1
ATOM 3474 C C . PRO A 1 436 ? -40.021 5.462 -22.248 1.00 45.44 436 PRO A C 1
ATOM 3476 O O . PRO A 1 436 ? -39.735 6.518 -21.688 1.00 45.44 436 PRO A O 1
ATOM 3479 N N . GLY A 1 437 ? -39.277 4.910 -23.210 1.00 42.31 437 GLY A N 1
ATOM 3480 C CA . GLY A 1 437 ? -37.915 5.288 -23.576 1.00 42.31 437 GLY A CA 1
ATOM 3481 C C . GLY A 1 437 ? -37.714 6.691 -24.149 1.00 42.31 437 GLY A C 1
ATOM 3482 O O . GLY A 1 437 ? -38.568 7.253 -24.833 1.00 42.31 437 GLY A O 1
ATOM 3483 N N . ILE A 1 438 ? -36.507 7.203 -23.898 1.00 35.81 438 ILE A N 1
ATOM 3484 C CA . ILE A 1 438 ? -35.941 8.398 -24.518 1.00 35.81 438 ILE A CA 1
ATOM 3485 C C . ILE A 1 438 ? -34.699 7.969 -25.302 1.00 35.81 438 ILE A C 1
ATOM 3487 O O . ILE A 1 438 ? -33.768 7.373 -24.759 1.00 35.81 438 ILE A O 1
ATOM 3491 N N . ASP A 1 439 ? -34.735 8.269 -26.594 1.00 47.31 439 ASP A N 1
ATOM 3492 C CA . ASP A 1 439 ? -33.665 8.085 -27.566 1.00 47.31 439 ASP A CA 1
ATOM 3493 C C . ASP A 1 439 ? -32.512 9.071 -27.295 1.00 47.31 439 ASP A C 1
ATOM 3495 O O . ASP A 1 439 ? -32.742 10.240 -26.977 1.00 47.31 439 ASP A O 1
ATOM 3499 N N . SER A 1 440 ? -31.260 8.614 -27.391 1.00 37.22 440 SER A N 1
ATOM 3500 C CA . SER A 1 440 ? -30.076 9.444 -27.121 1.00 37.22 440 SER A CA 1
ATOM 3501 C C . SER A 1 440 ? -28.944 9.175 -28.115 1.00 37.22 440 SER A C 1
ATOM 3503 O O . SER A 1 440 ? -27.983 8.456 -27.850 1.00 37.22 440 SER A O 1
ATOM 3505 N N . SER A 1 441 ? -29.010 9.837 -29.273 1.00 39.38 441 SER A N 1
ATOM 3506 C CA . SER A 1 441 ? -27.846 10.017 -30.142 1.00 39.38 441 SER A CA 1
ATOM 3507 C C . SER A 1 441 ? -26.996 11.194 -29.641 1.00 39.38 441 SER A C 1
ATOM 3509 O O . SER A 1 441 ? -27.274 12.355 -29.950 1.00 39.38 441 SER A O 1
ATOM 3511 N N . VAL A 1 442 ? -25.939 10.917 -28.879 1.00 41.22 442 VAL A N 1
ATOM 3512 C CA . VAL A 1 442 ? -24.927 11.924 -28.517 1.00 41.22 442 VAL A CA 1
ATOM 3513 C C . VAL A 1 442 ? -23.858 11.959 -29.611 1.00 41.22 442 VAL A C 1
ATOM 3515 O O . VAL A 1 442 ? -23.022 11.063 -29.714 1.00 41.22 442 VAL A O 1
ATOM 3518 N N . ARG A 1 443 ? -23.877 12.999 -30.454 1.00 44.25 443 ARG A N 1
ATOM 3519 C CA . ARG A 1 443 ? -22.776 13.310 -31.381 1.00 44.25 443 ARG A CA 1
ATOM 3520 C C . ARG A 1 443 ? -21.756 14.199 -30.672 1.00 44.25 443 ARG A C 1
ATOM 3522 O O . ARG A 1 443 ? -22.073 15.318 -30.284 1.00 44.25 443 ARG A O 1
ATOM 3529 N N . VAL A 1 444 ? -20.522 13.715 -30.547 1.00 48.69 444 VAL A N 1
ATOM 3530 C CA . VAL A 1 444 ? -19.376 14.515 -30.086 1.00 48.69 444 VAL A CA 1
ATOM 3531 C C . VAL A 1 444 ? -18.934 15.461 -31.218 1.00 48.69 444 VAL A C 1
ATOM 3533 O O . VAL A 1 444 ? -18.796 15.002 -32.356 1.00 48.69 444 VAL A O 1
ATOM 3536 N N . PRO A 1 445 ? -18.687 16.763 -30.968 1.00 53.16 445 PRO A N 1
ATOM 3537 C CA . PRO A 1 445 ? -18.291 17.695 -32.019 1.00 53.16 445 PRO A CA 1
ATOM 3538 C C . PRO A 1 445 ? -16.876 17.390 -32.535 1.00 53.16 445 PRO A C 1
ATOM 3540 O O . PRO A 1 445 ? -15.895 17.438 -31.792 1.00 53.16 445 PRO A O 1
ATOM 3543 N N . VAL A 1 446 ? -16.758 17.149 -33.843 1.00 57.59 446 VAL A N 1
ATOM 3544 C CA . VAL A 1 446 ? -15.504 16.868 -34.580 1.00 57.59 446 VAL A CA 1
ATOM 3545 C C . VAL A 1 446 ? -14.407 17.924 -34.334 1.00 57.59 446 VAL A C 1
ATOM 3547 O O . VAL A 1 446 ? -13.218 17.608 -34.378 1.00 57.59 446 VAL A O 1
ATOM 3550 N N . ALA A 1 447 ? -14.778 19.158 -33.982 1.00 52.56 447 ALA A N 1
ATOM 3551 C CA . ALA A 1 447 ? -13.841 20.238 -33.668 1.00 52.56 447 ALA A CA 1
ATOM 3552 C C . ALA A 1 447 ? -12.965 19.966 -32.424 1.00 52.56 447 ALA A C 1
ATOM 3554 O O . ALA A 1 447 ? -11.818 20.413 -32.359 1.00 52.56 447 ALA A O 1
ATOM 3555 N N . GLN A 1 448 ? -13.459 19.191 -31.450 1.00 51.28 448 GLN A N 1
ATOM 3556 C CA . GLN A 1 448 ? -12.724 18.913 -30.210 1.00 51.28 448 GLN A CA 1
ATOM 3557 C C . GLN A 1 448 ? -11.617 17.860 -30.418 1.00 51.28 448 GLN A C 1
ATOM 3559 O O . GLN A 1 448 ? -10.549 17.941 -29.808 1.00 51.28 448 GLN A O 1
ATOM 3564 N N . LEU A 1 449 ? -11.813 16.935 -31.366 1.00 51.69 449 LEU A N 1
ATOM 3565 C CA . LEU A 1 449 ? -10.817 15.931 -31.764 1.00 51.69 449 LEU A CA 1
ATOM 3566 C C . LEU A 1 449 ? -9.624 16.547 -32.517 1.00 51.69 449 LEU A C 1
ATOM 3568 O O . LEU A 1 449 ? -8.478 16.162 -32.275 1.00 51.69 449 LEU A O 1
ATOM 3572 N N . GLN A 1 450 ? -9.861 17.549 -33.368 1.00 63.03 450 GLN A N 1
ATOM 3573 C CA . GLN A 1 450 ? -8.794 18.223 -34.124 1.00 63.03 450 GLN A CA 1
ATOM 3574 C C . GLN A 1 450 ? -7.873 19.060 -33.218 1.00 63.03 450 GLN A C 1
ATOM 3576 O O . GLN A 1 450 ? -6.650 19.062 -33.390 1.00 63.03 450 GLN A O 1
ATOM 3581 N N . HIS A 1 451 ? -8.430 19.702 -32.185 1.00 60.53 451 HIS A N 1
ATOM 3582 C CA . HIS A 1 451 ? -7.638 20.454 -31.206 1.00 60.53 451 HIS A CA 1
ATOM 3583 C C . HIS A 1 451 ? -6.719 19.549 -30.367 1.00 60.53 451 HIS A C 1
ATOM 3585 O O . HIS A 1 451 ? -5.571 19.914 -30.086 1.00 60.53 451 HIS A O 1
ATOM 3591 N N . MET A 1 452 ? -7.187 18.345 -30.016 1.00 55.94 452 MET A N 1
ATOM 3592 C CA . MET A 1 452 ? -6.387 17.353 -29.291 1.00 55.94 452 MET A CA 1
ATOM 3593 C C . MET A 1 452 ? -5.246 16.781 -30.143 1.00 55.94 452 MET A C 1
ATOM 3595 O O . MET A 1 452 ? -4.124 16.650 -29.649 1.00 55.94 452 MET A O 1
ATOM 3599 N N . GLN A 1 453 ? -5.487 16.510 -31.429 1.00 71.81 453 GLN A N 1
ATOM 3600 C CA . GLN A 1 453 ? -4.438 16.051 -32.350 1.00 71.81 453 GLN A CA 1
ATOM 3601 C C . GLN A 1 453 ? -3.325 17.097 -32.523 1.00 71.81 453 GLN A C 1
ATOM 3603 O O . GLN A 1 453 ? -2.141 16.758 -32.462 1.00 71.81 453 GLN A O 1
ATOM 3608 N N . GLY A 1 454 ? -3.677 18.384 -32.629 1.00 80.94 454 GLY A N 1
ATOM 3609 C CA . GLY A 1 454 ? -2.691 19.469 -32.693 1.00 80.94 454 GLY A CA 1
ATOM 3610 C C . GLY A 1 454 ? -1.838 19.599 -31.422 1.00 80.94 454 GLY A C 1
ATOM 3611 O O . GLY A 1 454 ? -0.638 19.873 -31.502 1.00 80.94 454 GLY A O 1
ATOM 3612 N N . ALA A 1 455 ? -2.424 19.371 -30.242 1.00 68.62 455 ALA A N 1
ATOM 3613 C CA . ALA A 1 455 ? -1.693 19.390 -28.973 1.00 68.62 455 ALA A CA 1
ATOM 3614 C C . ALA A 1 455 ? -0.713 18.208 -28.844 1.00 68.62 455 ALA A C 1
ATOM 3616 O O . ALA A 1 455 ? 0.437 18.407 -28.442 1.00 68.62 455 ALA A O 1
ATOM 3617 N N . LEU A 1 456 ? -1.129 17.006 -29.257 1.00 70.44 456 LEU A N 1
ATOM 3618 C CA . LEU A 1 456 ? -0.274 15.814 -29.270 1.00 70.44 456 LEU A CA 1
ATOM 3619 C C . LEU A 1 456 ? 0.910 15.964 -30.234 1.00 70.44 456 LEU A C 1
ATOM 3621 O O . LEU A 1 456 ? 2.038 15.617 -29.878 1.00 70.44 456 LEU A O 1
ATOM 3625 N N . GLN A 1 457 ? 0.692 16.561 -31.410 1.00 84.00 457 GLN A N 1
ATOM 3626 C CA . GLN A 1 457 ? 1.768 16.804 -32.373 1.00 84.00 457 GLN A CA 1
ATOM 3627 C C . GLN A 1 457 ? 2.815 17.798 -31.839 1.00 84.00 457 GLN A C 1
ATOM 3629 O O . GLN A 1 457 ? 4.018 17.604 -32.034 1.00 84.00 457 GLN A O 1
ATOM 3634 N N . ARG A 1 458 ? 2.386 18.842 -31.112 1.00 82.62 458 ARG A N 1
ATOM 3635 C CA . ARG A 1 458 ? 3.308 19.801 -30.474 1.00 82.62 458 ARG A CA 1
ATOM 3636 C C . ARG A 1 458 ? 4.160 19.145 -29.386 1.00 82.62 458 ARG A C 1
ATOM 3638 O O . ARG A 1 458 ? 5.370 19.363 -29.368 1.00 82.62 458 ARG A O 1
ATOM 3645 N N . LEU A 1 459 ? 3.564 18.297 -28.544 1.00 75.50 459 LEU A N 1
ATOM 3646 C CA . LEU A 1 459 ? 4.300 17.528 -27.531 1.00 75.50 459 LEU A CA 1
ATOM 3647 C C . LEU A 1 459 ? 5.299 16.550 -28.166 1.00 75.50 459 LEU A C 1
ATOM 3649 O O . LEU A 1 459 ? 6.444 16.451 -27.722 1.00 75.50 459 LEU A O 1
ATOM 3653 N N . HIS A 1 460 ? 4.905 15.876 -29.250 1.00 82.38 460 HIS A N 1
ATOM 3654 C CA . HIS A 1 460 ? 5.798 14.989 -29.994 1.00 82.38 460 HIS A CA 1
ATOM 3655 C C . HIS A 1 460 ? 7.029 15.734 -30.544 1.00 82.38 460 HIS A C 1
ATOM 3657 O O . HIS A 1 460 ? 8.159 15.251 -30.426 1.00 82.38 460 HIS A O 1
ATOM 3663 N N . ASN A 1 461 ? 6.834 16.939 -31.086 1.00 84.25 461 ASN A N 1
ATOM 3664 C CA . ASN A 1 461 ? 7.926 17.765 -31.607 1.00 84.25 461 ASN A CA 1
ATOM 3665 C C . ASN A 1 461 ? 8.847 18.301 -30.496 1.00 84.25 461 ASN A C 1
ATOM 3667 O O . ASN A 1 461 ? 10.068 18.292 -30.662 1.00 84.25 461 ASN A O 1
ATOM 3671 N N . GLN A 1 462 ? 8.296 18.695 -29.342 1.00 85.38 462 GLN A N 1
ATOM 3672 C CA . GLN A 1 462 ? 9.092 19.111 -28.177 1.00 85.38 462 GLN A CA 1
ATOM 3673 C C . GLN A 1 462 ? 9.977 17.970 -27.650 1.00 85.38 462 GLN A C 1
ATOM 3675 O O . GLN A 1 462 ? 11.162 18.179 -27.381 1.00 85.38 462 GLN A O 1
ATOM 3680 N N . ASN A 1 463 ? 9.448 16.744 -27.595 1.00 79.62 463 ASN A N 1
ATOM 3681 C CA . ASN A 1 463 ? 10.222 15.569 -27.187 1.00 79.62 463 ASN A CA 1
ATOM 3682 C C . ASN A 1 463 ? 11.349 15.232 -28.177 1.00 79.62 463 ASN A C 1
ATOM 3684 O O . ASN A 1 463 ? 12.463 14.910 -27.755 1.00 79.62 463 ASN A O 1
ATOM 3688 N N . LYS A 1 464 ? 11.106 15.363 -29.490 1.00 87.12 464 LYS A N 1
ATOM 3689 C CA . LYS A 1 464 ? 12.158 15.207 -30.513 1.00 87.12 464 LYS A CA 1
ATOM 3690 C C . LYS A 1 464 ? 13.297 16.213 -30.325 1.00 87.12 464 LYS A C 1
ATOM 3692 O O . LYS A 1 464 ? 14.463 15.818 -30.377 1.00 87.12 464 LYS A O 1
ATOM 3697 N N . TYR A 1 465 ? 12.971 17.477 -30.049 1.00 85.94 465 TYR A N 1
ATOM 3698 C CA . TYR A 1 465 ? 13.968 18.522 -29.806 1.00 85.94 465 TYR A CA 1
ATOM 3699 C C . TYR A 1 465 ? 14.803 18.250 -28.543 1.00 85.94 465 TYR A C 1
ATOM 3701 O O . TYR A 1 465 ? 16.034 18.326 -28.574 1.00 85.94 465 TYR A O 1
ATOM 3709 N N . LEU A 1 466 ? 14.161 17.828 -27.447 1.00 84.38 466 LEU A N 1
ATOM 3710 C CA . LEU A 1 466 ? 14.855 17.490 -26.201 1.00 84.38 466 LEU A CA 1
ATOM 3711 C C . LEU A 1 466 ? 15.836 16.317 -26.386 1.00 84.38 466 LEU A C 1
ATOM 3713 O O . LEU A 1 466 ? 16.979 16.366 -25.923 1.00 84.38 466 LEU A O 1
ATOM 3717 N N . LEU A 1 467 ? 15.426 15.278 -27.122 1.00 84.12 467 LEU A N 1
ATOM 3718 C CA . LEU A 1 467 ? 16.290 14.142 -27.455 1.00 84.12 467 LEU A CA 1
ATOM 3719 C C . LEU A 1 467 ? 17.495 14.557 -28.312 1.00 84.12 467 LEU A C 1
ATOM 3721 O O . LEU A 1 467 ? 18.592 14.018 -28.135 1.00 84.12 467 LEU A O 1
ATOM 3725 N N . GLN A 1 468 ? 17.323 15.526 -29.214 1.00 91.94 468 GLN A N 1
ATOM 3726 C CA . GLN A 1 468 ? 18.415 16.067 -30.023 1.00 91.94 468 GLN A CA 1
ATOM 3727 C C . GLN A 1 468 ? 19.443 16.815 -29.159 1.00 91.94 468 GLN A C 1
ATOM 3729 O O . GLN A 1 468 ? 20.644 16.554 -29.287 1.00 91.94 468 GLN A O 1
ATOM 3734 N N . LEU A 1 469 ? 18.989 17.643 -28.211 1.00 89.56 469 LEU A N 1
ATOM 3735 C CA . LEU A 1 469 ? 19.862 18.338 -27.256 1.00 89.56 469 LEU A CA 1
ATOM 3736 C C . LEU A 1 469 ? 20.650 17.363 -26.369 1.00 89.56 469 LEU A C 1
ATOM 3738 O O . LEU A 1 469 ? 21.856 17.527 -26.168 1.00 89.56 469 LEU A O 1
ATOM 3742 N N . LEU A 1 470 ? 20.008 16.294 -25.887 1.00 86.19 470 LEU A N 1
ATOM 3743 C CA . LEU A 1 470 ? 20.681 15.264 -25.088 1.00 86.19 470 LEU A CA 1
ATOM 3744 C C . LEU A 1 470 ? 21.757 14.517 -25.890 1.00 86.19 470 LEU A C 1
ATOM 3746 O O . LEU A 1 470 ? 22.853 14.265 -25.377 1.00 86.19 470 LEU A O 1
ATOM 3750 N N . ARG A 1 471 ? 21.486 14.201 -27.164 1.00 92.69 471 ARG A N 1
ATOM 3751 C CA . ARG A 1 471 ? 22.481 13.602 -28.071 1.00 92.69 471 ARG A CA 1
ATOM 3752 C C . ARG A 1 471 ? 23.664 14.545 -28.305 1.00 92.69 471 ARG A C 1
ATOM 3754 O O . ARG A 1 471 ? 24.808 14.088 -28.275 1.00 92.69 471 ARG A O 1
ATOM 3761 N N . GLN A 1 472 ? 23.412 15.842 -28.484 1.00 93.38 472 GLN A N 1
ATOM 3762 C CA . GLN A 1 472 ? 24.462 16.847 -28.665 1.00 93.38 472 GLN A CA 1
ATOM 3763 C C . GLN A 1 472 ? 25.343 16.980 -27.415 1.00 93.38 472 GLN A C 1
ATOM 3765 O O . GLN A 1 472 ? 26.570 16.925 -27.521 1.00 93.38 472 GLN A O 1
ATOM 3770 N N . ARG A 1 473 ? 24.740 17.021 -26.220 1.00 91.12 473 ARG A N 1
ATOM 3771 C CA . ARG A 1 473 ? 25.473 17.074 -24.945 1.00 91.12 473 ARG A CA 1
ATOM 3772 C C . ARG A 1 473 ? 26.349 15.836 -24.723 1.00 91.12 473 ARG A C 1
ATOM 3774 O O . ARG A 1 473 ? 27.500 15.965 -24.310 1.00 91.12 473 ARG A O 1
ATOM 3781 N N . ARG A 1 474 ? 25.856 14.636 -25.060 1.00 90.56 474 ARG A N 1
ATOM 3782 C CA . ARG A 1 474 ? 26.657 13.394 -24.997 1.00 90.56 474 ARG A CA 1
ATOM 3783 C C . ARG A 1 474 ? 27.850 13.422 -25.961 1.00 90.56 474 ARG A C 1
ATOM 3785 O O . ARG A 1 474 ? 28.928 12.953 -25.596 1.00 90.56 474 ARG A O 1
ATOM 3792 N N . ARG A 1 475 ? 27.688 13.983 -27.168 1.00 94.44 475 ARG A N 1
ATOM 3793 C CA . ARG A 1 475 ? 28.800 14.163 -28.124 1.00 94.44 475 ARG A CA 1
ATOM 3794 C C . ARG A 1 475 ? 29.867 15.113 -27.573 1.00 94.44 475 ARG A C 1
ATOM 3796 O O . ARG A 1 475 ? 31.043 14.761 -27.603 1.00 94.44 475 ARG A O 1
ATOM 3803 N N . GLN A 1 476 ? 29.458 16.242 -26.992 1.00 91.56 476 GLN A N 1
ATOM 3804 C CA . GLN A 1 476 ? 30.377 17.198 -26.360 1.00 91.56 476 GLN A CA 1
ATOM 3805 C C . GLN A 1 476 ? 31.146 16.572 -25.185 1.00 91.56 476 GLN A C 1
ATOM 3807 O O . GLN A 1 476 ? 32.362 16.716 -25.093 1.00 91.56 476 GLN A O 1
ATOM 3812 N N . GLN A 1 477 ? 30.473 15.796 -24.328 1.00 89.56 477 GLN A N 1
ATOM 3813 C CA . GLN A 1 477 ? 31.130 15.088 -23.221 1.00 89.56 477 GLN A CA 1
ATOM 3814 C C . GLN A 1 477 ? 32.149 14.042 -23.701 1.00 89.56 477 GLN A C 1
ATOM 3816 O O . GLN A 1 477 ? 33.214 13.902 -23.099 1.00 89.56 477 GLN A O 1
ATOM 3821 N N . ARG A 1 478 ? 31.856 13.318 -24.793 1.00 90.56 478 ARG A N 1
ATOM 3822 C CA . ARG A 1 478 ? 32.817 12.379 -25.399 1.00 90.56 478 ARG A CA 1
ATOM 3823 C C . ARG A 1 478 ? 34.038 13.102 -25.970 1.00 90.56 478 ARG A C 1
ATOM 3825 O O . ARG A 1 478 ? 35.154 12.654 -25.726 1.00 90.56 478 ARG A O 1
ATOM 3832 N N . GLN A 1 479 ? 33.844 14.223 -26.667 1.00 90.94 479 GLN A N 1
ATOM 3833 C CA . GLN A 1 479 ? 34.955 15.037 -27.174 1.00 90.94 479 GLN A CA 1
ATOM 3834 C C . GLN A 1 479 ? 35.836 15.571 -26.037 1.00 90.94 479 GLN A C 1
ATOM 3836 O O . GLN A 1 479 ? 37.054 15.436 -26.107 1.00 90.94 479 GLN A O 1
ATOM 3841 N N . ALA A 1 480 ? 35.240 16.076 -24.952 1.00 84.38 480 ALA A N 1
ATOM 3842 C CA . ALA A 1 480 ? 35.991 16.561 -23.793 1.00 84.38 480 ALA A CA 1
ATOM 3843 C C . ALA A 1 480 ? 36.868 15.466 -23.150 1.00 84.38 480 ALA A C 1
ATOM 3845 O O . ALA A 1 480 ? 38.017 15.722 -22.795 1.00 84.38 480 ALA A O 1
ATOM 3846 N N . ARG A 1 481 ? 36.368 14.223 -23.060 1.00 85.19 481 ARG A N 1
ATOM 3847 C CA . ARG A 1 481 ? 37.147 13.081 -22.542 1.00 85.19 481 ARG A CA 1
ATOM 3848 C C . ARG A 1 481 ? 38.310 12.685 -23.453 1.00 85.19 481 ARG A C 1
ATOM 3850 O O . ARG A 1 481 ? 39.383 12.374 -22.948 1.00 85.19 481 ARG A O 1
ATOM 3857 N N . LEU A 1 482 ? 38.121 12.722 -24.773 1.00 84.81 482 LEU A N 1
ATOM 3858 C CA . LEU A 1 482 ? 39.191 12.427 -25.735 1.00 84.81 482 LEU A CA 1
ATOM 3859 C C . LEU A 1 482 ? 40.312 13.477 -25.691 1.00 84.81 482 LEU A C 1
ATOM 3861 O O . LEU A 1 482 ? 41.483 13.128 -25.818 1.00 84.81 482 LEU A O 1
ATOM 3865 N N . VAL A 1 483 ? 39.965 14.748 -25.462 1.00 84.25 483 VAL A N 1
ATOM 3866 C CA . VAL A 1 483 ? 40.948 15.829 -25.284 1.00 84.25 483 VAL A CA 1
ATOM 3867 C C . VAL A 1 483 ? 41.703 15.679 -23.958 1.00 84.25 483 VAL A C 1
ATOM 3869 O O . VAL A 1 483 ? 42.921 15.843 -23.933 1.00 84.25 483 VAL A O 1
ATOM 3872 N N . ALA A 1 484 ? 41.016 15.310 -22.873 1.00 75.50 484 ALA A N 1
ATOM 3873 C CA . ALA A 1 484 ? 41.645 15.093 -21.568 1.00 75.50 484 ALA A CA 1
ATOM 3874 C C . ALA A 1 484 ? 42.579 13.865 -21.547 1.00 75.50 484 ALA A C 1
ATOM 3876 O O . ALA A 1 484 ? 43.661 13.931 -20.971 1.00 75.50 484 ALA A O 1
ATOM 3877 N N . GLY A 1 485 ? 42.208 12.771 -22.225 1.00 73.31 485 GLY A N 1
ATOM 3878 C CA . GLY A 1 485 ? 43.007 11.538 -22.274 1.00 73.31 485 GLY A CA 1
ATOM 3879 C C . GLY A 1 485 ? 44.331 11.657 -23.042 1.00 73.31 485 GLY A C 1
ATOM 3880 O O . GLY A 1 485 ? 45.250 10.888 -22.785 1.00 73.31 485 GLY A O 1
ATOM 3881 N N . ARG A 1 486 ? 44.475 12.641 -23.941 1.00 63.88 486 ARG A N 1
ATOM 3882 C CA . ARG A 1 486 ? 45.723 12.872 -24.698 1.00 63.88 486 ARG A CA 1
ATOM 3883 C C . ARG A 1 486 ? 46.806 13.638 -23.929 1.00 63.88 486 ARG A C 1
ATOM 3885 O O . ARG A 1 486 ? 47.923 13.722 -24.421 1.00 63.88 486 ARG A O 1
ATOM 3892 N N . ARG A 1 487 ? 46.511 14.191 -22.746 1.00 60.50 487 ARG A N 1
ATOM 3893 C CA . ARG A 1 487 ? 47.492 14.946 -21.939 1.00 60.50 487 ARG A CA 1
ATOM 3894 C C . ARG A 1 487 ? 48.195 14.117 -20.852 1.00 60.50 487 ARG A C 1
ATOM 3896 O O . ARG A 1 487 ? 48.991 14.677 -20.113 1.00 60.50 487 ARG A O 1
ATOM 3903 N N . GLY A 1 488 ? 47.916 12.815 -20.743 1.00 53.34 488 GLY A N 1
ATOM 3904 C CA . GLY A 1 488 ? 48.342 11.990 -19.603 1.00 53.34 488 GLY A CA 1
ATOM 3905 C C . GLY A 1 488 ? 49.495 11.003 -19.826 1.00 53.34 488 GLY A C 1
ATOM 3906 O O . GLY A 1 488 ? 49.774 10.241 -18.911 1.00 53.34 488 GLY A O 1
ATOM 3907 N N . THR A 1 489 ? 50.146 10.957 -20.994 1.00 53.84 489 THR A N 1
ATOM 3908 C CA . THR A 1 489 ? 51.140 9.901 -21.313 1.00 53.84 489 THR A CA 1
ATOM 3909 C C . THR A 1 489 ? 52.539 10.418 -21.666 1.00 53.84 489 THR A C 1
ATOM 3911 O O . THR A 1 489 ? 53.271 9.750 -22.387 1.00 53.84 489 THR A O 1
ATOM 3914 N N . GLY A 1 490 ? 52.928 11.600 -21.183 1.00 54.97 490 GLY A N 1
ATOM 3915 C CA . GLY A 1 490 ? 54.288 12.127 -21.341 1.00 54.97 490 GLY A CA 1
ATOM 3916 C C . GLY A 1 490 ? 54.904 12.447 -19.985 1.00 54.97 490 GLY A C 1
ATOM 3917 O O . GLY A 1 490 ? 54.728 13.556 -19.493 1.00 54.97 490 GLY A O 1
ATOM 3918 N N . GLY A 1 491 ? 55.574 11.468 -19.379 1.00 54.06 491 GLY A N 1
ATOM 3919 C CA . GLY A 1 491 ? 56.247 11.606 -18.088 1.00 54.06 491 GLY A CA 1
ATOM 3920 C C . GLY A 1 491 ? 56.941 10.308 -17.681 1.00 54.06 491 GLY A C 1
ATOM 3921 O O . GLY A 1 491 ? 56.440 9.592 -16.817 1.00 54.06 491 GLY A O 1
ATOM 3922 N N . THR A 1 492 ? 58.049 10.008 -18.358 1.00 46.62 492 THR A N 1
ATOM 3923 C CA . THR A 1 492 ? 59.171 9.195 -17.857 1.00 46.62 492 THR A CA 1
ATOM 3924 C C . THR A 1 492 ? 60.325 10.128 -17.573 1.00 46.62 492 THR A C 1
ATOM 3926 O O . THR A 1 492 ? 60.555 10.988 -18.459 1.00 46.62 492 THR A O 1
#

Radius of gyration: 25.47 Å; chains: 1; bounding box: 104×54×61 Å

Sequence (492 aa):
TTSTLRSCPVYYKRQELEHIQDGRDPYLFGGIYKERPCLNCRRGGLWSKFCSFGTQPTGQPHWDQQICSAQQTGFVKSTLRLKQGPEMLQLTPCDLWPHLRGRTLWVIGDSMAKDLYRALRCFLIEFQDLHTYYASNNYTAMGLLDNIPGQGQPWCAHMMHDTRLCQIHAVQGHLLAGPWQQGNRSGPGVLPVLLESIARPDDIFVVHVGLWHRRSRPEVCTNNFAGSFPNWFFMETPKQHFDSPDGDFDEAWVGARSGPFICQPVPGVALGPNGSVAAQAGSEQVAAVVHGTWRNAAVHSVLERQYGMPVLPVYNSTVTAWEYHRNNSQGRECSHYCFPSAPQLWVWTLKKSLDAHPPQALQQANATQKKRKRDSWGCAKVLDREESRVGLPKPKHAVVEDMPNNGLQQLRQQQRRQQASSTDEPDQQQQQQQQPGIDSSVRVPVAQLQHMQGALQRLHNQNKYLLQLLRQRRRQQRQARLVAGRRGTGGT

Foldseek 3Di:
DPPLVLDDPDDDDQDDLVVVVVPQAFLLQLSVLVPAPQLLLQLWFQLSQLLNQPPHDLPDQQSNLQRDDPVLSVVQSVVCCQAVDSVLSRDAPSLCCSQQAQAEEEQEEAVQSVLLLSSNCSRCVSFFPPFKFALAPPPVLSVQQQPAPPGQQFIWTAGPNRTIYTYTYHQALCLAAHWDDDPPDIGGHNPVSCLPPGHDQQHAYEYEHQQQDAPVCLPHNFDPDFDRHQRYEYEAQAAFFFPDQLRHDHDDPVVDDDDDTDGDANPQWDADSNLQIDGDPPDPSSVCLSCSHPRVVSCCVGVCPPRVHHYQPLHSVRNGSSVFFGAGPRGTDGRHGHPPHSSSVSVVSVSVSCVVRPRDNPPCPDPVPPPPDGCPDDGDTDQDVCSVVGDDRHGSVVSLVVDDPVSNVVVVVSVVVVVVVSPDDDDPPPDDDDDDDDDDDDDDDPVVVVVVVVVVVVVVVVVVVVVVVVVVVVVVVVVVVVVVVVVPPPDD